Protein AF-A0A957FDU0-F1 (afdb_monomer)

Foldseek 3Di:
DADWFPAKAAAQVGKIWTWDQDVNWTFIAIPVGTADTFLDDDQPDPPQKTKQHWARWYAARQNKIKTKTFIDNNSDNDGFKIFIWIARNRHNVRIDTPDMAQDAFPRWGFHPHQFFDNAKDAANVRPKIWGWGFTPPVDQQWRTFIDIPRHTLFTHPDCLPPVQWHQHHWFAKEAYPVGWIKTWDFTPHDQQWGTAIDIPSHGQDTHQAAAQNDGQGPPKYWLHWYAYLLQKIWTWMQHPVFIFIWIFSHVNNRRHRIHTQDTQQDFDDQPPPPDGQWGWHFFPRHRVRHRQWYQDPQQWIWGWTWTGRPHDTDTDIGTGHHDQPQQKEWDDWDQDDPDDPQWTKTKIFHPAFAQCAQKWKWKWAADPVGTQAIADIGGRHPAGQHPVRMAMEGADPPPDPPDHRHHQYDDPRHDNNDDPTDMKIWIFGNADDDHGDRQCVVNPPDGPDDRGSDTSYMD

Solvent-accessible surface area (backbone atoms only — not comparable to full-atom values): 23839 Å² total; per-residue (Å²): 120,48,76,59,57,78,28,58,15,54,14,75,89,73,38,41,33,30,28,29,25,55,97,81,32,43,12,35,37,37,80,81,37,83,48,49,45,28,84,33,77,32,70,85,52,64,93,58,19,13,16,40,37,43,43,66,25,35,30,28,50,80,31,32,30,33,32,35,31,24,30,10,79,86,54,49,76,61,57,56,21,19,28,36,38,38,12,61,75,51,36,64,90,48,37,39,71,75,47,40,35,64,46,69,47,87,86,34,32,27,19,71,44,61,9,48,44,83,38,53,29,61,7,60,81,64,81,32,43,41,33,38,29,31,32,55,70,88,56,91,69,54,14,39,29,37,35,44,79,77,37,72,75,47,38,18,67,34,80,46,78,78,84,81,45,22,30,38,50,74,40,36,38,23,34,15,67,87,65,55,36,39,36,29,34,36,32,68,49,56,90,60,50,20,30,35,39,25,41,77,75,34,74,56,44,41,31,55,41,64,41,49,89,43,65,32,36,59,68,36,44,75,25,24,46,25,40,25,78,74,41,28,28,35,38,31,38,39,26,70,88,46,37,36,36,32,39,16,65,37,47,90,43,40,50,78,49,20,37,68,74,49,42,54,70,38,69,41,53,86,84,73,81,86,50,70,60,30,29,31,70,42,70,63,28,26,82,88,59,34,44,39,58,44,43,44,85,88,39,41,32,38,36,29,26,26,35,28,70,87,68,71,72,41,84,43,76,48,77,44,74,55,76,81,72,47,72,43,36,79,68,47,76,41,57,76,56,92,81,76,75,61,72,35,34,43,28,34,33,34,58,55,67,38,70,33,58,54,32,25,43,36,32,33,24,66,52,99,90,39,54,40,13,26,64,39,73,44,75,33,63,91,39,52,24,35,90,86,21,54,33,35,36,32,27,44,74,92,81,52,83,75,82,65,77,38,75,27,66,51,99,93,54,44,77,66,71,60,82,88,74,77,60,40,42,35,34,28,28,61,62,70,70,56,69,67,43,67,25,19,84,81,63,77,88,56,71,76,54,71,56,42,76,47,73,44,32,76,90

Mean predicted aligned error: 8.08 Å

Sequence (459 aa):
LTGGEGTMGVGNNGEFIYSPAVNGDDSVWTQNGLLLADNTQAPGFPTGTINTFNSRPTMIPSGTAHWVSGFNETGGTTTEGRMLYSSPGALTSTTSIVLRSDDVIDGLAIDRPSGVGFDYNISDDGSQHIHDLLMDTGGTIDDDAVYLNGSLIARESFPNGSGIDNWDNFDSMSINNAGMYAFSGDTDGATTSDEFIAVNGVIAIREGDTIGGVTLASTASVGAVSINNLGHVAHIWSFSGGEALFFACDATDIALGSTLMLAVGDEVDVDGNGSADATVTDFNATNTAGPGLLLAEDGQIFVEVDLNYGASDLEAVIAVAAPTCAVAAINEIRTDQPSADNDEYFELTGMAGVSLDGLSYIVIGDGTGGSGVIEAVIPLTGTTIPGDGYFLALEDTSIYTPSADLILSGAGNGINFENSDNVTHMLVRDFTGANGDDLDTDDDGILNVTPWSAIDDCV

Radius of gyration: 26.11 Å; Cα contacts (8 Å, |Δi|>4): 1275; chains: 1; bounding box: 56×49×82 Å

Nearest PDB structures (foldseek):
  8d7r-assembly1_B  TM=1.813E-01  e=3.046E-02  Homo sapiens
  3e0g-assembly1_A  TM=1.926E-01  e=1.143E-01  Homo sapiens
  8d6a-assembly1_B  TM=1.928E-01  e=3.004E-01  Homo sapiens
  2q7n-assembly2_C  TM=1.623E-01  e=1.551E-01  Mus musculus
  8v29-assembly1_C  TM=1.088E-01  e=4.682E+00  Homo sapiens

Secondary structure (DSSP, 8-state):
-B---S-EEE-TTS-EEE--EETTEEEEEETTEEEEETTSBPTTSPTT-EEEEEEEEEE-TTS-EEEEEEEETTS-SS-SEEEEEEETTS-TTT-EEEEETT-EETTEEBPTTT-EEEEEEE-TTS--EEEEEEB-SSSSSS-EEEEETTEEEEETTSB-SSSS-BB---EEEEE-TT--EEEEEEBSS-TTS-EEEEETTEEEEETT-EETTEE-PSS-EEEEEEE-TTS-EEEEEEETTEEEEEEES-GGGHHHH-EEEEETT-EE-SSSSSS--EEEEEE--BTTTB--EEE-TTSEEEEEEEEESSSSEEEEEEEEEPPP--SEEEEEEE---SSS----EEEEEE-TT-B-TTEEEEEEEE-SSSEEEEEEEEE-TT-B--TTSEEEEES-TTS-SS--SEE--STTSS----SSS--EEEEEES----TT-BS-TT-SSS-S---SSEEEEE-

pLDDT: mean 92.63, std 8.1, range [48.16, 98.81]

Structure (mmCIF, N/CA/C/O backbone):
data_AF-A0A957FDU0-F1
#
_entry.id   AF-A0A957FDU0-F1
#
loop_
_atom_site.group_PDB
_atom_site.id
_atom_site.type_symbol
_atom_site.label_atom_id
_atom_site.label_alt_id
_atom_site.label_comp_id
_atom_site.label_asym_id
_atom_site.label_entity_id
_atom_site.label_seq_id
_atom_site.pdbx_PDB_ins_code
_atom_site.Cartn_x
_atom_site.Cartn_y
_atom_site.Cartn_z
_atom_site.occupancy
_atom_site.B_iso_or_equiv
_atom_site.auth_seq_id
_atom_site.auth_comp_id
_atom_site.auth_asym_id
_atom_site.auth_atom_id
_atom_site.pdbx_PDB_model_num
ATOM 1 N N . LEU A 1 1 ? -13.786 22.120 16.777 1.00 79.44 1 LEU A N 1
ATOM 2 C CA . LEU A 1 1 ? -12.964 20.922 16.538 1.00 79.44 1 LEU A CA 1
ATOM 3 C C . LEU A 1 1 ? -11.598 21.240 17.098 1.00 79.44 1 LEU A C 1
ATOM 5 O O . LEU A 1 1 ? -11.096 22.329 16.828 1.00 79.44 1 LEU A O 1
ATOM 9 N N . THR A 1 2 ? -11.092 20.394 17.978 1.00 85.75 2 THR A N 1
ATOM 10 C CA . THR A 1 2 ? -9.783 20.559 18.619 1.00 85.75 2 THR A CA 1
ATOM 11 C C . THR A 1 2 ? -9.121 19.204 18.705 1.00 85.75 2 THR A C 1
ATOM 13 O O . THR A 1 2 ? -9.821 18.222 18.934 1.00 85.75 2 THR A O 1
ATOM 16 N N . GLY A 1 3 ? -7.796 19.170 18.586 1.00 77.50 3 GLY A N 1
ATOM 17 C CA . GLY A 1 3 ? -7.086 17.902 18.488 1.00 77.50 3 GLY A CA 1
ATOM 18 C C . GLY A 1 3 ? -7.447 17.145 17.210 1.00 77.50 3 GLY A C 1
ATOM 19 O O . GLY A 1 3 ? -8.318 17.556 16.437 1.00 77.50 3 GLY A O 1
ATOM 20 N N . GLY A 1 4 ? -6.734 16.057 17.002 1.00 69.19 4 GLY A N 1
ATOM 21 C CA . GLY A 1 4 ? -6.879 15.164 15.872 1.00 69.19 4 GLY A CA 1
ATOM 22 C C . GLY A 1 4 ? -5.880 14.035 16.046 1.00 69.19 4 GLY A C 1
ATOM 23 O O . GLY A 1 4 ? -4.779 14.282 16.541 1.00 69.19 4 GLY A O 1
ATOM 24 N N . GLU A 1 5 ? -6.265 12.818 15.695 1.00 81.88 5 GLU A N 1
ATOM 25 C CA . GLU A 1 5 ? -5.273 11.772 15.454 1.00 81.88 5 GLU A CA 1
ATOM 26 C C . GLU A 1 5 ? -4.423 12.110 14.222 1.00 81.88 5 GLU A C 1
ATOM 28 O O . GLU A 1 5 ? -4.846 12.902 13.379 1.00 81.88 5 GLU A O 1
ATOM 33 N N . GLY A 1 6 ? -3.245 11.488 14.106 1.00 77.94 6 GLY A N 1
ATOM 34 C CA . GLY A 1 6 ? -2.366 11.640 12.939 1.00 77.94 6 GLY A CA 1
ATOM 35 C C . GLY A 1 6 ? -2.927 11.026 11.652 1.00 77.94 6 GLY A C 1
ATOM 36 O O . GLY A 1 6 ? -2.348 11.192 10.592 1.00 77.94 6 GLY A O 1
ATOM 37 N N . THR A 1 7 ? -4.071 10.338 11.714 1.00 86.62 7 THR A N 1
ATOM 38 C CA . THR A 1 7 ? -4.662 9.648 10.562 1.00 86.62 7 THR A CA 1
ATOM 39 C C . THR A 1 7 ? -5.862 10.388 9.982 1.00 86.62 7 THR A C 1
ATOM 41 O O . THR A 1 7 ? -6.707 10.953 10.689 1.00 86.62 7 THR A O 1
ATOM 44 N N . MET A 1 8 ? -5.946 10.348 8.655 1.00 90.19 8 MET A N 1
ATOM 45 C CA . MET A 1 8 ? -7.062 10.853 7.871 1.00 90.19 8 MET A CA 1
ATOM 46 C C . MET A 1 8 ? -7.239 10.021 6.600 1.00 90.19 8 MET A C 1
ATOM 48 O O . MET A 1 8 ? -6.303 9.388 6.121 1.00 90.19 8 MET A O 1
ATOM 52 N N . GLY A 1 9 ? -8.437 10.062 6.028 1.00 91.69 9 GLY A N 1
ATOM 53 C CA . GLY A 1 9 ? -8.743 9.475 4.728 1.00 91.69 9 GLY A CA 1
ATOM 54 C C . GLY A 1 9 ? -9.286 10.516 3.761 1.00 91.69 9 GLY A C 1
ATOM 55 O O . GLY A 1 9 ? -9.985 11.440 4.189 1.00 91.69 9 GLY A O 1
ATOM 56 N N . VAL A 1 10 ? -9.005 10.344 2.468 1.00 92.81 10 VAL A N 1
ATOM 57 C CA . VAL A 1 10 ? -9.500 11.201 1.382 1.00 92.81 10 VAL A CA 1
ATOM 58 C C . VAL A 1 10 ? -10.030 10.329 0.242 1.00 92.81 10 VAL A C 1
ATOM 60 O O . VAL A 1 10 ? -9.374 9.378 -0.162 1.00 92.81 10 VAL A O 1
ATOM 63 N N . GLY A 1 11 ? -11.221 10.649 -0.264 1.00 94.06 11 GLY A N 1
ATOM 64 C CA . GLY A 1 11 ? -11.822 10.003 -1.435 1.00 94.06 11 GLY A CA 1
ATOM 65 C C . GLY A 1 11 ? -11.541 10.771 -2.730 1.00 94.06 11 GLY A C 1
ATOM 66 O O . GLY A 1 11 ? -11.196 11.957 -2.707 1.00 94.06 11 GLY A O 1
ATOM 67 N N . ASN A 1 12 ? -11.746 10.127 -3.883 1.00 92.75 12 ASN A N 1
ATOM 68 C CA . ASN A 1 12 ? -11.396 10.705 -5.188 1.00 92.75 12 ASN A CA 1
ATOM 69 C C . ASN A 1 12 ? -12.210 11.954 -5.566 1.00 92.75 12 ASN A C 1
ATOM 71 O O . ASN A 1 12 ? -11.761 12.734 -6.407 1.00 92.75 12 ASN A O 1
ATOM 75 N N . ASN A 1 13 ? -13.381 12.193 -4.960 1.00 93.94 13 ASN A N 1
ATOM 76 C CA . ASN A 1 13 ? -14.171 13.405 -5.210 1.00 93.94 13 ASN A CA 1
ATOM 77 C C . ASN A 1 13 ? -13.922 14.498 -4.155 1.00 93.94 13 ASN A C 1
ATOM 79 O O . ASN A 1 13 ? -14.695 15.457 -4.062 1.00 93.94 13 ASN A O 1
ATOM 83 N N . GLY A 1 14 ? -12.855 14.372 -3.359 1.00 93.31 14 GLY A N 1
ATOM 84 C CA . GLY A 1 14 ? -12.525 15.296 -2.275 1.00 93.31 14 GLY A CA 1
ATOM 85 C C . GLY A 1 14 ? -13.346 15.068 -1.004 1.00 93.31 14 GLY A C 1
ATOM 86 O O . GLY A 1 14 ? -13.432 15.962 -0.157 1.00 93.31 14 GLY A O 1
ATOM 87 N N . GLU A 1 15 ? -13.980 13.901 -0.866 1.00 97.50 15 GLU A N 1
ATOM 88 C CA . GLU A 1 15 ? -14.494 13.432 0.418 1.00 97.50 15 GLU A CA 1
ATOM 89 C C . GLU A 1 15 ? -13.349 13.257 1.416 1.00 97.50 15 GLU A C 1
ATOM 91 O O . GLU A 1 15 ? -12.204 13.049 1.024 1.00 97.50 15 GLU A O 1
ATOM 96 N N . PHE A 1 16 ? -13.647 13.332 2.711 1.00 96.44 16 PHE A N 1
ATOM 97 C CA . PHE A 1 16 ? -12.623 13.115 3.724 1.00 96.44 16 PHE A CA 1
ATOM 98 C C . PHE A 1 16 ? -13.205 12.585 5.029 1.00 96.44 16 PHE A C 1
ATOM 100 O O . PHE A 1 16 ? -14.381 12.792 5.343 1.00 96.44 16 PHE A O 1
ATOM 107 N N . ILE A 1 17 ? -12.350 11.969 5.834 1.00 96.81 17 ILE A N 1
ATOM 108 C CA . ILE A 1 17 ? -12.627 11.610 7.223 1.00 96.81 17 ILE A CA 1
ATOM 109 C C . ILE A 1 17 ? -11.379 11.832 8.074 1.00 96.81 17 ILE A C 1
ATOM 111 O O . ILE A 1 17 ? -10.263 11.584 7.632 1.00 96.81 17 ILE A O 1
ATOM 115 N N . TYR A 1 18 ? -11.567 12.309 9.297 1.00 95.25 18 TYR A N 1
ATOM 116 C CA . TYR A 1 18 ? -10.522 12.392 10.318 1.00 95.25 18 TYR A CA 1
ATOM 117 C C . TYR A 1 18 ? -11.157 12.315 11.711 1.00 95.25 18 TYR A C 1
ATOM 119 O O . TYR A 1 18 ? -12.385 12.432 11.831 1.00 95.25 18 TYR A O 1
ATOM 127 N N . SER A 1 19 ? -10.344 12.123 12.756 1.00 94.75 19 SER A N 1
ATOM 128 C CA . SER A 1 19 ? -10.836 11.924 14.128 1.00 94.75 19 SER A CA 1
ATOM 129 C C . SER A 1 19 ? -10.490 13.092 15.066 1.00 94.75 19 SER A C 1
ATOM 131 O O . SER A 1 19 ? -9.422 13.083 15.678 1.00 94.75 19 SER A O 1
ATOM 133 N N . PRO A 1 20 ? -11.313 14.162 15.141 1.00 95.56 20 PRO A N 1
ATOM 134 C CA . PRO A 1 20 ? -11.125 15.255 16.096 1.00 95.56 20 PRO A CA 1
ATOM 135 C C . PRO A 1 20 ? -11.924 15.078 17.394 1.00 95.56 20 PRO A C 1
ATOM 137 O O . PRO A 1 20 ? -12.933 14.380 17.438 1.00 95.56 20 PRO A O 1
ATOM 140 N N . ALA A 1 21 ? -11.623 15.901 18.405 1.00 95.31 21 ALA A N 1
ATOM 141 C CA . ALA A 1 21 ? -12.561 16.115 19.505 1.00 95.31 21 ALA A CA 1
ATOM 142 C C . ALA A 1 21 ? -13.659 17.130 19.122 1.00 95.31 21 ALA A C 1
ATOM 144 O O . ALA A 1 21 ? -13.390 18.274 18.703 1.00 95.31 21 ALA A O 1
ATOM 145 N N . VAL A 1 22 ? -14.922 16.751 19.329 1.00 95.19 22 VAL A N 1
ATOM 146 C CA . VAL A 1 22 ? -16.115 17.578 19.089 1.00 95.19 22 VAL A CA 1
ATOM 147 C C . VAL A 1 22 ? -16.791 17.847 20.427 1.00 95.19 22 VAL A C 1
ATOM 149 O O . VAL A 1 22 ? -17.382 16.970 21.029 1.00 95.19 22 VAL A O 1
ATOM 152 N N . ASN A 1 23 ? -16.711 19.088 20.917 1.00 93.31 23 ASN A N 1
ATOM 153 C CA . ASN A 1 23 ? -17.199 19.469 22.255 1.00 93.31 23 ASN A CA 1
ATOM 154 C C . ASN A 1 23 ? -16.561 18.692 23.427 1.00 93.31 23 ASN A C 1
ATOM 156 O O . ASN A 1 23 ? -17.110 18.701 24.525 1.00 93.31 23 ASN A O 1
ATOM 160 N N . GLY A 1 24 ? -15.375 18.115 23.214 1.00 92.06 24 GLY A N 1
ATOM 161 C CA . GLY A 1 24 ? -14.653 17.316 24.209 1.00 92.06 24 GLY A CA 1
ATOM 162 C C . GLY A 1 24 ? -14.812 15.807 24.030 1.00 92.06 24 GLY A C 1
ATOM 163 O O . GLY A 1 24 ? -14.059 15.078 24.662 1.00 92.06 24 GLY A O 1
ATOM 164 N N . ASP A 1 25 ? -15.721 15.383 23.152 1.00 94.06 25 ASP A N 1
ATOM 165 C CA . ASP A 1 25 ? -16.011 13.983 22.843 1.00 94.06 25 ASP A CA 1
ATOM 166 C C . ASP A 1 25 ? -15.144 13.510 21.671 1.00 94.06 25 ASP A C 1
ATOM 168 O O . ASP A 1 25 ? -15.032 14.211 20.654 1.00 94.06 25 ASP A O 1
ATOM 172 N N . ASP A 1 26 ? -14.543 12.329 21.792 1.00 95.38 26 ASP A N 1
ATOM 173 C CA . ASP A 1 26 ? -13.754 11.718 20.722 1.00 95.38 26 ASP A CA 1
ATOM 174 C C . ASP A 1 26 ? -14.656 11.306 19.551 1.00 95.38 26 ASP A C 1
ATOM 176 O O . ASP A 1 26 ? -15.703 10.689 19.746 1.00 95.38 26 ASP A O 1
ATOM 180 N N . SER A 1 27 ? -14.334 11.707 18.324 1.00 96.94 27 SER A N 1
ATOM 181 C CA . SER A 1 27 ? -15.311 11.710 17.230 1.00 96.94 27 SER A CA 1
ATOM 182 C C . SER A 1 27 ? -14.680 11.493 15.871 1.00 96.94 27 SER A C 1
ATOM 184 O O . SER A 1 27 ? -13.586 11.960 15.628 1.00 96.94 27 SER A O 1
ATOM 186 N N . VAL A 1 28 ? -15.443 10.948 14.925 1.00 97.25 28 VAL A N 1
ATOM 187 C CA . VAL A 1 28 ? -15.117 11.014 13.493 1.00 97.25 28 VAL A CA 1
ATOM 188 C C . VAL A 1 28 ? -15.921 12.111 12.801 1.00 97.25 28 VAL A C 1
ATOM 190 O O . VAL A 1 28 ? -17.145 12.224 12.952 1.00 97.25 28 VAL A O 1
ATOM 193 N N . TRP A 1 29 ? -15.224 12.935 12.022 1.00 97.06 29 TRP A N 1
ATOM 194 C CA . TRP A 1 29 ? -15.777 14.055 11.267 1.00 97.06 29 TRP A CA 1
ATOM 195 C C . TRP A 1 29 ? -15.487 13.893 9.779 1.00 97.06 29 TRP A C 1
ATOM 197 O O . TRP A 1 29 ? -14.404 13.470 9.388 1.00 97.06 29 TRP A O 1
ATOM 207 N N . THR A 1 30 ? -16.455 14.269 8.948 1.00 97.31 30 THR A N 1
ATOM 208 C CA . THR A 1 30 ? -16.424 14.053 7.498 1.00 97.31 30 THR A CA 1
ATOM 209 C C . THR A 1 30 ? -16.802 15.323 6.738 1.00 97.31 30 THR A C 1
ATOM 211 O O . THR A 1 30 ? -17.185 16.340 7.333 1.00 97.31 30 THR A O 1
ATOM 214 N N . GLN A 1 31 ? -16.798 15.253 5.410 1.00 96.00 31 GLN A N 1
ATOM 215 C CA . GLN A 1 31 ? -17.377 16.274 4.536 1.00 96.00 31 GLN A CA 1
ATOM 216 C C . GLN A 1 31 ? -18.858 16.572 4.842 1.00 96.00 31 GLN A C 1
ATOM 218 O O . GLN A 1 31 ? -19.330 17.680 4.588 1.00 96.00 31 GLN A O 1
ATOM 223 N N . ASN A 1 32 ? -19.583 15.619 5.439 1.00 96.75 32 ASN A N 1
ATOM 224 C CA . ASN A 1 32 ? -20.988 15.768 5.831 1.00 96.75 32 ASN A CA 1
ATOM 225 C C . ASN A 1 32 ? -21.169 16.326 7.256 1.00 96.75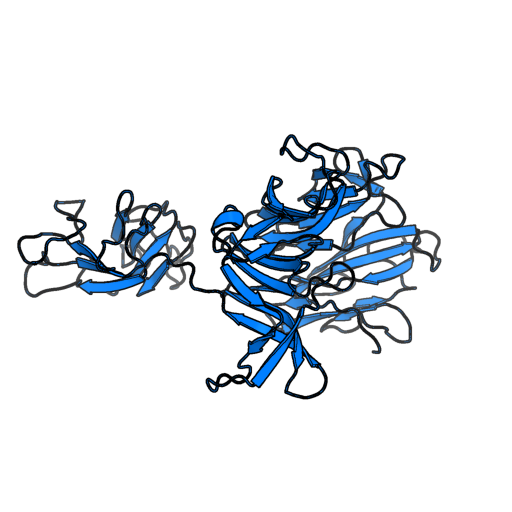 32 ASN A C 1
ATOM 227 O O . ASN A 1 32 ? -22.301 16.546 7.695 1.00 96.75 32 ASN A O 1
ATOM 231 N N . GLY A 1 33 ? -20.076 16.576 7.982 1.00 96.62 33 GLY A N 1
ATOM 232 C CA . GLY A 1 33 ? -20.080 16.994 9.382 1.00 96.62 33 GLY A CA 1
ATOM 233 C C . GLY A 1 33 ? -19.750 15.853 10.347 1.00 96.62 33 GLY A C 1
ATOM 234 O O . GLY A 1 33 ? -19.071 14.893 9.985 1.00 96.62 33 GLY A O 1
ATOM 235 N N . LEU A 1 34 ? -20.219 15.974 11.594 1.00 97.31 34 LEU A N 1
ATOM 236 C CA . LEU A 1 34 ? -20.052 14.944 12.624 1.00 97.31 34 LEU A CA 1
ATOM 237 C C . LEU A 1 34 ? -20.723 13.636 12.186 1.00 97.31 34 LEU A C 1
ATOM 239 O O . LEU A 1 34 ? -21.939 13.613 11.995 1.00 97.31 34 LEU A O 1
ATOM 243 N N . LEU A 1 35 ? -19.943 12.559 12.080 1.00 97.75 35 LEU A N 1
ATOM 244 C CA . LEU A 1 35 ? -20.437 11.236 11.699 1.00 97.75 35 LEU A CA 1
ATOM 245 C C . LEU A 1 35 ? -20.800 10.390 12.927 1.00 97.75 35 LEU A C 1
ATOM 247 O O . LEU A 1 35 ? -21.886 9.804 12.978 1.00 97.75 35 LEU A O 1
ATOM 251 N N . LEU A 1 36 ? -19.901 10.342 13.912 1.00 97.81 36 LEU A N 1
ATOM 252 C CA . LEU A 1 36 ? -20.065 9.606 15.164 1.00 97.81 36 LEU A CA 1
ATOM 253 C C . LEU A 1 36 ? -19.190 10.245 16.250 1.00 97.81 36 LEU A C 1
ATOM 255 O O . LEU A 1 36 ? -18.101 10.724 15.955 1.00 97.81 36 LEU A O 1
ATOM 259 N N . ALA A 1 37 ? -19.673 10.247 17.491 1.00 96.94 37 ALA A N 1
ATOM 260 C CA . ALA A 1 37 ? -18.944 10.704 18.675 1.00 96.94 37 ALA A CA 1
ATOM 261 C C . ALA A 1 37 ? -19.003 9.625 19.758 1.00 96.94 37 ALA A C 1
ATOM 263 O O . ALA A 1 37 ? -19.933 8.806 19.769 1.00 96.94 37 ALA A O 1
ATOM 264 N N . ASP A 1 38 ? -18.031 9.585 20.660 1.00 96.19 38 ASP A N 1
ATOM 265 C CA . ASP A 1 38 ? -18.127 8.806 21.891 1.00 96.19 38 ASP A CA 1
ATOM 266 C C . ASP A 1 38 ? -19.377 9.216 22.698 1.00 96.19 38 ASP A C 1
ATOM 268 O O . ASP A 1 38 ? -20.059 10.201 22.404 1.00 96.19 38 ASP A O 1
ATOM 272 N N . ASN A 1 39 ? -19.772 8.392 23.666 1.00 96.19 39 ASN A N 1
ATOM 273 C CA . ASN A 1 39 ? -20.962 8.605 24.495 1.00 96.19 39 ASN A CA 1
ATOM 274 C C . ASN A 1 39 ? -22.302 8.652 23.724 1.00 96.19 39 ASN A C 1
ATOM 276 O O . ASN A 1 39 ? -23.345 8.976 24.301 1.00 96.19 39 ASN A O 1
ATOM 280 N N . THR A 1 40 ? -22.311 8.287 22.439 1.00 96.56 40 THR A N 1
ATOM 281 C CA . THR A 1 40 ? -23.523 8.160 21.614 1.00 96.56 40 THR A CA 1
ATOM 282 C C . THR A 1 40 ? -23.847 6.698 21.306 1.00 96.56 40 THR A C 1
ATOM 284 O O . THR A 1 40 ? -23.056 5.803 21.583 1.00 96.56 40 THR A O 1
ATOM 287 N N . GLN A 1 41 ? -25.040 6.425 20.769 1.00 97.31 41 GLN A N 1
ATOM 288 C CA . GLN A 1 41 ? -25.436 5.069 20.373 1.00 97.31 41 GLN A CA 1
ATOM 289 C C . GLN A 1 41 ? -24.454 4.506 19.339 1.00 97.31 41 GLN A C 1
ATOM 291 O O . GLN A 1 41 ? -24.311 5.092 18.269 1.00 97.31 41 GLN A O 1
ATOM 296 N N . ALA A 1 42 ? -23.870 3.338 19.611 1.00 97.38 42 ALA A N 1
ATOM 297 C CA . ALA A 1 42 ? -23.039 2.623 18.647 1.00 97.38 42 ALA A CA 1
ATOM 298 C C . ALA A 1 42 ? -23.900 2.112 17.466 1.00 97.38 42 ALA A C 1
ATOM 300 O O . ALA A 1 42 ? -24.855 1.353 17.703 1.00 97.38 42 ALA A O 1
ATOM 301 N N . PRO A 1 43 ? -23.627 2.525 16.210 1.00 97.44 43 PRO A N 1
ATOM 302 C CA . PRO A 1 43 ? -24.316 1.996 15.031 1.00 97.44 43 PRO A CA 1
ATOM 303 C C . PRO A 1 43 ? -24.228 0.467 14.913 1.00 97.44 43 PRO A C 1
ATOM 305 O O . PRO A 1 43 ? -23.224 -0.146 15.243 1.00 97.44 43 PRO A O 1
ATOM 308 N N . GLY A 1 44 ? -25.300 -0.182 14.454 1.00 95.81 44 GLY A N 1
ATOM 309 C CA . GLY A 1 44 ? -25.337 -1.645 14.301 1.00 95.81 44 GLY A CA 1
ATOM 310 C C . GLY A 1 44 ? -25.523 -2.448 15.599 1.00 95.81 44 GLY A C 1
ATOM 311 O O . GLY A 1 44 ? -25.790 -3.647 15.528 1.00 95.81 44 GLY A O 1
ATOM 312 N N . PHE A 1 45 ? -25.476 -1.811 16.773 1.00 96.69 45 PHE A N 1
ATOM 313 C CA . PHE A 1 45 ? -25.729 -2.462 18.061 1.00 96.69 45 PHE A CA 1
ATOM 314 C C . PHE A 1 45 ? -27.164 -2.242 18.580 1.00 96.69 45 PHE A C 1
ATOM 316 O O . PHE A 1 45 ? -27.856 -1.309 18.153 1.00 96.69 45 PHE A O 1
ATOM 323 N N . PRO A 1 46 ? -27.643 -3.080 19.525 1.00 96.50 46 PRO A N 1
ATOM 324 C CA . PRO A 1 46 ? -28.894 -2.835 20.234 1.00 96.50 46 PRO A CA 1
ATOM 325 C C . PRO A 1 46 ? -28.938 -1.457 20.909 1.00 96.50 46 PRO A C 1
ATOM 327 O O . PRO A 1 46 ? -27.916 -0.883 21.293 1.00 96.50 46 PRO A O 1
ATOM 330 N N . THR A 1 47 ? -30.151 -0.930 21.097 1.00 96.62 47 THR A N 1
ATOM 331 C CA . THR A 1 47 ? -30.344 0.337 21.811 1.00 96.62 47 THR A CA 1
ATOM 332 C C . THR A 1 47 ? -29.769 0.258 23.224 1.00 96.62 47 THR A C 1
ATOM 334 O O . THR A 1 47 ? -30.167 -0.611 23.999 1.00 96.62 47 THR A O 1
ATOM 337 N N . GLY A 1 48 ? -28.898 1.207 23.567 1.00 95.94 48 GLY A N 1
ATOM 338 C CA . GLY A 1 48 ? -28.229 1.283 24.868 1.00 95.94 48 GLY A CA 1
ATOM 339 C C . GLY A 1 48 ? -26.742 0.935 24.824 1.00 95.94 48 GLY A C 1
ATOM 340 O O . GLY A 1 48 ? -26.036 1.305 25.756 1.00 95.94 48 GLY A O 1
ATOM 341 N N . THR A 1 49 ? -26.259 0.314 23.743 1.00 98.00 49 THR A N 1
ATOM 342 C CA . THR A 1 49 ? -24.819 0.173 23.504 1.00 98.00 49 THR A CA 1
ATOM 343 C C . THR A 1 49 ? -24.224 1.522 23.114 1.00 98.00 49 THR A C 1
ATOM 345 O O . THR A 1 49 ? -24.712 2.188 22.197 1.00 98.00 49 THR A O 1
ATOM 348 N N . ILE A 1 50 ? -23.166 1.921 23.807 1.00 98.19 50 ILE A N 1
ATOM 349 C CA . ILE A 1 50 ? -22.524 3.224 23.655 1.00 98.19 50 ILE A CA 1
ATOM 350 C C . ILE A 1 50 ? -21.201 3.075 22.911 1.00 98.19 50 ILE A C 1
ATOM 352 O O . ILE A 1 50 ? -20.425 2.174 23.208 1.00 98.19 50 ILE A O 1
ATOM 356 N N . ASN A 1 51 ? -20.965 3.963 21.948 1.00 98.00 51 ASN A N 1
ATOM 357 C CA . ASN A 1 51 ? -19.669 4.173 21.321 1.00 98.00 51 ASN A CA 1
ATOM 358 C C . ASN A 1 51 ? -18.703 4.808 22.333 1.00 98.00 51 ASN A C 1
ATOM 360 O O . ASN A 1 51 ? -19.070 5.796 22.969 1.00 98.00 51 ASN A O 1
ATOM 364 N N . THR A 1 52 ? -17.490 4.286 22.483 1.00 98.06 52 THR A N 1
ATOM 365 C CA . THR A 1 52 ? -16.538 4.752 23.508 1.00 98.06 52 THR A CA 1
ATOM 366 C C . THR A 1 52 ? -15.334 5.503 22.956 1.00 98.06 52 THR A C 1
ATOM 368 O O . THR A 1 52 ? -14.729 6.249 23.718 1.00 98.06 52 THR A O 1
ATOM 371 N N . PHE A 1 53 ? -14.993 5.330 21.676 1.00 97.06 53 PHE A N 1
ATOM 372 C CA . PHE A 1 53 ? -13.954 6.093 20.970 1.00 97.06 53 PHE A CA 1
ATOM 373 C C . PHE A 1 53 ? -14.073 5.886 19.448 1.00 97.06 53 PHE A C 1
ATOM 375 O O . PHE A 1 53 ? -14.789 4.986 18.991 1.00 97.06 53 PHE A O 1
ATOM 382 N N . ASN A 1 54 ? -13.357 6.692 18.667 1.00 96.88 54 ASN A N 1
ATOM 383 C CA . ASN A 1 54 ? -13.194 6.597 17.222 1.00 96.88 54 ASN A CA 1
ATOM 384 C C . ASN A 1 54 ? -11.730 6.884 16.844 1.00 96.88 54 ASN A C 1
ATOM 386 O O . ASN A 1 54 ? -11.210 7.955 17.129 1.00 96.88 54 ASN A O 1
ATOM 390 N N . SER A 1 55 ? -11.072 5.949 16.167 1.00 94.88 55 SER A N 1
ATOM 391 C CA . SER A 1 55 ? -9.637 6.012 15.893 1.00 94.88 55 SER A CA 1
ATOM 392 C C . 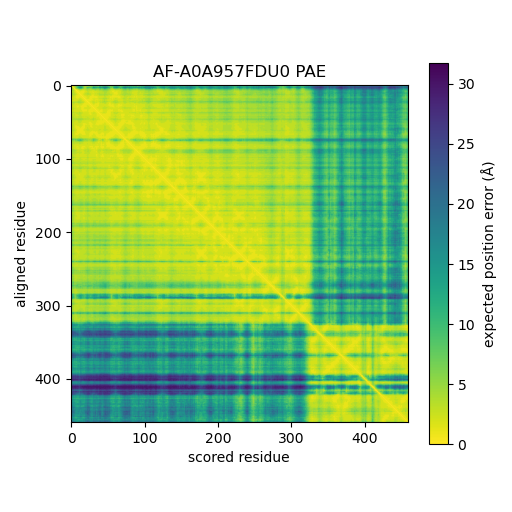SER A 1 55 ? -9.298 5.427 14.526 1.00 94.88 55 SER A C 1
ATOM 394 O O . SER A 1 55 ? -10.068 4.643 13.964 1.00 94.88 55 SER A O 1
ATOM 396 N N . ARG A 1 56 ? -8.142 5.811 13.988 1.00 93.44 56 ARG A N 1
ATOM 397 C CA . ARG A 1 56 ? -7.605 5.358 12.700 1.00 93.44 56 ARG A CA 1
ATOM 398 C C . ARG A 1 56 ? -8.588 5.487 11.541 1.00 93.44 56 ARG A C 1
ATOM 400 O O . ARG A 1 56 ? -8.829 4.501 10.843 1.00 93.44 56 ARG A O 1
ATOM 407 N N . PRO A 1 57 ? -9.219 6.653 11.329 1.00 95.44 57 PRO A N 1
ATOM 408 C CA . PRO A 1 57 ? -10.072 6.828 10.171 1.00 95.44 57 PRO A CA 1
ATOM 409 C C . PRO A 1 57 ? -9.273 6.781 8.866 1.00 95.44 57 PRO A C 1
ATOM 411 O O . PRO A 1 57 ? -8.284 7.489 8.698 1.00 95.44 57 PRO A O 1
ATOM 414 N N . THR A 1 58 ? -9.773 6.000 7.918 1.00 95.00 58 THR A N 1
ATOM 415 C CA . THR A 1 58 ? -9.299 5.915 6.536 1.00 95.00 58 THR A CA 1
ATOM 416 C C . THR A 1 58 ? -10.486 6.055 5.582 1.00 95.00 58 THR A C 1
ATOM 418 O O . THR A 1 58 ? -11.654 5.955 5.972 1.00 95.00 58 THR A O 1
ATOM 421 N N . MET A 1 59 ? -10.214 6.326 4.310 1.00 96.38 59 MET A N 1
ATOM 422 C CA . MET A 1 59 ? -11.239 6.407 3.275 1.00 96.38 59 MET A CA 1
ATOM 423 C C . MET A 1 59 ? -10.660 5.868 1.983 1.00 96.38 59 MET A C 1
ATOM 425 O O . MET A 1 59 ? -9.599 6.313 1.563 1.00 96.38 59 MET A O 1
ATOM 429 N N . ILE A 1 60 ? -11.370 4.920 1.382 1.00 96.06 60 ILE A N 1
ATOM 430 C CA . ILE A 1 60 ? -11.001 4.374 0.075 1.00 96.06 60 ILE A CA 1
ATOM 431 C C . ILE A 1 60 ? -11.489 5.313 -1.044 1.00 96.06 60 ILE A C 1
ATOM 433 O O . ILE A 1 60 ? -12.430 6.088 -0.813 1.00 96.06 60 ILE A O 1
ATOM 437 N N . PRO A 1 61 ? -10.939 5.217 -2.269 1.00 95.00 61 PRO A N 1
ATOM 438 C CA . PRO A 1 61 ? -11.269 6.077 -3.410 1.00 95.00 61 PRO A CA 1
ATOM 439 C C . PRO A 1 61 ? -12.762 6.311 -3.672 1.00 95.00 61 PRO A C 1
ATOM 441 O O . PRO A 1 61 ? -13.154 7.405 -4.081 1.00 95.00 61 PRO A O 1
ATOM 444 N N . SER A 1 62 ? -13.615 5.321 -3.383 1.00 95.94 62 SER A N 1
ATOM 445 C CA . SER A 1 62 ? -15.078 5.423 -3.523 1.00 95.94 62 SER A CA 1
ATOM 446 C C . SER A 1 62 ? -15.763 6.402 -2.552 1.00 95.94 62 SER A C 1
ATOM 448 O O . SER A 1 62 ? -16.979 6.590 -2.634 1.00 95.94 62 SER A O 1
ATOM 450 N N . GLY A 1 63 ? -15.029 6.996 -1.605 1.00 97.00 63 GLY A N 1
ATOM 451 C CA . GLY A 1 63 ? -15.577 7.840 -0.538 1.00 97.00 63 GLY A CA 1
ATOM 452 C C . GLY A 1 63 ? -16.180 7.041 0.625 1.00 97.00 63 GLY A C 1
ATOM 453 O O . GLY A 1 63 ? -16.883 7.597 1.476 1.00 97.00 63 GLY A O 1
ATOM 454 N N . THR A 1 64 ? -15.942 5.728 0.668 1.00 98.31 64 THR A N 1
ATOM 455 C CA . THR A 1 64 ? -16.352 4.870 1.786 1.00 98.31 64 THR A CA 1
ATOM 456 C C . THR A 1 64 ? -15.359 5.018 2.931 1.00 98.31 64 THR A C 1
ATOM 458 O O . THR A 1 64 ? -14.175 4.723 2.780 1.00 98.31 64 THR A O 1
ATOM 461 N N . ALA A 1 65 ? -15.850 5.483 4.078 1.00 98.31 65 ALA A N 1
ATOM 462 C CA . ALA A 1 65 ? -15.040 5.669 5.274 1.00 98.31 65 ALA A CA 1
ATOM 463 C C . ALA A 1 65 ? -14.919 4.374 6.086 1.00 98.31 65 ALA A C 1
ATOM 465 O O . ALA A 1 65 ? -15.921 3.677 6.260 1.00 98.31 65 ALA A O 1
ATOM 466 N N . HIS A 1 66 ? -13.742 4.124 6.654 1.00 98.19 66 HIS A N 1
ATOM 467 C CA . HIS A 1 66 ? -13.473 3.052 7.612 1.00 98.19 66 HIS A CA 1
ATOM 468 C C . HIS A 1 66 ? -12.788 3.620 8.853 1.00 98.19 66 HIS A C 1
ATOM 470 O O . HIS A 1 66 ? -12.076 4.614 8.755 1.00 98.19 66 HIS A O 1
ATOM 476 N N . TRP A 1 67 ? -13.059 3.063 10.032 1.00 97.88 67 TRP A N 1
ATOM 477 C CA . TRP A 1 67 ? -12.380 3.455 11.273 1.00 97.88 67 TRP A CA 1
ATOM 478 C C . TRP A 1 67 ? -12.604 2.418 12.368 1.00 97.88 67 TRP A C 1
ATOM 480 O O . TRP A 1 67 ? -13.631 1.730 12.391 1.00 97.88 67 TRP A O 1
ATOM 490 N N . VAL A 1 68 ? -11.665 2.343 13.306 1.00 97.88 68 VAL A N 1
ATOM 491 C CA . VAL A 1 68 ? -11.779 1.504 14.497 1.00 97.88 68 VAL A CA 1
ATOM 492 C C . VAL A 1 68 ? -12.498 2.283 15.587 1.00 97.88 68 VAL A C 1
ATOM 494 O O . VAL A 1 68 ? -12.296 3.479 15.789 1.00 97.88 68 VAL A O 1
ATOM 497 N N . SER A 1 69 ? -13.378 1.609 16.304 1.00 98.06 69 SER A N 1
ATOM 498 C CA . SER A 1 69 ? -14.236 2.214 17.305 1.00 98.06 69 SER A CA 1
ATOM 499 C C . SER A 1 69 ? -14.422 1.265 18.481 1.00 98.06 69 SER A C 1
ATOM 501 O O . SER A 1 69 ? -14.318 0.048 18.339 1.00 98.06 69 SER A O 1
ATOM 503 N N . GLY A 1 70 ? -14.652 1.819 19.667 1.00 98.38 70 GLY A N 1
ATOM 504 C CA . GLY A 1 70 ? -14.938 1.042 20.869 1.00 98.38 70 GLY A CA 1
ATOM 505 C C . GLY A 1 70 ? -16.425 1.011 21.186 1.00 98.38 70 GLY A C 1
ATOM 506 O O . GLY A 1 70 ? -17.150 1.961 20.897 1.00 98.38 70 GLY A O 1
ATOM 507 N N . PHE A 1 71 ? -16.888 -0.051 21.839 1.00 98.44 71 PHE A N 1
ATOM 508 C CA . PHE A 1 71 ? -18.258 -0.134 22.334 1.00 98.44 71 PHE A CA 1
ATOM 509 C C . PHE A 1 71 ? -18.340 -0.554 23.800 1.00 98.44 71 PHE A C 1
ATOM 511 O O . PHE A 1 71 ? -17.461 -1.224 24.343 1.00 98.44 71 PHE A O 1
ATOM 518 N N . ASN A 1 72 ? -19.445 -0.173 24.435 1.00 98.44 72 ASN A N 1
ATOM 519 C CA . ASN A 1 72 ? -19.859 -0.616 25.758 1.00 98.44 72 ASN A CA 1
ATOM 520 C C . ASN A 1 72 ? -21.341 -1.016 25.717 1.00 98.44 72 ASN A C 1
ATOM 522 O O . ASN A 1 72 ? -22.214 -0.177 25.486 1.00 98.44 72 ASN A O 1
ATOM 526 N N . GLU A 1 73 ? -21.649 -2.290 25.943 1.00 97.06 73 GLU A N 1
ATOM 527 C CA . GLU A 1 73 ? -23.008 -2.844 25.844 1.00 97.06 73 GLU A CA 1
ATOM 528 C C . GLU A 1 73 ? -23.890 -2.467 27.039 1.00 97.06 73 GLU A C 1
ATOM 530 O O . GLU A 1 73 ? -25.117 -2.573 26.972 1.00 97.06 73 GLU A O 1
ATOM 535 N N . THR A 1 74 ? -23.279 -2.009 28.133 1.00 94.81 74 THR A N 1
ATOM 536 C CA . THR A 1 74 ? -23.963 -1.635 29.376 1.00 94.81 74 THR A CA 1
ATOM 537 C C . THR A 1 74 ? -24.230 -0.132 29.520 1.00 94.81 74 THR A C 1
ATOM 539 O O . THR A 1 74 ? -24.855 0.288 30.498 1.00 94.81 74 THR A O 1
ATOM 542 N N . GLY A 1 75 ? -23.839 0.678 28.532 1.00 88.12 75 GLY A N 1
ATOM 543 C CA . GLY A 1 75 ? -24.091 2.118 28.485 1.00 88.12 75 GLY A CA 1
ATOM 544 C C . GLY A 1 75 ? -23.069 2.992 29.225 1.00 88.12 75 GLY A C 1
ATOM 545 O O . GLY A 1 75 ? -23.408 4.100 29.644 1.00 88.12 75 GLY A O 1
ATOM 546 N N . GLY A 1 76 ? -21.848 2.492 29.436 1.00 92.12 76 GLY A N 1
ATOM 547 C CA . GLY A 1 76 ? -20.733 3.193 30.083 1.00 92.12 76 GLY A CA 1
ATOM 548 C C . GLY A 1 76 ? -19.690 3.773 29.118 1.00 92.12 76 GLY A C 1
ATOM 549 O O . GLY A 1 76 ? -19.798 3.646 27.904 1.00 92.12 76 GLY A O 1
ATOM 550 N N . THR A 1 77 ? -18.649 4.394 29.683 1.00 92.94 77 THR A N 1
ATOM 551 C CA . THR A 1 77 ? -17.536 5.019 28.935 1.00 92.94 77 THR A CA 1
ATOM 552 C C . THR A 1 77 ? -16.290 4.133 28.841 1.00 92.94 77 THR A C 1
ATOM 554 O O . THR A 1 77 ? -15.276 4.538 28.287 1.00 92.94 77 THR A O 1
ATOM 557 N N . THR A 1 78 ? -16.314 2.948 29.456 1.00 96.12 78 THR A N 1
ATOM 558 C CA . THR A 1 78 ? -15.203 1.988 29.401 1.00 96.12 78 THR A CA 1
ATOM 559 C C . THR A 1 78 ? -15.413 1.064 28.214 1.00 96.12 78 THR A C 1
ATOM 561 O O . THR A 1 78 ? -16.456 0.425 28.137 1.00 96.12 78 THR A O 1
ATOM 564 N N . THR A 1 79 ? -14.443 0.974 27.311 1.00 98.12 79 THR A N 1
ATOM 565 C CA . THR A 1 79 ? -14.488 0.034 26.184 1.00 98.12 79 THR A CA 1
ATOM 566 C C . THR A 1 79 ? -14.580 -1.409 26.693 1.00 98.12 79 THR A C 1
ATOM 568 O O . THR A 1 79 ? -13.718 -1.856 27.448 1.00 98.12 79 THR A O 1
ATOM 571 N N . GLU A 1 80 ? -15.633 -2.122 26.296 1.00 98.19 80 GLU A N 1
ATOM 572 C CA . GLU A 1 80 ? -15.845 -3.554 26.566 1.00 98.19 80 GLU A CA 1
ATOM 573 C C . GLU A 1 80 ? -15.427 -4.427 25.373 1.00 98.19 80 GLU A C 1
ATOM 575 O O . GLU A 1 80 ? -15.153 -5.608 25.558 1.00 98.19 80 GLU A O 1
ATOM 580 N N . GLY A 1 81 ? -15.360 -3.845 24.175 1.00 98.44 81 GLY A N 1
ATOM 581 C CA . GLY A 1 81 ? -14.867 -4.456 22.944 1.00 98.44 81 GLY A CA 1
ATOM 582 C C . GLY A 1 81 ? -14.662 -3.398 21.861 1.00 98.44 81 GLY A C 1
ATOM 583 O O . GLY A 1 81 ? -15.020 -2.229 22.053 1.00 98.44 81 GLY A O 1
ATOM 584 N N . ARG A 1 82 ? -14.103 -3.798 20.719 1.00 98.69 82 ARG A N 1
ATOM 585 C CA . ARG A 1 82 ? -13.874 -2.915 19.565 1.00 98.69 82 ARG A CA 1
ATOM 586 C C . ARG A 1 82 ? -14.573 -3.422 18.309 1.00 98.69 82 ARG A C 1
ATOM 588 O O . ARG A 1 82 ? -14.941 -4.591 18.224 1.00 98.69 82 ARG A O 1
ATOM 595 N N . MET A 1 83 ? -14.750 -2.534 17.339 1.00 98.62 83 MET A N 1
ATOM 596 C CA . MET A 1 83 ? -15.246 -2.832 16.001 1.00 98.62 83 MET A CA 1
ATOM 597 C C . MET A 1 83 ? -14.529 -2.000 14.945 1.00 98.62 83 MET A C 1
ATOM 599 O O . MET A 1 83 ? -14.172 -0.850 15.194 1.00 98.62 83 MET A O 1
ATOM 603 N N . LEU A 1 84 ? -14.395 -2.565 13.750 1.00 98.75 84 LEU A N 1
ATOM 604 C CA . LEU A 1 84 ? -14.128 -1.816 12.531 1.00 98.75 84 LEU A CA 1
ATOM 605 C C . LEU A 1 84 ? -15.470 -1.436 11.898 1.00 98.75 84 LEU A C 1
ATOM 607 O O . LEU A 1 84 ? -16.314 -2.300 11.634 1.00 98.75 84 LEU A O 1
ATOM 611 N N . TYR A 1 85 ? -15.679 -0.148 11.649 1.00 98.75 85 TYR A N 1
ATOM 612 C CA . TYR A 1 85 ? -16.824 0.341 10.890 1.00 98.75 85 TYR A CA 1
ATOM 613 C C . TYR A 1 85 ? -16.486 0.547 9.418 1.00 98.75 85 TYR A C 1
ATOM 615 O O . TYR A 1 85 ? -15.360 0.877 9.066 1.00 98.75 85 TYR A O 1
ATOM 623 N N . SER A 1 86 ? -17.515 0.432 8.579 1.00 98.44 86 SER A N 1
ATOM 624 C CA . SER A 1 86 ? -17.555 0.961 7.217 1.00 98.44 86 SER A CA 1
ATOM 625 C C . SER A 1 86 ? -18.775 1.867 7.074 1.00 98.44 86 SER A C 1
ATOM 627 O O . SER A 1 86 ? -19.843 1.562 7.611 1.00 98.44 86 SER A O 1
ATOM 629 N N . SER A 1 87 ? -18.641 2.994 6.378 1.00 98.44 87 SER A N 1
ATOM 630 C CA . SER A 1 87 ? -19.732 3.939 6.123 1.00 98.44 87 SER A CA 1
ATOM 631 C C . SER A 1 87 ? -19.665 4.468 4.686 1.00 98.44 87 SER A C 1
ATOM 633 O O . SER A 1 87 ? -19.019 5.489 4.422 1.00 98.44 87 SER A O 1
ATOM 635 N N . PRO A 1 88 ? -20.342 3.799 3.732 1.00 97.19 88 PRO A N 1
ATOM 636 C CA . PRO A 1 88 ? -20.462 4.281 2.360 1.00 97.19 88 PRO A CA 1
ATOM 637 C C . PRO A 1 88 ? -21.119 5.662 2.311 1.00 97.19 88 PRO A C 1
ATOM 639 O O . PRO A 1 88 ? -22.200 5.870 2.872 1.00 97.19 88 PRO A O 1
ATOM 642 N N . GLY A 1 89 ? -20.456 6.621 1.661 1.00 93.19 89 GLY A N 1
ATOM 643 C CA . GLY A 1 89 ? -20.892 8.020 1.619 1.00 93.19 89 GLY A CA 1
ATOM 644 C C . GLY A 1 89 ? -20.765 8.769 2.951 1.00 93.19 89 GLY A C 1
ATOM 645 O O . GLY A 1 89 ? -21.242 9.900 3.043 1.00 93.19 89 GLY A O 1
ATOM 646 N N . ALA A 1 90 ? -20.140 8.158 3.964 1.00 94.56 90 ALA A N 1
ATOM 647 C CA . ALA A 1 90 ? -19.838 8.748 5.263 1.00 94.56 90 ALA A CA 1
ATOM 648 C C . ALA A 1 90 ? -21.082 9.335 5.970 1.00 94.56 90 ALA A C 1
ATOM 650 O O . ALA A 1 90 ? -21.143 10.524 6.303 1.00 94.56 90 ALA A O 1
ATOM 651 N N . LEU A 1 91 ? -22.108 8.496 6.169 1.00 93.75 91 LEU A N 1
ATOM 652 C CA . LEU A 1 91 ? -23.367 8.835 6.842 1.00 93.75 91 LEU A CA 1
ATOM 653 C C . LEU A 1 91 ? -23.679 7.828 7.953 1.00 93.75 91 LEU A C 1
ATOM 655 O O . LEU A 1 91 ? -23.581 6.620 7.763 1.00 93.75 91 LEU A O 1
ATOM 659 N N . THR A 1 92 ? -24.193 8.294 9.094 1.00 92.31 92 THR A N 1
ATOM 660 C CA . THR A 1 92 ? -24.531 7.400 10.221 1.00 92.31 92 THR A CA 1
ATOM 661 C C . THR A 1 92 ? -25.564 6.330 9.836 1.00 92.31 92 THR A C 1
ATOM 663 O O . THR A 1 92 ? -25.570 5.239 10.394 1.00 92.31 92 THR A O 1
ATOM 666 N N . SER A 1 93 ? -26.448 6.618 8.871 1.00 94.06 93 SER A N 1
ATOM 667 C CA . SER A 1 93 ? -27.457 5.669 8.376 1.00 94.06 93 SER A CA 1
ATOM 668 C C . SER A 1 93 ? -26.898 4.567 7.476 1.00 94.06 93 SER A C 1
ATOM 670 O O . SER A 1 93 ? -27.599 3.588 7.234 1.00 94.06 93 SER A O 1
ATOM 672 N N . THR A 1 94 ? -25.695 4.753 6.934 1.00 96.69 94 THR A N 1
ATOM 673 C CA . THR A 1 94 ? -24.992 3.768 6.102 1.00 96.69 94 THR A CA 1
ATOM 674 C C . THR A 1 94 ? -23.857 3.086 6.860 1.00 96.69 94 THR A C 1
ATOM 676 O O . THR A 1 94 ? -23.270 2.150 6.333 1.00 96.69 94 THR A O 1
ATOM 679 N N . THR A 1 95 ? -23.576 3.504 8.098 1.00 98.31 95 THR A N 1
ATOM 680 C CA . THR A 1 95 ? -22.565 2.878 8.949 1.00 98.31 95 THR A CA 1
ATOM 681 C C . THR A 1 95 ? -22.958 1.452 9.338 1.00 98.31 95 THR A C 1
ATOM 683 O O . THR A 1 95 ? -24.007 1.224 9.949 1.00 98.31 95 THR A O 1
ATOM 686 N N . SER A 1 96 ? -22.077 0.502 9.041 1.00 97.88 96 SER A N 1
ATOM 687 C CA . SER A 1 96 ? -22.199 -0.918 9.375 1.00 97.88 96 SER A CA 1
ATOM 688 C C . SER A 1 96 ? -20.903 -1.466 9.962 1.00 97.88 96 SER A C 1
ATOM 690 O O . SER A 1 96 ? -19.817 -1.002 9.625 1.00 97.88 96 SER A O 1
ATOM 692 N N . ILE A 1 97 ? -21.026 -2.469 10.829 1.00 98.56 97 ILE A N 1
ATOM 693 C CA . ILE A 1 97 ? -19.890 -3.189 11.415 1.00 98.56 97 ILE A CA 1
ATOM 694 C C . ILE A 1 97 ? -19.298 -4.113 10.346 1.00 98.56 97 ILE A C 1
ATOM 696 O O . ILE A 1 97 ? -20.039 -4.902 9.759 1.00 98.56 97 ILE A O 1
ATOM 700 N N . VAL A 1 98 ? -17.991 -4.003 10.105 1.00 98.12 98 VAL A N 1
ATOM 701 C CA . VAL A 1 98 ? -17.218 -4.912 9.241 1.00 98.12 98 VAL A CA 1
ATOM 702 C C . VAL A 1 98 ? -16.772 -6.127 10.043 1.00 98.12 98 VAL A C 1
ATOM 704 O O . VAL A 1 98 ? -16.987 -7.260 9.625 1.00 98.12 98 VAL A O 1
ATOM 707 N N . LEU A 1 99 ? -16.182 -5.866 11.208 1.00 97.81 99 LEU A N 1
ATOM 708 C CA . LEU A 1 99 ? -15.655 -6.863 12.131 1.00 97.81 99 LEU A CA 1
ATOM 709 C C . LEU A 1 99 ? -15.765 -6.314 13.558 1.00 97.81 99 LEU A C 1
ATOM 711 O O . LEU A 1 99 ? -15.730 -5.092 13.750 1.00 97.81 99 LEU A O 1
ATOM 715 N N . ARG A 1 100 ? -15.884 -7.177 14.564 1.00 98.38 100 ARG A N 1
ATOM 716 C CA . ARG A 1 100 ? -15.846 -6.766 15.975 1.00 98.38 100 ARG A CA 1
ATOM 717 C C . ARG A 1 100 ? -15.351 -7.862 16.912 1.00 98.38 100 ARG A C 1
ATOM 719 O O . ARG A 1 100 ? -15.376 -9.039 16.566 1.00 98.38 100 ARG A O 1
ATOM 726 N N . SER A 1 101 ? -15.005 -7.469 18.138 1.00 98.62 101 SER A N 1
ATOM 727 C CA . SER A 1 101 ? -14.831 -8.401 19.256 1.00 98.62 101 SER A CA 1
ATOM 728 C C . SER A 1 101 ? -15.999 -9.398 19.341 1.00 98.62 101 SER A C 1
ATOM 730 O O . SER A 1 101 ? -17.156 -9.036 19.108 1.00 98.62 101 SER A O 1
ATOM 732 N N . ASP A 1 102 ? -15.677 -10.638 19.707 1.00 98.38 102 ASP A N 1
ATOM 733 C CA . ASP A 1 102 ? -16.517 -11.847 19.722 1.00 98.38 102 ASP A CA 1
ATOM 734 C C . ASP A 1 102 ? -16.924 -12.440 18.364 1.00 98.38 102 ASP A C 1
ATOM 736 O O . ASP A 1 102 ? -17.507 -13.532 18.345 1.00 98.38 102 ASP A O 1
ATOM 740 N N . ASP A 1 103 ? -16.650 -11.782 17.233 1.00 98.62 103 ASP A N 1
ATOM 741 C CA . ASP A 1 103 ? -16.801 -12.455 15.942 1.00 98.62 103 ASP A CA 1
ATOM 742 C C . ASP A 1 103 ? -15.814 -13.634 15.876 1.00 98.62 103 ASP A C 1
ATOM 744 O O . ASP A 1 103 ? -14.707 -13.564 16.407 1.00 98.62 103 ASP A O 1
ATOM 748 N N . VAL A 1 104 ? -16.233 -14.753 15.276 1.00 98.56 104 VAL A N 1
ATOM 749 C CA . VAL A 1 104 ? -15.442 -15.993 15.254 1.00 98.56 104 VAL A CA 1
ATOM 750 C C . VAL A 1 104 ? -14.805 -16.187 13.884 1.00 98.56 104 VAL A C 1
ATOM 752 O O . VAL A 1 104 ? -15.523 -16.413 12.908 1.00 98.56 104 VAL A O 1
ATOM 755 N N . ILE A 1 105 ? -13.473 -16.180 13.838 1.00 98.44 105 ILE A N 1
ATOM 756 C CA . ILE A 1 105 ? -12.649 -16.405 12.645 1.00 98.44 105 ILE A CA 1
ATOM 757 C C . ILE A 1 105 ? -11.839 -17.684 12.853 1.00 98.44 105 ILE A C 1
ATOM 759 O O . ILE A 1 105 ? -11.189 -17.859 13.881 1.00 98.44 105 ILE A O 1
ATOM 763 N N . ASP A 1 106 ? -11.950 -18.633 11.922 1.00 97.81 106 ASP A N 1
ATOM 764 C CA . ASP A 1 106 ? -11.282 -19.944 11.989 1.00 97.81 106 ASP A CA 1
ATOM 765 C C . ASP A 1 106 ? -11.417 -20.681 13.340 1.00 97.81 106 ASP A C 1
ATOM 767 O O . ASP A 1 106 ? -10.571 -21.472 13.755 1.00 97.81 106 ASP A O 1
ATOM 771 N N . GLY A 1 107 ? -12.551 -20.470 14.016 1.00 97.69 107 GLY A N 1
ATOM 772 C CA . GLY A 1 107 ? -12.890 -21.119 15.283 1.00 97.69 107 GLY A CA 1
ATOM 773 C C . GLY A 1 107 ? -12.393 -20.402 16.541 1.00 97.69 107 GLY A C 1
ATOM 774 O O . GLY A 1 107 ? -12.665 -20.900 17.633 1.00 97.69 107 GLY A O 1
ATOM 775 N N . LEU A 1 108 ? -11.733 -19.253 16.407 1.00 98.31 108 LEU A N 1
ATOM 776 C CA . LEU A 1 108 ? -11.320 -18.383 17.508 1.00 98.31 108 LEU A CA 1
ATOM 777 C C . LEU A 1 108 ? -12.169 -17.113 17.519 1.00 98.31 108 LEU A C 1
ATOM 779 O O . LEU A 1 108 ? -12.452 -16.552 16.465 1.00 98.31 108 LEU A O 1
ATOM 783 N N . ALA A 1 109 ? -12.599 -16.678 18.701 1.00 98.69 109 ALA A N 1
ATOM 784 C CA . ALA A 1 109 ? -13.274 -15.394 18.848 1.00 98.69 109 ALA A CA 1
ATOM 785 C C . ALA A 1 109 ? -12.239 -14.264 18.860 1.00 98.69 109 ALA A C 1
ATOM 787 O O . ALA A 1 109 ? -11.150 -14.446 19.392 1.00 98.69 109 ALA A O 1
ATOM 788 N N . ILE A 1 110 ? -12.582 -13.104 18.315 1.00 98.81 110 ILE A N 1
ATOM 789 C CA . ILE A 1 110 ? -11.774 -11.889 18.457 1.00 98.81 110 ILE A CA 1
ATOM 790 C C . ILE A 1 110 ? -11.883 -11.394 19.901 1.00 98.81 110 ILE A C 1
ATOM 792 O O . ILE A 1 110 ? -12.994 -11.257 20.423 1.00 98.81 110 ILE A O 1
ATOM 796 N N . ASP A 1 111 ? -10.750 -11.124 20.544 1.00 98.56 111 ASP A N 1
ATOM 797 C CA . ASP A 1 111 ? -10.675 -10.879 21.983 1.00 98.56 111 ASP A CA 1
ATOM 798 C C . ASP A 1 111 ? -11.335 -9.554 22.424 1.00 98.56 111 ASP A C 1
ATOM 800 O O . ASP A 1 111 ? -11.605 -8.622 21.645 1.00 98.56 111 ASP A O 1
ATOM 804 N N . ARG A 1 112 ? -11.601 -9.451 23.728 1.00 97.31 112 ARG A N 1
ATOM 805 C CA . ARG A 1 112 ? -12.074 -8.248 24.417 1.00 97.31 112 ARG A CA 1
ATOM 806 C C . ARG A 1 112 ? -11.063 -7.797 25.485 1.00 97.31 112 ARG A C 1
ATOM 808 O O . ARG A 1 112 ? -10.575 -8.611 26.256 1.00 97.31 112 ARG A O 1
ATOM 815 N N . PRO A 1 113 ? -10.865 -6.478 25.680 1.00 96.88 113 PRO A N 1
ATOM 816 C CA . PRO A 1 113 ? -11.577 -5.378 25.032 1.00 96.88 113 PRO A CA 1
ATOM 817 C C . PRO A 1 113 ? -10.881 -4.864 23.764 1.00 96.88 113 PRO A C 1
ATOM 819 O O . PRO A 1 113 ? -11.373 -3.907 23.174 1.00 96.88 113 PRO A O 1
ATOM 822 N N . SER A 1 114 ? -9.739 -5.439 23.379 1.00 95.56 114 SER A N 1
ATOM 823 C CA . SER A 1 114 ? -8.818 -4.841 22.404 1.00 95.56 114 SER A CA 1
ATOM 824 C C . SER A 1 114 ? -8.611 -5.662 21.131 1.00 95.56 114 SER A C 1
AT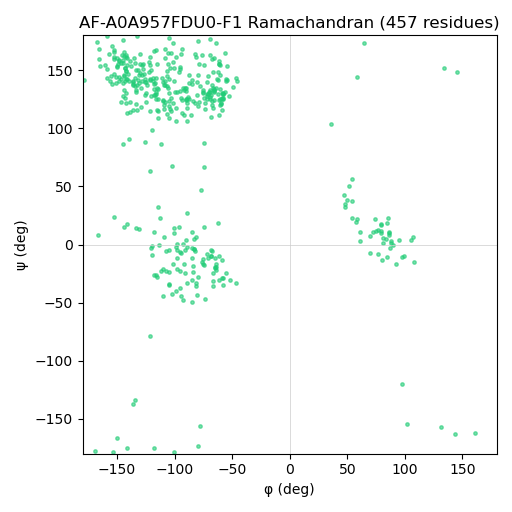OM 826 O O . SER A 1 114 ? -7.735 -5.301 20.360 1.00 95.56 114 SER A O 1
ATOM 828 N N . GLY A 1 115 ? -9.410 -6.707 20.888 1.00 97.38 115 GLY A N 1
ATOM 829 C CA . GLY A 1 115 ? -9.142 -7.669 19.814 1.00 97.38 115 GLY A CA 1
ATOM 830 C C . GLY A 1 115 ? -9.185 -7.127 18.390 1.00 97.38 115 GLY A C 1
ATOM 831 O O . GLY A 1 115 ? -8.561 -7.706 17.518 1.00 97.38 115 GLY A O 1
ATOM 832 N N . VAL A 1 116 ? -9.867 -6.007 18.138 1.00 98.44 116 VAL A N 1
ATOM 833 C CA . VAL A 1 116 ? -9.723 -5.299 16.856 1.00 98.44 116 VAL A CA 1
ATOM 834 C C . VAL A 1 116 ? -8.527 -4.351 16.961 1.00 98.44 116 VAL A C 1
ATOM 836 O O . VAL A 1 116 ? -8.589 -3.373 17.727 1.00 98.44 116 VAL A O 1
ATOM 839 N N . GLY A 1 117 ? -7.459 -4.661 16.223 1.00 96.00 117 GLY A N 1
ATOM 840 C CA . GLY A 1 117 ? -6.229 -3.877 16.155 1.00 96.00 117 GLY A CA 1
ATOM 841 C C . GLY A 1 117 ? -6.421 -2.538 15.450 1.00 96.00 117 GLY A C 1
ATOM 842 O O . GLY A 1 117 ? -7.514 -2.204 14.979 1.00 96.00 117 GLY A O 1
ATOM 843 N N . PHE A 1 118 ? -5.363 -1.739 15.409 1.00 94.81 118 PHE A N 1
ATOM 844 C CA . PHE A 1 118 ? -5.367 -0.428 14.752 1.00 94.81 118 PHE A CA 1
ATOM 845 C C . PHE A 1 118 ? -4.698 -0.444 13.381 1.00 94.81 118 PHE A C 1
ATOM 847 O O . PHE A 1 118 ? -4.958 0.459 12.584 1.00 94.81 118 PHE A O 1
ATOM 854 N N . ASP A 1 119 ? -3.921 -1.484 13.102 1.00 94.19 119 ASP A N 1
ATOM 855 C CA . ASP A 1 119 ? -3.263 -1.720 11.829 1.00 94.19 119 ASP A CA 1
ATOM 856 C C . ASP A 1 119 ? -4.191 -2.531 10.928 1.00 94.19 119 ASP A C 1
ATOM 858 O O . ASP A 1 119 ? -4.463 -3.710 11.148 1.00 94.19 119 ASP A O 1
ATOM 862 N N . TYR A 1 120 ? -4.757 -1.851 9.935 1.00 96.12 120 TYR A N 1
ATOM 863 C CA . TYR A 1 120 ? -5.647 -2.452 8.954 1.00 96.12 120 TYR A CA 1
ATOM 864 C C . TYR A 1 120 ? -5.532 -1.727 7.624 1.00 96.12 120 TYR A C 1
ATOM 866 O O . TYR A 1 120 ? -5.222 -0.533 7.564 1.00 96.12 120 TYR A O 1
ATOM 874 N N . ASN A 1 121 ? -5.857 -2.434 6.549 1.00 97.25 121 ASN A N 1
ATOM 875 C CA . ASN A 1 121 ? -5.994 -1.828 5.240 1.00 97.25 121 ASN A CA 1
ATOM 876 C C . ASN A 1 121 ? -7.148 -2.459 4.457 1.00 97.25 121 ASN A C 1
ATOM 878 O O . ASN A 1 121 ? -7.421 -3.658 4.546 1.00 97.25 121 ASN A O 1
ATOM 882 N N . ILE A 1 122 ? -7.846 -1.605 3.711 1.00 97.88 122 ILE A N 1
ATOM 883 C CA . ILE A 1 122 ? -8.926 -1.964 2.797 1.00 97.88 122 ILE A CA 1
ATOM 884 C C . ILE A 1 122 ? -8.438 -1.589 1.403 1.00 97.88 122 ILE A C 1
ATOM 886 O O . ILE A 1 122 ? -7.984 -0.458 1.223 1.00 97.88 122 ILE A O 1
ATOM 890 N N . SER A 1 123 ? -8.532 -2.510 0.442 1.00 97.75 123 SER A N 1
ATOM 891 C CA . SER A 1 123 ? -8.129 -2.226 -0.938 1.00 97.75 123 SER A CA 1
ATOM 892 C C . SER A 1 123 ? -8.965 -1.093 -1.535 1.00 97.75 123 SER A C 1
ATOM 894 O O . SER A 1 123 ? -10.088 -0.824 -1.100 1.00 97.75 123 SER A O 1
ATOM 896 N N . ASP A 1 124 ? -8.437 -0.433 -2.559 1.00 95.50 124 ASP A N 1
ATOM 897 C CA . ASP A 1 124 ? -9.055 0.750 -3.161 1.00 95.50 124 ASP A CA 1
ATOM 898 C C . ASP A 1 124 ? -10.480 0.519 -3.684 1.00 95.50 124 ASP A C 1
ATOM 900 O O . ASP A 1 124 ? -11.349 1.396 -3.599 1.00 95.50 124 ASP A O 1
ATOM 904 N N . ASP A 1 125 ? -10.741 -0.677 -4.208 1.00 95.88 125 ASP A N 1
ATOM 905 C CA . ASP A 1 125 ? -12.066 -1.096 -4.666 1.00 95.88 125 ASP A CA 1
ATOM 906 C C . ASP A 1 125 ? -12.975 -1.624 -3.539 1.00 95.88 125 ASP A C 1
ATOM 908 O O . ASP A 1 125 ? -14.151 -1.920 -3.768 1.00 95.88 125 ASP A O 1
ATOM 912 N N . GLY A 1 126 ? -12.454 -1.719 -2.314 1.00 96.94 126 GLY A N 1
ATOM 913 C CA . GLY A 1 126 ? -13.140 -2.246 -1.139 1.00 96.94 126 GLY A CA 1
ATOM 914 C C . GLY A 1 126 ? -13.343 -3.761 -1.148 1.00 96.94 126 GLY A C 1
ATOM 915 O O . GLY A 1 126 ? -14.121 -4.261 -0.333 1.00 96.94 126 GLY A O 1
ATOM 916 N N . SER A 1 127 ? -12.716 -4.492 -2.074 1.00 96.81 127 SER A N 1
ATOM 917 C CA . SER A 1 127 ? -12.900 -5.938 -2.225 1.00 96.81 127 SER A CA 1
ATOM 918 C C . SER A 1 127 ? -12.031 -6.772 -1.285 1.00 96.81 127 SER A C 1
ATOM 920 O O . SER A 1 127 ? -12.412 -7.903 -0.979 1.00 96.81 127 SER A O 1
ATOM 922 N N . GLN A 1 128 ? -10.916 -6.218 -0.802 1.00 98.50 128 GLN A N 1
ATOM 923 C CA . GLN A 1 128 ? -9.970 -6.893 0.080 1.00 98.50 128 GLN A CA 1
ATOM 924 C C . GLN A 1 128 ? -9.806 -6.161 1.414 1.00 98.50 128 GLN A C 1
ATOM 926 O O . GLN A 1 128 ? -9.913 -4.936 1.495 1.00 98.50 128 GLN A O 1
ATOM 931 N N . HIS A 1 129 ? -9.514 -6.927 2.461 1.00 98.38 129 HIS A N 1
ATOM 932 C CA . HIS A 1 129 ? -9.326 -6.440 3.821 1.00 98.38 129 HIS A CA 1
ATOM 933 C C . HIS A 1 129 ? -8.277 -7.284 4.555 1.00 98.38 129 HIS A C 1
ATOM 935 O O . HIS A 1 129 ? -8.457 -8.498 4.709 1.00 98.38 129 HIS A O 1
ATOM 941 N N . ILE A 1 130 ? -7.228 -6.616 5.038 1.00 98.75 130 ILE A N 1
ATOM 942 C CA . ILE A 1 130 ? -6.202 -7.154 5.940 1.00 98.75 130 ILE A CA 1
ATOM 943 C C . ILE A 1 130 ? -6.239 -6.397 7.278 1.00 98.75 130 ILE A C 1
ATOM 945 O O . ILE A 1 130 ? -6.447 -5.181 7.278 1.00 98.75 130 ILE A O 1
ATOM 949 N N . HIS A 1 131 ? -6.090 -7.096 8.406 1.00 98.44 131 HIS A N 1
ATOM 950 C CA . HIS A 1 131 ? -6.182 -6.492 9.746 1.00 98.44 131 HIS A CA 1
ATOM 951 C C . HIS A 1 131 ? -5.392 -7.289 10.780 1.00 98.44 131 HIS A C 1
ATOM 953 O O . HIS A 1 131 ? -5.482 -8.514 10.816 1.00 98.44 131 HIS A O 1
ATOM 959 N N . ASP A 1 132 ? -4.697 -6.578 11.652 1.00 97.62 132 ASP A N 1
ATOM 960 C CA . ASP A 1 132 ? -4.190 -7.072 12.922 1.00 97.62 132 ASP A CA 1
ATOM 961 C C . ASP A 1 132 ? -5.313 -7.354 13.937 1.00 97.62 132 ASP A C 1
ATOM 963 O O . ASP A 1 132 ? -6.131 -6.475 14.241 1.00 97.62 132 ASP A O 1
ATOM 967 N N . LEU A 1 133 ? -5.369 -8.568 14.479 1.00 98.50 133 LEU A N 1
ATOM 968 C CA . LEU A 1 133 ? -6.375 -8.979 15.451 1.00 98.50 133 LEU A CA 1
ATOM 969 C C . LEU A 1 133 ? -5.751 -9.730 16.627 1.00 98.50 133 LEU A C 1
ATOM 971 O O . LEU A 1 133 ? -5.045 -10.712 16.432 1.00 98.50 133 LEU A O 1
ATOM 975 N N . LEU A 1 134 ? -6.196 -9.397 17.844 1.00 98.50 134 LEU A N 1
ATOM 976 C CA . LEU A 1 134 ? -5.989 -10.265 19.006 1.00 98.50 134 LEU A CA 1
ATOM 977 C C . LEU A 1 134 ? -7.161 -11.242 19.146 1.00 98.50 134 LEU A C 1
ATOM 979 O O . LEU A 1 134 ? -8.336 -10.853 19.128 1.00 98.50 134 LEU A O 1
ATOM 983 N N . MET A 1 135 ? -6.841 -12.516 19.330 1.00 98.56 135 MET A N 1
ATOM 984 C CA . MET A 1 135 ? -7.759 -13.647 19.368 1.00 98.56 135 MET A CA 1
ATOM 985 C C . MET A 1 135 ? -7.861 -14.224 20.785 1.00 98.56 135 MET A C 1
ATOM 987 O O . MET A 1 135 ? -6.867 -14.406 21.476 1.00 98.56 135 MET A O 1
ATOM 991 N N . ASP A 1 136 ? -9.058 -14.610 21.221 1.00 98.19 136 ASP A N 1
ATOM 992 C CA . ASP A 1 136 ? -9.254 -15.293 22.506 1.00 98.19 136 ASP A CA 1
ATOM 993 C C . ASP A 1 136 ? -8.782 -16.756 22.413 1.00 98.19 136 ASP A C 1
ATOM 995 O O . ASP A 1 136 ? -9.549 -17.678 22.104 1.00 98.19 136 ASP A O 1
ATOM 999 N N . THR A 1 137 ? -7.491 -16.975 22.664 1.00 97.31 137 THR A N 1
ATOM 1000 C CA . THR A 1 137 ? -6.878 -18.310 22.790 1.00 97.31 137 THR A CA 1
ATOM 1001 C C . THR A 1 137 ? -6.791 -18.790 24.242 1.00 97.31 137 THR A C 1
ATOM 1003 O O . THR A 1 137 ? -6.472 -19.955 24.509 1.00 97.31 137 THR A O 1
ATOM 1006 N N . GLY A 1 138 ? -7.119 -17.917 25.200 1.00 96.00 138 GLY A N 1
ATOM 1007 C CA . GLY A 1 138 ? -6.973 -18.142 26.638 1.00 96.00 138 GLY A CA 1
ATOM 1008 C C . GLY A 1 138 ? -5.593 -17.790 27.215 1.00 96.00 138 GLY A C 1
ATOM 1009 O O . GLY A 1 138 ? -5.343 -18.100 28.387 1.00 96.00 138 GLY A O 1
ATOM 1010 N N . GLY A 1 139 ? -4.707 -17.161 26.437 1.00 94.81 139 GLY A N 1
ATOM 1011 C CA . GLY A 1 139 ? -3.388 -16.672 26.851 1.00 94.81 139 GLY A CA 1
ATOM 1012 C C . GLY A 1 139 ? -2.864 -15.583 25.909 1.00 94.81 139 GLY A C 1
ATOM 1013 O O . GLY A 1 139 ? -3.550 -15.241 24.965 1.00 94.81 139 GLY A O 1
ATOM 1014 N N . THR A 1 140 ? -1.670 -15.054 26.194 1.00 95.19 140 THR A N 1
ATOM 1015 C CA . THR A 1 140 ? -1.036 -13.952 25.435 1.00 95.19 140 THR A CA 1
ATOM 1016 C C . THR A 1 140 ? 0.250 -14.394 24.718 1.00 95.19 140 THR A C 1
ATOM 1018 O O . THR A 1 140 ? 1.278 -13.738 24.842 1.00 95.19 140 THR A O 1
ATOM 1021 N N . ILE A 1 141 ? 0.295 -15.653 24.283 1.00 95.50 141 ILE A N 1
ATOM 1022 C CA . ILE A 1 141 ? 1.492 -16.261 23.661 1.00 95.50 141 ILE A CA 1
ATOM 1023 C C . ILE A 1 141 ? 1.156 -16.705 22.232 1.00 95.50 141 ILE A C 1
ATOM 1025 O O . ILE A 1 141 ? 2.008 -17.199 21.506 1.00 95.50 141 ILE A O 1
ATOM 1029 N N . ASP A 1 142 ? -0.118 -16.666 21.863 1.00 96.81 142 ASP A N 1
ATOM 1030 C CA . ASP A 1 142 ? -0.595 -17.086 20.553 1.00 96.81 142 ASP A CA 1
ATOM 1031 C C . ASP A 1 142 ? -1.885 -16.351 20.168 1.00 96.81 142 ASP A C 1
ATOM 1033 O O . ASP A 1 142 ? -2.688 -16.901 19.402 1.00 96.81 142 ASP A O 1
ATOM 1037 N N . ASP A 1 143 ? -2.113 -15.171 20.756 1.00 97.44 143 ASP A N 1
ATOM 1038 C CA . ASP A 1 143 ? -3.321 -14.372 20.563 1.00 97.44 143 ASP A CA 1
ATOM 1039 C C . ASP A 1 143 ? -3.186 -13.381 19.416 1.00 97.44 143 ASP A C 1
ATOM 1041 O O . ASP A 1 143 ? -4.212 -13.072 18.817 1.00 97.44 143 ASP A O 1
ATOM 1045 N N . ASP A 1 144 ? -1.982 -12.953 19.045 1.00 98.31 144 ASP A N 1
ATOM 1046 C CA . ASP A 1 144 ? -1.814 -12.024 17.927 1.00 98.31 144 ASP A CA 1
ATOM 1047 C C . ASP A 1 144 ? -1.937 -12.716 16.555 1.00 98.31 144 ASP A C 1
ATOM 1049 O O . ASP A 1 144 ? -1.434 -13.831 16.357 1.00 98.31 144 ASP A O 1
ATOM 1053 N N . ALA A 1 145 ? -2.648 -12.113 15.597 1.00 98.56 145 ALA A N 1
ATOM 1054 C CA . ALA A 1 145 ? -2.982 -12.743 14.320 1.00 98.56 145 ALA A CA 1
ATOM 1055 C C . ALA A 1 145 ? -3.264 -11.760 13.176 1.00 98.56 145 ALA A C 1
ATOM 1057 O O . ALA A 1 145 ? -4.035 -10.814 13.302 1.00 98.56 145 ALA A O 1
ATOM 1058 N N . VAL A 1 146 ? -2.792 -12.110 11.976 1.00 98.75 146 VAL A N 1
ATOM 1059 C CA . VAL A 1 146 ? -3.151 -11.395 10.744 1.00 98.75 146 VAL A CA 1
ATOM 1060 C C . VAL A 1 146 ? -4.404 -12.012 10.126 1.00 98.75 146 VAL A C 1
ATOM 1062 O O . VAL A 1 146 ? -4.404 -13.169 9.685 1.00 98.75 146 VAL A O 1
ATOM 1065 N N . TYR A 1 147 ? -5.469 -11.221 10.047 1.00 98.75 147 TYR A N 1
ATOM 1066 C CA . TYR A 1 147 ? -6.695 -11.514 9.314 1.00 98.75 147 TYR A CA 1
ATOM 1067 C C . TYR A 1 147 ? -6.571 -11.114 7.845 1.00 98.75 147 TYR A C 1
ATOM 1069 O O . TYR A 1 147 ? -6.110 -10.023 7.527 1.00 98.75 147 TYR A O 1
ATOM 1077 N N . LEU A 1 148 ? -7.079 -11.963 6.951 1.00 98.69 148 LEU A N 1
ATOM 1078 C CA . LEU A 1 148 ? -7.262 -11.673 5.534 1.00 98.69 148 LEU A CA 1
ATOM 1079 C C . LEU A 1 148 ? -8.610 -12.229 5.062 1.00 98.69 148 LEU A C 1
ATOM 1081 O O . LEU A 1 148 ? -8.812 -13.444 5.024 1.00 98.69 148 LEU A O 1
ATOM 1085 N N . ASN A 1 149 ? -9.534 -11.347 4.674 1.00 97.81 149 ASN A N 1
ATOM 1086 C CA . ASN A 1 149 ? -10.797 -11.699 4.001 1.00 97.81 149 ASN A CA 1
ATOM 1087 C C . ASN A 1 149 ? -11.615 -12.849 4.631 1.00 97.81 149 ASN A C 1
ATOM 1089 O O . ASN A 1 149 ? -12.272 -13.617 3.924 1.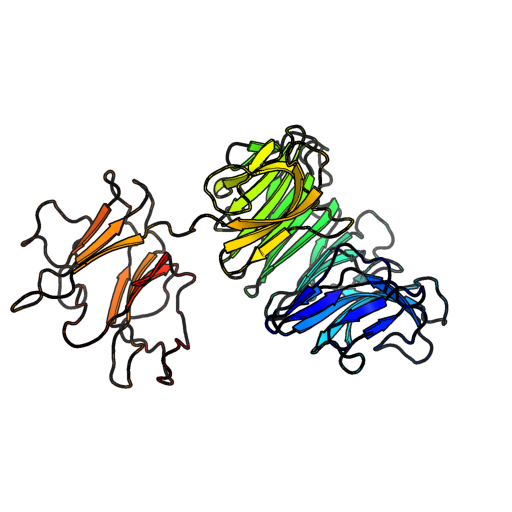00 97.81 149 ASN A O 1
ATOM 1093 N N . GLY A 1 150 ? -11.611 -12.968 5.957 1.00 97.25 150 GLY A N 1
ATOM 1094 C CA . GLY A 1 150 ? -12.414 -13.952 6.689 1.00 97.25 150 GLY A CA 1
ATOM 1095 C C . GLY A 1 150 ? -11.626 -15.139 7.236 1.00 97.25 150 GLY A C 1
ATOM 1096 O O . GLY A 1 150 ? -12.242 -16.036 7.811 1.00 97.25 150 GLY A O 1
ATOM 1097 N N . SER A 1 151 ? -10.302 -15.152 7.078 1.00 98.25 151 SER A N 1
ATOM 1098 C CA . SER A 1 151 ? -9.414 -16.205 7.580 1.00 98.25 151 SER A CA 1
ATOM 1099 C C . SER A 1 151 ? -8.178 -15.623 8.261 1.00 98.25 151 SER A C 1
ATOM 1101 O O . SER A 1 151 ? -7.776 -14.502 7.963 1.00 98.25 151 SER A O 1
ATOM 1103 N N . LEU A 1 152 ? -7.565 -16.391 9.161 1.00 98.50 152 LEU A N 1
ATOM 1104 C CA . LEU A 1 152 ? -6.277 -16.054 9.769 1.00 98.50 152 LEU A CA 1
ATOM 1105 C C . LEU A 1 152 ? -5.144 -16.625 8.909 1.00 98.50 152 LEU A C 1
ATOM 1107 O O . LEU A 1 152 ? -5.119 -17.826 8.626 1.00 98.50 152 LEU A O 1
ATOM 1111 N N . ILE A 1 153 ? -4.206 -15.774 8.493 1.00 98.25 153 ILE A N 1
ATOM 1112 C CA . ILE A 1 153 ? -3.095 -16.150 7.599 1.00 98.25 153 ILE A CA 1
ATOM 1113 C C . ILE A 1 153 ? -1.734 -16.222 8.300 1.00 98.25 153 ILE A C 1
ATOM 1115 O O . ILE A 1 153 ? -0.848 -16.935 7.830 1.00 98.25 153 ILE A O 1
ATOM 1119 N N . ALA A 1 154 ? -1.581 -15.539 9.431 1.00 98.44 154 ALA A N 1
ATOM 1120 C CA . ALA A 1 154 ? -0.427 -15.615 10.317 1.00 98.44 154 ALA A CA 1
ATOM 1121 C C . ALA A 1 154 ? -0.912 -15.522 11.768 1.00 98.44 154 ALA A C 1
ATOM 1123 O O . ALA A 1 154 ? -1.978 -14.960 12.028 1.00 98.44 154 ALA A O 1
ATOM 1124 N N . ARG A 1 155 ? -0.169 -16.129 12.695 1.00 98.25 155 ARG A N 1
ATOM 1125 C CA . ARG A 1 155 ? -0.484 -16.102 14.125 1.00 98.25 155 ARG A CA 1
ATOM 1126 C C . ARG A 1 155 ? 0.782 -16.219 14.954 1.00 98.25 155 ARG A C 1
ATOM 1128 O O . ARG A 1 155 ? 1.638 -17.037 14.613 1.00 98.25 155 ARG A O 1
ATOM 1135 N N . GLU A 1 156 ? 0.861 -15.457 16.030 1.00 98.31 156 GLU A N 1
ATOM 1136 C CA . GLU A 1 156 ? 1.904 -15.526 17.050 1.00 98.31 156 GLU A CA 1
ATOM 1137 C C . GLU A 1 156 ? 2.185 -16.978 17.467 1.00 98.31 156 GLU A C 1
ATOM 1139 O O . GLU A 1 156 ? 1.283 -17.822 17.562 1.00 98.31 156 GLU A O 1
ATOM 1144 N N . SER A 1 157 ? 3.462 -17.289 17.687 1.00 97.69 157 SER A N 1
ATOM 1145 C CA . SER A 1 157 ? 4.011 -18.612 17.995 1.00 97.69 157 SER A CA 1
ATOM 1146 C C . SER A 1 157 ? 3.803 -19.691 16.922 1.00 97.69 157 SER A C 1
ATOM 1148 O O . SER A 1 157 ? 4.190 -20.848 17.134 1.00 97.69 157 SER A O 1
ATOM 1150 N N . PHE A 1 158 ? 3.211 -19.377 15.761 1.00 97.75 158 PHE A N 1
ATOM 1151 C CA . PHE A 1 158 ? 3.050 -20.337 14.665 1.00 97.75 158 PHE A CA 1
ATOM 1152 C C . PHE A 1 158 ? 4.189 -20.222 13.644 1.00 97.75 158 PHE A C 1
ATOM 1154 O O . PHE A 1 158 ? 4.735 -19.139 13.432 1.00 97.75 158 PHE A O 1
ATOM 1161 N N . PRO A 1 159 ? 4.544 -21.329 12.960 1.00 98.00 159 PRO A N 1
ATOM 1162 C CA . PRO A 1 159 ? 5.627 -21.314 11.986 1.00 98.00 159 PRO A CA 1
ATOM 1163 C C . PRO A 1 159 ? 5.404 -20.292 10.867 1.00 98.00 159 PRO A C 1
ATOM 1165 O O . PRO A 1 159 ? 4.380 -20.330 10.187 1.00 98.00 159 PRO A O 1
ATOM 1168 N N . ASN A 1 160 ? 6.422 -19.473 10.605 1.00 96.69 160 ASN A N 1
ATOM 1169 C CA . ASN A 1 160 ? 6.439 -18.488 9.514 1.00 96.69 160 ASN A CA 1
ATOM 1170 C C . ASN A 1 160 ? 6.996 -19.040 8.185 1.00 96.69 160 ASN A C 1
ATOM 1172 O O . ASN A 1 160 ? 7.161 -18.321 7.203 1.00 96.69 160 ASN A O 1
ATOM 1176 N N . GLY A 1 161 ? 7.319 -20.337 8.147 1.00 95.12 161 GLY A N 1
ATOM 1177 C CA . GLY A 1 161 ? 7.859 -21.016 6.968 1.00 95.12 161 GLY A CA 1
ATOM 1178 C C . GLY A 1 161 ? 9.378 -20.900 6.781 1.00 95.12 161 GLY A C 1
ATOM 1179 O O . GLY A 1 161 ? 9.925 -21.668 5.988 1.00 95.12 161 GLY A O 1
ATOM 1180 N N . SER A 1 162 ? 10.079 -20.045 7.539 1.00 94.00 162 SER A N 1
ATOM 1181 C CA . SER A 1 162 ? 11.547 -19.904 7.482 1.00 94.00 162 SER A CA 1
ATOM 1182 C C . SER A 1 162 ? 12.276 -21.161 7.979 1.00 94.00 162 SER A C 1
ATOM 1184 O O . SER A 1 162 ? 13.364 -21.500 7.510 1.00 94.00 162 SER A O 1
ATOM 1186 N N . GLY A 1 163 ? 11.666 -21.872 8.935 1.00 94.56 163 GLY A N 1
ATOM 1187 C CA . GLY A 1 163 ? 12.274 -23.000 9.642 1.00 94.56 163 GLY A CA 1
ATOM 1188 C C . GLY A 1 163 ? 13.326 -22.595 10.683 1.00 94.56 163 GLY A C 1
ATOM 1189 O O . GLY A 1 163 ? 14.055 -23.470 11.158 1.00 94.56 163 GLY A O 1
ATOM 1190 N N . ILE A 1 164 ? 13.419 -21.305 11.013 1.00 94.62 164 ILE A N 1
ATOM 1191 C CA . ILE A 1 164 ? 14.387 -20.728 11.959 1.00 94.62 164 ILE A CA 1
ATOM 1192 C C . ILE A 1 164 ? 13.681 -20.253 13.238 1.00 94.62 164 ILE A C 1
ATOM 1194 O O . ILE A 1 164 ? 14.153 -20.552 14.333 1.00 94.62 164 ILE A O 1
ATOM 1198 N N . ASP A 1 165 ? 12.551 -19.577 13.068 1.00 97.75 165 ASP A N 1
ATOM 1199 C CA . ASP A 1 165 ? 11.761 -18.842 14.059 1.00 97.75 165 ASP A CA 1
ATOM 1200 C C . ASP A 1 165 ? 10.254 -18.972 13.723 1.00 97.75 165 ASP A C 1
ATOM 1202 O O . ASP A 1 165 ? 9.870 -19.604 12.727 1.00 97.75 165 ASP A O 1
ATOM 1206 N N . ASN A 1 166 ? 9.397 -18.431 14.582 1.00 98.38 166 ASN A N 1
ATOM 1207 C CA . ASN A 1 166 ? 7.945 -18.329 14.425 1.00 98.38 166 ASN A CA 1
ATOM 1208 C C . ASN A 1 166 ? 7.523 -16.858 14.390 1.00 98.38 166 ASN A C 1
ATOM 1210 O O . ASN A 1 166 ? 8.306 -15.980 14.731 1.00 98.38 166 ASN A O 1
ATOM 1214 N N . TRP A 1 167 ? 6.288 -16.583 13.982 1.00 98.50 167 TRP A N 1
ATOM 1215 C CA . TRP A 1 167 ? 5.714 -15.245 14.156 1.00 98.50 167 TRP A CA 1
ATOM 1216 C C . TRP A 1 167 ? 5.620 -14.871 15.643 1.00 98.50 167 TRP A C 1
ATOM 1218 O O . TRP A 1 167 ? 5.394 -15.767 16.458 1.00 98.50 167 TRP A O 1
ATOM 1228 N N . ASP A 1 168 ? 5.756 -13.590 15.982 1.00 97.56 168 ASP A N 1
ATOM 1229 C CA . ASP A 1 168 ? 5.535 -13.063 17.335 1.00 97.56 168 ASP A CA 1
ATOM 1230 C C . ASP A 1 168 ? 4.438 -11.993 17.309 1.00 97.56 168 ASP A C 1
ATOM 1232 O O . ASP A 1 168 ? 3.285 -12.310 17.568 1.00 97.56 168 ASP A O 1
ATOM 1236 N N . ASN A 1 169 ? 4.747 -10.771 16.882 1.00 95.31 169 ASN A N 1
ATOM 1237 C CA . ASN A 1 169 ? 3.755 -9.704 16.740 1.00 95.31 169 ASN A CA 1
ATOM 1238 C C . ASN A 1 169 ? 3.609 -9.262 15.280 1.00 95.31 169 ASN A C 1
ATOM 1240 O O . ASN A 1 169 ? 4.418 -9.633 14.421 1.00 95.31 169 ASN A O 1
ATOM 1244 N N . PHE A 1 170 ? 2.559 -8.492 15.002 1.00 97.12 170 PHE A N 1
ATOM 1245 C CA . PHE A 1 170 ? 2.304 -7.940 13.677 1.00 97.12 170 PHE A CA 1
ATOM 1246 C C . PHE A 1 170 ? 2.013 -6.449 13.738 1.00 97.12 170 PHE A C 1
ATOM 1248 O O . PHE A 1 170 ? 1.370 -5.947 14.656 1.00 97.12 170 PHE A O 1
ATOM 1255 N N . ASP A 1 171 ? 2.444 -5.740 12.710 1.00 93.38 171 ASP A N 1
ATOM 1256 C CA . ASP A 1 171 ? 2.109 -4.344 12.496 1.00 93.38 171 ASP A CA 1
ATOM 1257 C C . ASP A 1 171 ? 2.169 -3.996 11.002 1.00 93.38 171 ASP A C 1
ATOM 1259 O O . ASP A 1 171 ? 2.337 -4.875 10.156 1.00 93.38 171 ASP A O 1
ATOM 1263 N N . SER A 1 172 ? 1.912 -2.720 10.690 1.00 93.06 172 SER A N 1
ATOM 1264 C CA . SER A 1 172 ? 1.907 -2.102 9.358 1.00 93.06 172 SER A CA 1
ATOM 1265 C C . SER A 1 172 ? 1.394 -2.977 8.216 1.00 93.06 172 SER A C 1
ATOM 1267 O O . SER A 1 172 ? 2.105 -3.816 7.680 1.00 93.06 172 SER A O 1
ATOM 1269 N N . MET A 1 173 ? 0.166 -2.747 7.758 1.00 95.12 173 MET A N 1
ATOM 1270 C CA . MET A 1 173 ? -0.470 -3.630 6.777 1.00 95.12 173 MET A CA 1
ATOM 1271 C C . MET A 1 173 ? -0.863 -2.895 5.505 1.00 95.12 173 MET A C 1
ATOM 1273 O O . MET A 1 173 ? -1.372 -1.775 5.550 1.00 95.12 173 MET A O 1
ATOM 1277 N N . SER A 1 174 ? -0.706 -3.558 4.361 1.00 97.50 174 SER A N 1
ATOM 1278 C CA . SER A 1 174 ? -1.165 -3.041 3.074 1.00 97.50 174 SER A CA 1
ATOM 1279 C C . SER A 1 174 ? -1.635 -4.156 2.145 1.00 97.50 174 SER A C 1
ATOM 1281 O O . SER A 1 174 ? -1.066 -5.248 2.135 1.00 97.50 174 SER A O 1
ATOM 1283 N N . ILE A 1 175 ? -2.690 -3.892 1.375 1.00 98.38 175 ILE A N 1
ATOM 1284 C CA . ILE A 1 175 ? -3.297 -4.826 0.429 1.00 98.38 175 ILE A CA 1
ATOM 1285 C C . ILE A 1 175 ? -3.818 -4.095 -0.810 1.00 98.38 175 ILE A C 1
ATOM 1287 O O . ILE A 1 175 ? -4.441 -3.041 -0.707 1.00 98.38 175 ILE A O 1
ATOM 1291 N N . ASN A 1 176 ? -3.618 -4.683 -1.988 1.00 97.44 176 ASN A N 1
ATOM 1292 C CA . ASN A 1 176 ? -4.161 -4.158 -3.241 1.00 97.44 176 ASN A CA 1
ATOM 1293 C C . ASN A 1 176 ? -5.410 -4.922 -3.713 1.00 97.44 176 ASN A C 1
ATOM 1295 O O . ASN A 1 176 ? -5.773 -5.957 -3.155 1.00 97.44 176 ASN A O 1
ATOM 1299 N N . ASN A 1 177 ? -6.067 -4.444 -4.773 1.00 96.75 177 ASN A N 1
ATOM 1300 C CA . ASN A 1 177 ? -7.303 -5.032 -5.312 1.00 96.75 177 ASN A CA 1
ATOM 1301 C C . ASN A 1 177 ? -7.107 -6.484 -5.792 1.00 96.75 177 ASN A C 1
ATOM 1303 O O . ASN A 1 177 ? -8.015 -7.313 -5.693 1.00 96.75 177 ASN A O 1
ATOM 1307 N N . ALA A 1 178 ? -5.904 -6.824 -6.269 1.00 95.69 178 ALA A N 1
ATOM 1308 C CA . ALA A 1 178 ? -5.557 -8.182 -6.688 1.00 95.69 178 ALA A CA 1
ATOM 1309 C C . ALA A 1 178 ? -5.395 -9.160 -5.506 1.00 95.69 178 ALA A C 1
ATOM 1311 O O . ALA A 1 178 ? -5.266 -10.367 -5.722 1.00 95.69 178 ALA A O 1
ATOM 1312 N N . GLY A 1 179 ? -5.421 -8.662 -4.265 1.00 96.50 179 GLY A N 1
ATOM 1313 C CA . GLY A 1 179 ? -5.230 -9.455 -3.054 1.00 96.50 179 GLY A CA 1
ATOM 1314 C C . GLY A 1 179 ? -3.765 -9.765 -2.756 1.00 96.50 179 GLY A C 1
ATOM 1315 O O . GLY A 1 179 ? -3.499 -10.666 -1.966 1.00 96.50 179 GLY A O 1
ATOM 1316 N N . MET A 1 180 ? -2.821 -9.048 -3.375 1.00 97.69 180 MET A N 1
ATOM 1317 C CA . MET A 1 180 ? -1.429 -9.040 -2.932 1.00 97.69 180 MET A CA 1
ATOM 1318 C C . MET A 1 180 ? -1.330 -8.183 -1.676 1.00 97.69 180 MET A C 1
ATOM 1320 O O . MET A 1 180 ? -1.868 -7.076 -1.644 1.00 97.69 180 MET A O 1
ATOM 1324 N N . TYR A 1 181 ? -0.649 -8.692 -0.654 1.00 98.44 181 TYR A N 1
ATOM 1325 C CA . TYR A 1 181 ? -0.561 -8.026 0.639 1.00 98.44 181 TYR A CA 1
ATOM 1326 C C . TYR A 1 181 ? 0.841 -8.083 1.234 1.00 98.44 181 TYR A C 1
ATOM 1328 O O . TYR A 1 181 ? 1.606 -9.019 0.979 1.00 98.44 181 TYR A O 1
ATOM 1336 N N . ALA A 1 182 ? 1.135 -7.095 2.073 1.00 98.31 182 ALA A N 1
ATOM 1337 C CA . ALA A 1 182 ? 2.305 -7.058 2.928 1.00 98.31 182 ALA A CA 1
ATOM 1338 C C . ALA A 1 182 ? 1.931 -6.690 4.361 1.00 98.31 182 ALA A C 1
ATOM 1340 O O . ALA A 1 182 ? 0.958 -5.968 4.594 1.00 98.31 182 ALA A O 1
ATOM 1341 N N . PHE A 1 183 ? 2.720 -7.203 5.298 1.00 98.00 183 PHE A N 1
ATOM 1342 C CA . PHE A 1 183 ? 2.681 -6.817 6.702 1.00 98.00 183 PHE A CA 1
ATOM 1343 C C . PHE A 1 183 ? 4.075 -6.921 7.332 1.00 98.00 183 PHE A C 1
ATOM 1345 O O . PHE A 1 183 ? 4.932 -7.635 6.797 1.00 98.00 183 PHE A O 1
ATOM 1352 N N . SER A 1 184 ? 4.302 -6.226 8.441 1.00 97.62 184 SER A N 1
ATOM 1353 C CA . SER A 1 184 ? 5.537 -6.289 9.232 1.00 97.62 184 SER A CA 1
ATOM 1354 C C . SER A 1 184 ? 5.288 -6.803 10.651 1.00 97.62 184 SER A C 1
ATOM 1356 O O . SER A 1 184 ? 4.191 -7.284 10.955 1.00 97.62 184 SER A O 1
ATOM 1358 N N . GLY A 1 185 ? 6.338 -6.799 11.469 1.00 96.69 185 GLY A N 1
ATOM 1359 C CA . GLY A 1 185 ? 6.320 -7.176 12.877 1.00 96.69 185 GLY A CA 1
ATOM 1360 C C . GLY A 1 185 ? 7.602 -7.898 13.289 1.00 96.69 185 GLY A C 1
ATOM 1361 O O . GLY A 1 185 ? 8.600 -7.905 12.560 1.00 96.69 185 GLY A O 1
ATOM 1362 N N . ASP A 1 186 ? 7.535 -8.575 14.432 1.00 97.19 186 ASP A N 1
ATOM 1363 C CA . ASP A 1 186 ? 8.615 -9.375 15.006 1.00 97.19 186 ASP A CA 1
ATOM 1364 C C . ASP A 1 186 ? 8.378 -10.888 14.873 1.00 97.19 186 ASP A C 1
ATOM 1366 O O . ASP A 1 186 ? 7.258 -11.408 14.821 1.00 97.19 186 ASP A O 1
ATOM 1370 N N . THR A 1 187 ? 9.476 -11.635 14.889 1.00 97.94 187 THR A N 1
ATOM 1371 C CA . THR A 1 187 ? 9.485 -13.090 15.089 1.00 97.94 187 THR A CA 1
ATOM 1372 C C . THR A 1 187 ? 9.973 -13.450 16.492 1.00 97.94 187 THR A C 1
ATOM 1374 O O . THR A 1 187 ? 10.641 -12.663 17.152 1.00 97.94 187 THR A O 1
ATOM 1377 N N . ASP A 1 188 ? 9.758 -14.692 16.937 1.00 96.44 188 ASP A N 1
ATOM 1378 C CA . ASP A 1 188 ? 10.269 -15.191 18.232 1.00 96.44 188 ASP A CA 1
ATOM 1379 C C . ASP A 1 188 ? 11.792 -15.485 18.236 1.00 96.44 188 ASP A C 1
ATOM 1381 O O . ASP A 1 188 ? 12.322 -16.191 19.107 1.00 96.44 188 ASP A O 1
ATOM 1385 N N . GLY A 1 189 ? 12.491 -14.979 17.217 1.00 95.69 189 GLY A N 1
ATOM 1386 C CA . GLY A 1 189 ? 13.895 -15.206 16.930 1.00 95.69 189 GLY A CA 1
ATOM 1387 C C . GLY A 1 189 ? 14.853 -14.395 17.806 1.00 95.69 189 GLY A C 1
ATOM 1388 O O . GLY A 1 189 ? 14.589 -14.027 18.949 1.00 95.69 189 GLY A O 1
ATOM 1389 N N . ALA A 1 190 ? 16.064 -14.179 17.293 1.00 95.69 190 ALA A N 1
ATOM 1390 C CA . ALA A 1 190 ? 17.023 -13.302 17.956 1.00 95.69 190 ALA A CA 1
ATOM 1391 C C . ALA A 1 190 ? 16.709 -11.839 17.625 1.00 95.69 190 ALA A C 1
ATOM 1393 O O . ALA A 1 190 ? 16.525 -11.548 16.448 1.00 95.69 190 ALA A O 1
ATOM 1394 N N . THR A 1 191 ? 16.831 -10.953 18.626 1.00 93.56 191 THR A N 1
ATOM 1395 C CA . THR A 1 191 ? 16.604 -9.484 18.571 1.00 93.56 191 THR A CA 1
ATOM 1396 C C . THR A 1 191 ? 17.528 -8.686 17.638 1.00 93.56 191 THR A C 1
ATOM 1398 O O . THR A 1 191 ? 17.855 -7.531 17.902 1.00 93.56 191 THR A O 1
ATOM 1401 N N . THR A 1 192 ? 18.168 -9.365 16.699 1.00 93.69 192 THR A N 1
ATOM 1402 C CA . THR A 1 192 ? 19.085 -8.799 15.706 1.00 93.69 192 THR A CA 1
ATOM 1403 C C . THR A 1 192 ? 18.729 -9.291 14.302 1.00 93.69 192 THR A C 1
ATOM 1405 O O . THR A 1 192 ? 19.585 -9.277 13.416 1.00 93.69 192 THR A O 1
ATOM 1408 N N . SER A 1 193 ? 17.549 -9.889 14.159 1.00 94.19 193 SER A N 1
ATOM 1409 C CA . SER A 1 193 ? 17.057 -10.573 12.964 1.00 94.19 193 SER A CA 1
ATOM 1410 C C . SER A 1 193 ? 15.553 -10.869 13.029 1.00 94.19 193 SER A C 1
ATOM 1412 O O . SER A 1 193 ? 15.081 -11.671 12.218 1.00 94.19 193 SER A O 1
ATOM 1414 N N . ASP A 1 194 ? 14.851 -10.351 14.039 1.00 95.69 194 ASP A N 1
ATOM 1415 C CA . ASP A 1 194 ? 13.464 -10.688 14.348 1.00 95.69 194 ASP A CA 1
ATOM 1416 C C . ASP A 1 194 ? 12.459 -9.801 13.624 1.00 95.69 194 ASP A C 1
ATOM 1418 O O . ASP A 1 194 ? 11.436 -10.334 13.203 1.00 95.69 194 ASP A O 1
ATOM 1422 N N . GLU A 1 195 ? 12.792 -8.534 13.389 1.00 97.69 195 GLU A N 1
ATOM 1423 C CA . GLU A 1 195 ? 11.979 -7.607 12.599 1.00 97.69 195 GLU A CA 1
ATOM 1424 C C . GLU A 1 195 ? 11.923 -8.012 11.111 1.00 97.69 195 GLU A C 1
ATOM 1426 O O . GLU A 1 195 ? 12.954 -8.341 10.500 1.00 97.69 195 GLU A O 1
ATOM 1431 N N . PHE A 1 196 ? 10.740 -7.942 10.488 1.00 98.00 196 PHE A N 1
ATOM 1432 C CA . PHE A 1 196 ? 10.531 -8.371 9.102 1.00 98.00 196 PHE A CA 1
ATOM 1433 C C . PHE A 1 196 ? 9.528 -7.524 8.299 1.00 98.00 196 PHE A C 1
ATOM 1435 O O . PHE A 1 196 ? 8.653 -6.865 8.840 1.00 98.00 196 PHE A O 1
ATOM 1442 N N . ILE A 1 197 ? 9.587 -7.655 6.966 1.00 98.38 197 ILE A N 1
ATOM 1443 C CA . ILE A 1 197 ? 8.431 -7.445 6.075 1.00 98.38 197 ILE A CA 1
ATOM 1444 C C . ILE A 1 197 ? 8.115 -8.769 5.379 1.00 98.38 197 ILE A C 1
ATOM 1446 O O . ILE A 1 197 ? 8.992 -9.410 4.785 1.00 98.38 197 ILE A O 1
ATOM 1450 N N . ALA A 1 198 ? 6.853 -9.182 5.443 1.00 98.56 198 ALA A N 1
ATOM 1451 C CA . ALA A 1 198 ? 6.325 -10.363 4.785 1.00 98.56 198 ALA A CA 1
ATOM 1452 C C . ALA A 1 198 ? 5.416 -9.955 3.629 1.00 98.56 198 ALA A C 1
ATOM 1454 O O . ALA A 1 198 ? 4.583 -9.067 3.771 1.00 98.56 198 ALA A O 1
ATOM 1455 N N . VAL A 1 199 ? 5.545 -10.642 2.496 1.00 98.38 199 VAL A N 1
ATOM 1456 C CA . VAL A 1 199 ? 4.706 -10.447 1.308 1.00 98.38 199 VAL A CA 1
ATOM 1457 C C . VAL A 1 199 ? 4.007 -11.760 1.001 1.00 98.38 199 VAL A C 1
ATOM 1459 O O . VAL A 1 199 ? 4.642 -12.815 0.939 1.00 98.38 199 VAL A O 1
ATOM 1462 N N . ASN A 1 200 ? 2.683 -11.721 0.857 1.00 97.31 200 ASN A N 1
ATOM 1463 C CA . ASN A 1 200 ? 1.842 -12.903 0.652 1.00 97.31 200 ASN A CA 1
ATOM 1464 C C . ASN A 1 200 ? 2.110 -14.036 1.671 1.00 97.31 200 ASN A C 1
ATOM 1466 O O . ASN A 1 200 ? 2.112 -15.221 1.331 1.00 97.31 200 ASN A O 1
ATOM 1470 N N . GLY A 1 201 ? 2.359 -13.665 2.934 1.00 96.44 201 GLY A N 1
ATOM 1471 C CA . GLY A 1 201 ? 2.583 -14.596 4.047 1.00 96.44 201 GLY A CA 1
ATOM 1472 C C . GLY A 1 201 ? 3.986 -15.207 4.117 1.00 96.44 201 GLY A C 1
ATOM 1473 O O . GLY A 1 201 ? 4.200 -16.130 4.901 1.00 96.44 201 GLY A O 1
ATOM 1474 N N . VAL A 1 202 ? 4.937 -14.721 3.317 1.00 96.69 202 VAL A N 1
ATOM 1475 C CA . VAL A 1 202 ? 6.335 -15.169 3.327 1.00 96.69 202 VAL A CA 1
ATOM 1476 C C . VAL A 1 202 ? 7.234 -14.001 3.716 1.00 96.69 202 VAL A C 1
ATOM 1478 O O . VAL A 1 202 ? 7.150 -12.946 3.096 1.00 96.69 202 VAL A O 1
ATOM 1481 N N . ILE A 1 203 ? 8.112 -14.192 4.709 1.00 97.62 203 ILE A N 1
ATOM 1482 C CA . ILE A 1 203 ? 9.132 -13.192 5.068 1.00 97.62 203 ILE A CA 1
ATOM 1483 C C . ILE A 1 203 ? 10.008 -12.920 3.844 1.00 97.62 203 ILE A C 1
ATOM 1485 O O . ILE A 1 203 ? 10.706 -13.819 3.367 1.00 97.62 203 ILE A O 1
ATOM 1489 N N . ALA A 1 204 ? 9.958 -11.685 3.355 1.00 97.00 204 ALA A N 1
ATOM 1490 C CA . ALA A 1 204 ? 10.635 -11.262 2.142 1.00 97.00 204 ALA A CA 1
ATOM 1491 C C . ALA A 1 204 ? 11.956 -10.546 2.453 1.00 97.00 204 ALA A C 1
ATOM 1493 O O . ALA A 1 204 ? 12.956 -10.808 1.790 1.00 97.00 204 ALA A O 1
ATOM 1494 N N . ILE A 1 205 ? 11.976 -9.707 3.492 1.00 97.31 205 ILE A N 1
ATOM 1495 C CA . ILE A 1 205 ? 13.173 -9.042 4.030 1.00 97.31 205 ILE A CA 1
ATOM 1496 C C . ILE A 1 205 ? 13.111 -9.000 5.555 1.00 97.31 205 ILE A C 1
ATOM 1498 O O . ILE A 1 205 ? 12.023 -9.048 6.133 1.00 97.31 205 ILE A O 1
ATOM 1502 N N . ARG A 1 206 ? 14.273 -8.923 6.204 1.00 96.50 206 ARG A N 1
ATOM 1503 C CA . ARG A 1 206 ? 14.395 -8.839 7.663 1.00 96.50 206 ARG A CA 1
ATOM 1504 C C . ARG A 1 206 ? 15.549 -7.955 8.117 1.00 96.50 206 ARG A C 1
ATOM 1506 O O . ARG A 1 206 ? 16.463 -7.643 7.348 1.00 96.50 206 ARG A O 1
ATOM 1513 N N . GLU A 1 207 ? 15.538 -7.604 9.396 1.00 97.00 207 GLU A N 1
ATOM 1514 C CA . GLU A 1 207 ? 16.673 -6.973 10.061 1.00 97.00 207 GLU A CA 1
ATOM 1515 C C . GLU A 1 207 ? 17.981 -7.736 9.781 1.00 97.00 207 GLU A C 1
ATOM 1517 O O . GLU A 1 207 ? 18.062 -8.967 9.826 1.00 97.00 207 GLU A O 1
ATOM 1522 N N . GLY A 1 208 ? 19.032 -6.977 9.473 1.00 95.88 208 GLY A N 1
ATOM 1523 C CA . GLY A 1 208 ? 20.344 -7.481 9.081 1.00 95.88 208 GLY A CA 1
ATOM 1524 C C . GLY A 1 208 ? 20.540 -7.647 7.572 1.00 95.88 208 GLY A C 1
ATOM 1525 O O . GLY A 1 208 ? 21.695 -7.714 7.132 1.00 95.88 208 GLY A O 1
ATOM 1526 N N . ASP A 1 209 ? 19.470 -7.657 6.772 1.00 96.94 209 ASP A N 1
ATOM 1527 C CA . ASP A 1 209 ? 19.581 -7.722 5.315 1.00 96.94 209 ASP A CA 1
ATOM 1528 C C . ASP A 1 209 ? 20.197 -6.444 4.731 1.00 96.94 209 ASP A C 1
ATOM 1530 O O . ASP A 1 209 ? 20.252 -5.382 5.356 1.00 96.94 209 ASP A O 1
ATOM 1534 N N . THR A 1 210 ? 20.720 -6.553 3.508 1.00 97.00 210 THR A N 1
ATOM 1535 C CA . THR A 1 210 ? 21.184 -5.396 2.734 1.00 97.00 210 THR A CA 1
ATOM 1536 C C . THR A 1 210 ? 20.312 -5.234 1.501 1.00 97.00 210 THR A C 1
ATOM 1538 O O . THR A 1 210 ? 20.358 -6.076 0.608 1.00 97.00 210 THR A O 1
ATOM 1541 N N . ILE A 1 211 ? 19.576 -4.128 1.444 1.00 96.31 211 ILE A N 1
ATOM 1542 C CA . ILE A 1 211 ? 18.616 -3.777 0.393 1.00 96.31 211 ILE A CA 1
ATOM 1543 C C . ILE A 1 211 ? 18.967 -2.403 -0.176 1.00 96.31 211 ILE A C 1
ATOM 1545 O O . ILE A 1 211 ? 19.410 -1.525 0.560 1.00 96.31 211 ILE A O 1
ATOM 1549 N N . GLY A 1 212 ? 18.871 -2.204 -1.492 1.00 93.06 212 GLY A N 1
ATOM 1550 C CA . GLY A 1 212 ? 19.216 -0.912 -2.107 1.00 93.06 212 GLY A CA 1
ATOM 1551 C C . GLY A 1 212 ? 20.625 -0.385 -1.775 1.00 93.06 212 GLY A C 1
ATOM 1552 O O . GLY A 1 212 ? 20.860 0.818 -1.828 1.00 93.06 212 GLY A O 1
ATOM 1553 N N . GLY A 1 213 ? 21.563 -1.262 -1.389 1.00 94.94 213 GLY A N 1
ATOM 1554 C CA . GLY A 1 213 ? 22.906 -0.889 -0.921 1.00 94.94 213 GLY A CA 1
ATOM 1555 C C . GLY A 1 213 ? 23.006 -0.450 0.549 1.00 94.94 213 GLY A C 1
ATOM 1556 O O . GLY A 1 213 ? 24.106 -0.131 1.001 1.00 94.94 213 GLY A O 1
ATOM 1557 N N . VAL A 1 214 ? 21.904 -0.467 1.299 1.00 97.19 214 VAL A N 1
ATOM 1558 C CA . VAL A 1 214 ? 21.817 -0.120 2.724 1.00 97.19 214 VAL A CA 1
ATOM 1559 C C . VAL A 1 214 ? 21.664 -1.388 3.553 1.00 97.19 214 VAL A C 1
ATOM 1561 O O . VAL A 1 214 ? 20.815 -2.224 3.264 1.00 97.19 214 VAL A O 1
ATOM 1564 N N . THR A 1 215 ? 22.482 -1.543 4.592 1.00 97.38 215 THR A N 1
ATOM 1565 C CA . THR A 1 215 ? 22.332 -2.638 5.560 1.00 97.38 215 THR A CA 1
ATOM 1566 C C . THR A 1 215 ? 21.378 -2.210 6.671 1.00 97.38 215 THR A C 1
ATOM 1568 O O . THR A 1 215 ? 21.649 -1.218 7.351 1.00 97.38 215 THR A O 1
ATOM 1571 N N . LEU A 1 216 ? 20.324 -2.992 6.902 1.00 97.62 216 LEU A N 1
ATOM 1572 C CA . LEU A 1 216 ? 19.340 -2.819 7.975 1.00 97.62 216 LEU A CA 1
ATOM 1573 C C . LEU A 1 216 ? 19.951 -3.232 9.320 1.00 97.62 216 LEU A C 1
ATOM 1575 O O . LEU A 1 216 ? 19.645 -4.273 9.892 1.00 97.62 216 LEU A O 1
ATOM 1579 N N . ALA A 1 217 ? 20.942 -2.469 9.775 1.00 96.69 217 ALA A N 1
ATOM 1580 C CA . ALA A 1 217 ? 21.776 -2.839 10.907 1.00 96.69 217 ALA A CA 1
ATOM 1581 C C . ALA A 1 217 ? 21.056 -2.656 12.249 1.00 96.69 217 ALA A C 1
ATOM 1583 O O . ALA A 1 217 ? 20.593 -1.559 12.565 1.00 96.69 217 ALA A O 1
ATOM 1584 N N . SER A 1 218 ? 21.102 -3.702 13.073 1.00 94.38 218 SER A N 1
ATOM 1585 C CA . SER A 1 218 ? 20.412 -3.758 14.360 1.00 94.38 218 SER A CA 1
ATOM 1586 C C . SER A 1 218 ? 20.720 -2.600 15.321 1.00 94.38 218 SER A C 1
ATOM 1588 O O . SER A 1 218 ? 21.874 -2.171 15.433 1.00 94.38 218 SER A O 1
ATOM 1590 N N . THR A 1 219 ? 19.741 -2.085 16.069 1.00 93.06 219 THR A N 1
ATOM 1591 C CA . THR A 1 219 ? 18.309 -2.463 16.063 1.00 93.06 219 THR A CA 1
ATOM 1592 C C . THR A 1 219 ? 17.588 -1.824 14.879 1.00 93.06 219 THR A C 1
ATOM 1594 O O . THR A 1 219 ? 17.645 -0.597 14.759 1.00 93.06 219 THR A O 1
ATOM 1597 N N . ALA A 1 220 ? 16.966 -2.627 14.016 1.00 95.81 220 ALA A N 1
ATOM 1598 C CA . ALA A 1 220 ? 16.138 -2.150 12.910 1.00 95.81 220 ALA A CA 1
ATOM 1599 C C . ALA A 1 220 ? 14.649 -2.378 13.199 1.00 95.81 220 ALA A C 1
ATOM 1601 O O . ALA A 1 220 ? 14.321 -3.326 13.898 1.00 95.81 220 ALA A O 1
ATOM 1602 N N . SER A 1 221 ? 13.789 -1.512 12.668 1.00 95.12 221 SER A N 1
ATOM 1603 C CA . SER A 1 221 ? 12.330 -1.591 12.789 1.00 95.12 221 SER A CA 1
ATOM 1604 C C . SER A 1 221 ? 11.654 -1.117 11.504 1.00 95.12 221 SER A C 1
ATOM 1606 O O . SER A 1 221 ? 12.149 -0.175 10.867 1.00 95.12 221 SER A O 1
ATOM 1608 N N . VAL A 1 222 ? 10.518 -1.707 11.136 1.00 95.94 222 VAL A N 1
ATOM 1609 C CA . VAL A 1 222 ? 9.699 -1.227 10.018 1.00 95.94 222 VAL A CA 1
ATOM 1610 C C . VAL A 1 222 ? 8.816 -0.074 10.489 1.00 95.94 222 VAL A C 1
ATOM 1612 O O . VAL A 1 222 ? 8.013 -0.205 11.406 1.00 95.94 222 VAL A O 1
ATOM 1615 N N . GLY A 1 223 ? 8.960 1.084 9.845 1.00 94.50 223 GLY A N 1
ATOM 1616 C CA . GLY A 1 223 ? 8.112 2.248 10.109 1.00 94.50 223 GLY A CA 1
ATOM 1617 C C . GLY A 1 223 ? 6.762 2.146 9.403 1.00 94.50 223 GLY A C 1
ATOM 1618 O O . GLY A 1 223 ? 5.733 2.458 9.999 1.00 94.50 223 GLY A O 1
ATOM 1619 N N . ALA A 1 224 ? 6.771 1.714 8.135 1.00 95.50 224 ALA A N 1
ATOM 1620 C CA . ALA A 1 224 ? 5.561 1.430 7.369 1.00 95.50 224 ALA A CA 1
ATOM 1621 C C . ALA A 1 224 ? 5.810 0.631 6.081 1.00 95.50 224 ALA A C 1
ATOM 1623 O O . ALA A 1 224 ? 6.905 0.684 5.515 1.00 95.50 224 ALA A O 1
ATOM 1624 N N . VAL A 1 225 ? 4.761 -0.013 5.556 1.00 97.00 225 VAL A N 1
ATOM 1625 C CA . VAL A 1 225 ? 4.717 -0.630 4.218 1.00 97.00 225 VAL A CA 1
ATOM 1626 C C . VAL A 1 225 ? 3.445 -0.234 3.455 1.00 97.00 225 VAL A C 1
ATOM 1628 O O . VAL A 1 225 ? 2.366 -0.128 4.031 1.00 97.00 225 VAL A O 1
ATOM 1631 N N . SER A 1 226 ? 3.557 -0.007 2.144 1.00 97.06 226 SER A N 1
ATOM 1632 C CA . SER A 1 226 ? 2.431 0.335 1.264 1.00 97.06 226 SER A CA 1
ATOM 1633 C C . SER A 1 226 ? 2.576 -0.336 -0.106 1.00 97.06 226 SER A C 1
ATOM 1635 O O . SER A 1 226 ? 3.639 -0.253 -0.721 1.00 97.06 226 SER A O 1
ATOM 1637 N N . ILE A 1 227 ? 1.516 -0.997 -0.578 1.00 97.25 227 ILE A N 1
ATOM 1638 C CA . ILE A 1 227 ? 1.407 -1.656 -1.887 1.00 97.25 227 ILE A CA 1
ATOM 1639 C C . ILE A 1 227 ? 0.285 -0.997 -2.693 1.00 97.25 227 ILE A C 1
ATOM 1641 O O . ILE A 1 227 ? -0.793 -0.748 -2.157 1.00 97.25 227 ILE A O 1
ATOM 1645 N N . ASN A 1 228 ? 0.518 -0.778 -3.988 1.00 95.81 228 ASN A N 1
ATOM 1646 C CA . ASN A 1 228 ? -0.497 -0.281 -4.922 1.00 95.81 228 ASN A CA 1
ATOM 1647 C C . ASN A 1 228 ? -1.037 -1.391 -5.855 1.00 95.81 228 ASN A C 1
ATOM 1649 O O . ASN A 1 228 ? -0.598 -2.548 -5.830 1.00 95.81 228 ASN A O 1
ATOM 1653 N N . ASN A 1 229 ? -2.005 -1.060 -6.707 1.00 93.75 229 ASN A N 1
ATOM 1654 C CA . ASN A 1 229 ? -2.643 -1.997 -7.635 1.00 93.75 229 ASN A CA 1
ATOM 1655 C C . ASN A 1 229 ? -1.742 -2.447 -8.790 1.00 93.75 229 ASN A C 1
ATOM 1657 O O . ASN A 1 229 ? -2.066 -3.434 -9.448 1.00 93.75 229 ASN A O 1
ATOM 1661 N N . LEU A 1 230 ? -0.592 -1.799 -8.987 1.00 89.25 230 LEU A N 1
ATOM 1662 C CA . LEU A 1 230 ? 0.455 -2.245 -9.910 1.00 89.25 230 LEU A CA 1
ATOM 1663 C C . LEU A 1 230 ? 1.373 -3.321 -9.300 1.00 89.25 230 LEU A C 1
ATOM 1665 O O . LEU A 1 230 ? 2.233 -3.854 -9.994 1.00 89.25 230 LEU A O 1
ATOM 1669 N N . GLY A 1 231 ? 1.209 -3.654 -8.014 1.00 92.69 231 GLY A N 1
ATOM 1670 C CA . GLY A 1 231 ? 2.089 -4.592 -7.308 1.00 92.69 231 GLY A CA 1
ATOM 1671 C C . GLY A 1 231 ? 3.442 -3.987 -6.921 1.00 92.69 231 GLY A C 1
ATOM 1672 O O . GLY A 1 231 ? 4.347 -4.715 -6.510 1.00 92.69 231 GLY A O 1
ATOM 1673 N N . HIS A 1 232 ? 3.579 -2.663 -7.025 1.00 95.56 232 HIS A N 1
ATOM 1674 C CA . HIS A 1 232 ? 4.729 -1.940 -6.499 1.00 95.56 232 HIS A CA 1
ATOM 1675 C C . HIS A 1 232 ? 4.635 -1.858 -4.972 1.00 95.56 232 HIS A C 1
ATOM 1677 O O . HIS A 1 232 ? 3.538 -1.867 -4.411 1.00 95.56 232 HIS A O 1
ATOM 1683 N N . VAL A 1 233 ? 5.778 -1.726 -4.300 1.00 97.62 233 VAL A N 1
ATOM 1684 C CA . VAL A 1 233 ? 5.849 -1.580 -2.841 1.00 97.62 233 VAL A CA 1
ATOM 1685 C C . VAL A 1 233 ? 6.771 -0.434 -2.448 1.00 97.62 233 VAL A C 1
ATOM 1687 O O . VAL A 1 233 ? 7.867 -0.288 -2.988 1.00 97.62 233 VAL A O 1
ATOM 1690 N N . ALA A 1 234 ? 6.339 0.362 -1.476 1.00 98.19 234 ALA A N 1
ATOM 1691 C CA . ALA A 1 234 ? 7.165 1.319 -0.757 1.00 98.19 234 ALA A CA 1
ATOM 1692 C C . ALA A 1 234 ? 7.231 0.912 0.715 1.00 98.19 234 ALA A C 1
ATOM 1694 O O . ALA A 1 234 ? 6.250 0.412 1.269 1.00 98.19 234 ALA A O 1
ATOM 1695 N N . HIS A 1 235 ? 8.380 1.109 1.353 1.00 97.94 235 HIS A N 1
ATOM 1696 C CA . HIS A 1 235 ? 8.562 0.752 2.759 1.00 97.94 235 HIS A CA 1
ATOM 1697 C C . HIS A 1 235 ? 9.613 1.621 3.440 1.00 97.94 235 HIS A C 1
ATOM 1699 O O . HIS A 1 235 ? 10.572 2.061 2.804 1.00 97.94 235 HIS A O 1
ATOM 1705 N N . ILE A 1 236 ? 9.408 1.883 4.728 1.00 97.56 236 ILE A N 1
ATOM 1706 C CA . ILE A 1 236 ? 10.285 2.705 5.563 1.00 97.56 236 ILE A CA 1
ATOM 1707 C C . ILE A 1 236 ? 10.913 1.823 6.631 1.00 97.56 236 ILE A C 1
ATOM 1709 O O . ILE A 1 236 ? 10.214 1.072 7.307 1.00 97.56 236 ILE A O 1
ATOM 1713 N N . TRP A 1 237 ? 12.222 1.966 6.808 1.00 97.25 237 TRP A N 1
ATOM 1714 C CA . TRP A 1 237 ? 12.973 1.314 7.874 1.00 97.25 237 TRP A CA 1
ATOM 1715 C C . TRP A 1 237 ? 13.720 2.337 8.712 1.00 97.25 237 TRP A C 1
ATOM 1717 O O . TRP A 1 237 ? 14.408 3.197 8.158 1.00 97.25 237 TRP A O 1
ATOM 1727 N N . SER A 1 238 ? 13.683 2.156 10.027 1.00 95.75 238 SER A N 1
ATOM 1728 C CA . SER A 1 238 ? 14.626 2.764 10.966 1.00 95.75 238 SER A CA 1
ATOM 1729 C C . SER A 1 238 ? 15.674 1.719 11.343 1.00 95.75 238 SER A C 1
ATOM 1731 O O . SER A 1 238 ? 15.370 0.538 11.480 1.00 95.75 238 SER A O 1
ATOM 1733 N N . PHE A 1 239 ? 16.939 2.110 11.462 1.00 96.12 239 PHE A N 1
ATOM 1734 C CA . PHE A 1 239 ? 18.056 1.223 11.802 1.00 96.12 239 PHE A CA 1
ATOM 1735 C C . PHE A 1 239 ? 19.183 2.019 12.470 1.00 96.12 239 PHE A C 1
ATOM 1737 O O . PHE A 1 239 ? 19.197 3.249 12.478 1.00 96.12 239 PHE A O 1
ATOM 1744 N N . SER A 1 240 ? 20.199 1.343 13.015 1.00 93.25 240 SER A N 1
ATOM 1745 C CA . SER A 1 240 ? 21.319 2.019 13.708 1.00 93.25 240 SER A CA 1
ATOM 1746 C C . SER A 1 240 ? 22.107 3.029 12.850 1.00 93.25 240 SER A C 1
ATOM 1748 O O . SER A 1 240 ? 22.898 3.810 13.385 1.00 93.25 240 SER A O 1
ATOM 1750 N N . GLY A 1 241 ? 21.907 3.013 11.530 1.00 88.06 241 GLY A N 1
ATOM 1751 C CA . GLY A 1 241 ? 22.501 3.934 10.562 1.00 88.06 241 GLY A CA 1
ATOM 1752 C C . GLY A 1 241 ? 21.635 5.139 10.181 1.00 88.06 241 GLY A C 1
ATOM 1753 O O . GLY A 1 241 ? 22.148 6.004 9.474 1.00 88.06 241 GLY A O 1
ATOM 1754 N N . GLY A 1 242 ? 20.383 5.217 10.635 1.00 95.00 242 GLY A N 1
ATOM 1755 C CA . GLY A 1 242 ? 19.419 6.252 10.261 1.00 95.00 242 GLY A CA 1
ATOM 1756 C C . GLY A 1 242 ? 18.081 5.645 9.855 1.00 95.00 242 GLY A C 1
ATOM 1757 O O . GLY A 1 242 ? 17.765 4.521 10.234 1.00 95.00 242 GLY A O 1
ATOM 1758 N N . GLU A 1 243 ? 17.319 6.387 9.066 1.00 97.44 243 GLU A N 1
ATOM 1759 C CA . GLU A 1 243 ? 16.026 5.947 8.551 1.00 97.44 243 GLU A CA 1
ATOM 1760 C C . GLU A 1 243 ? 15.977 6.170 7.047 1.00 97.44 243 GLU A C 1
ATOM 1762 O O . GLU A 1 243 ? 16.620 7.096 6.533 1.00 97.44 243 GLU A O 1
ATOM 1767 N N . ALA A 1 244 ? 15.258 5.307 6.339 1.00 97.88 244 ALA A N 1
ATOM 1768 C CA . ALA A 1 244 ? 15.206 5.345 4.890 1.00 97.88 244 ALA A CA 1
ATOM 1769 C C . ALA A 1 244 ? 13.890 4.820 4.319 1.00 97.88 244 ALA A C 1
ATOM 1771 O O . ALA A 1 244 ? 13.338 3.828 4.794 1.00 97.88 244 ALA A O 1
ATOM 1772 N N . LEU A 1 245 ? 13.464 5.463 3.235 1.00 98.44 245 LEU A N 1
ATOM 1773 C CA . LEU A 1 245 ? 12.411 5.033 2.330 1.00 98.44 245 LEU A CA 1
ATOM 1774 C C . LEU A 1 245 ? 13.013 4.218 1.183 1.00 98.44 245 LEU A C 1
ATOM 1776 O O . LEU A 1 245 ? 13.958 4.650 0.512 1.00 98.44 245 LEU A O 1
ATOM 1780 N N . PHE A 1 246 ? 12.395 3.082 0.901 1.00 98.44 246 PHE A N 1
ATOM 1781 C CA . PHE A 1 246 ? 12.719 2.204 -0.211 1.00 98.44 246 PHE A CA 1
ATOM 1782 C C . PHE A 1 246 ? 11.503 1.992 -1.109 1.00 98.44 246 PHE A C 1
ATOM 1784 O O . PHE A 1 246 ? 10.358 2.125 -0.676 1.00 98.44 246 PHE A O 1
ATOM 1791 N N . PHE A 1 247 ? 11.765 1.630 -2.361 1.00 98.31 247 PHE A N 1
ATOM 1792 C CA . PHE A 1 247 ? 10.744 1.303 -3.351 1.00 98.31 247 PHE A CA 1
ATOM 1793 C C . PHE A 1 247 ? 11.172 0.101 -4.194 1.00 98.31 247 PHE A C 1
ATOM 1795 O O . PHE A 1 247 ? 12.342 0.015 -4.566 1.00 98.31 247 PHE A O 1
ATOM 1802 N N . ALA A 1 248 ? 10.240 -0.791 -4.527 1.00 96.19 248 ALA A N 1
ATOM 1803 C CA . ALA A 1 248 ? 10.440 -1.866 -5.494 1.00 96.19 248 ALA A CA 1
ATOM 1804 C C . ALA A 1 248 ? 9.250 -1.971 -6.459 1.00 96.19 248 ALA A C 1
ATOM 1806 O O . ALA A 1 248 ? 8.093 -1.822 -6.068 1.00 96.19 248 ALA A O 1
ATOM 1807 N N . CYS A 1 249 ? 9.550 -2.292 -7.718 1.00 92.00 249 CYS A N 1
ATOM 1808 C CA . CYS A 1 249 ? 8.560 -2.480 -8.784 1.00 92.00 249 CYS A CA 1
ATOM 1809 C C . CYS A 1 249 ? 7.788 -3.800 -8.705 1.00 92.00 249 CYS A C 1
ATOM 1811 O O . CYS A 1 249 ? 6.819 -3.989 -9.426 1.00 92.00 249 CYS A O 1
ATOM 1813 N N . ASP A 1 250 ? 8.235 -4.730 -7.871 1.00 91.06 250 ASP A N 1
ATOM 1814 C CA . ASP A 1 250 ? 7.551 -5.990 -7.619 1.00 91.06 250 ASP A CA 1
ATOM 1815 C C . ASP A 1 250 ? 7.690 -6.291 -6.131 1.00 91.06 250 ASP A C 1
ATOM 1817 O O . ASP A 1 250 ? 8.797 -6.528 -5.633 1.00 91.06 250 ASP A O 1
ATOM 1821 N N . ALA A 1 251 ? 6.570 -6.264 -5.410 1.00 94.06 251 ALA A N 1
ATOM 1822 C CA . ALA A 1 251 ? 6.553 -6.553 -3.984 1.00 94.06 251 ALA A CA 1
ATOM 1823 C C . ALA A 1 251 ? 7.102 -7.951 -3.663 1.00 94.06 251 ALA A C 1
ATOM 1825 O O . ALA A 1 251 ? 7.682 -8.159 -2.599 1.00 94.06 251 ALA A O 1
ATOM 1826 N N . THR A 1 252 ? 6.977 -8.915 -4.578 1.00 91.38 252 THR A N 1
ATOM 1827 C CA . THR A 1 252 ? 7.472 -10.281 -4.368 1.00 91.38 252 THR A CA 1
ATOM 1828 C C . THR A 1 252 ? 8.990 -10.411 -4.514 1.00 91.38 252 THR A C 1
ATOM 1830 O O . THR A 1 252 ? 9.555 -11.389 -4.025 1.00 91.38 252 THR A O 1
ATOM 1833 N N . ASP A 1 253 ? 9.660 -9.411 -5.099 1.00 91.31 253 ASP A N 1
ATOM 1834 C CA . ASP A 1 253 ? 11.121 -9.337 -5.243 1.00 91.31 253 ASP A CA 1
ATOM 1835 C C . ASP A 1 253 ? 11.741 -8.201 -4.407 1.00 91.31 253 ASP A C 1
ATOM 1837 O O . ASP A 1 253 ? 12.844 -7.733 -4.677 1.00 91.31 253 ASP A O 1
ATOM 1841 N N . ILE A 1 254 ? 11.061 -7.744 -3.351 1.00 95.06 254 ILE A N 1
ATOM 1842 C CA . ILE A 1 254 ? 11.497 -6.619 -2.502 1.00 95.06 254 ILE A CA 1
ATOM 1843 C C . ILE A 1 254 ? 12.946 -6.752 -1.982 1.00 95.06 254 ILE A C 1
ATOM 1845 O O . ILE A 1 254 ? 13.631 -5.740 -1.837 1.00 95.06 254 ILE A O 1
ATOM 1849 N N . ALA A 1 255 ? 13.458 -7.967 -1.759 1.00 93.44 255 ALA A N 1
ATOM 1850 C CA . ALA A 1 255 ? 14.829 -8.195 -1.290 1.00 93.44 255 ALA A CA 1
ATOM 1851 C C . ALA A 1 255 ? 15.914 -7.792 -2.303 1.00 93.44 255 ALA A C 1
ATOM 1853 O O . ALA A 1 255 ? 16.980 -7.318 -1.908 1.00 93.44 255 ALA A O 1
ATOM 1854 N N . LEU A 1 256 ? 15.666 -7.987 -3.602 1.00 90.38 256 LEU A N 1
ATOM 1855 C CA . LEU A 1 256 ? 16.618 -7.662 -4.671 1.00 90.38 256 LEU A CA 1
ATOM 1856 C C . LEU A 1 256 ? 16.221 -6.393 -5.432 1.00 90.38 256 LEU A C 1
ATOM 1858 O O . LEU A 1 256 ? 17.097 -5.642 -5.858 1.00 90.38 256 LEU A O 1
ATOM 1862 N N . GLY A 1 257 ? 14.920 -6.158 -5.584 1.00 90.38 257 GLY A N 1
ATOM 1863 C CA . GLY A 1 257 ? 14.335 -5.063 -6.349 1.00 90.38 257 GLY A CA 1
ATOM 1864 C C . GLY A 1 257 ? 14.202 -3.742 -5.593 1.00 90.38 257 GLY A C 1
ATOM 1865 O O . GLY A 1 257 ? 13.939 -2.727 -6.232 1.00 90.38 257 GLY A O 1
ATOM 1866 N N . SER A 1 258 ? 14.392 -3.713 -4.266 1.00 96.62 258 SER A N 1
ATOM 1867 C CA . SER A 1 258 ? 14.310 -2.456 -3.508 1.00 96.62 258 SER A CA 1
ATOM 1868 C C . SER A 1 258 ? 15.464 -1.508 -3.822 1.00 96.62 258 SER A C 1
ATOM 1870 O O . SER A 1 258 ? 16.639 -1.844 -3.649 1.00 96.62 258 SER A O 1
ATOM 1872 N N . THR A 1 259 ? 15.120 -0.276 -4.181 1.00 95.31 259 THR A N 1
ATOM 1873 C CA . THR A 1 259 ? 16.034 0.857 -4.334 1.00 95.31 259 THR A CA 1
ATOM 1874 C C . THR A 1 259 ? 15.844 1.861 -3.203 1.00 95.31 259 THR A C 1
ATOM 1876 O O . THR A 1 259 ? 14.712 2.131 -2.807 1.00 95.31 259 THR A O 1
ATOM 1879 N N . LEU A 1 260 ? 16.943 2.435 -2.703 1.00 97.56 260 LEU A N 1
ATOM 1880 C CA . LEU A 1 260 ? 16.902 3.551 -1.755 1.00 97.56 260 LEU A CA 1
ATOM 1881 C C . LEU A 1 260 ? 16.356 4.802 -2.456 1.00 97.56 260 LEU A C 1
ATOM 1883 O O . LEU A 1 260 ? 16.924 5.233 -3.460 1.00 97.56 260 LEU A O 1
ATOM 1887 N N . MET A 1 261 ? 15.285 5.376 -1.914 1.00 97.50 261 MET A N 1
ATOM 1888 C CA . MET A 1 261 ? 14.604 6.547 -2.473 1.00 97.50 261 MET A CA 1
ATOM 1889 C C . MET A 1 261 ? 14.959 7.836 -1.739 1.00 97.50 261 MET A C 1
ATOM 1891 O O . MET A 1 261 ? 15.158 8.869 -2.372 1.00 97.50 261 MET A O 1
ATOM 1895 N N . LEU A 1 262 ? 15.002 7.771 -0.409 1.00 97.75 262 LEU A N 1
ATOM 1896 C CA . LEU A 1 262 ? 15.241 8.912 0.468 1.00 97.75 262 LEU A CA 1
ATOM 1897 C C . LEU A 1 262 ? 15.750 8.413 1.822 1.00 97.75 262 LEU A C 1
ATOM 1899 O O . LEU A 1 262 ? 15.271 7.389 2.304 1.00 97.75 262 LEU A O 1
ATOM 1903 N N . ALA A 1 263 ? 16.670 9.131 2.455 1.00 97.81 263 ALA A N 1
ATOM 1904 C CA . ALA A 1 263 ? 17.163 8.833 3.796 1.00 97.81 263 ALA A CA 1
ATOM 1905 C C . ALA A 1 263 ? 17.268 10.085 4.676 1.00 97.81 263 ALA A C 1
ATOM 1907 O O . ALA A 1 263 ? 17.370 11.214 4.192 1.00 97.81 263 ALA A O 1
ATOM 1908 N N . VAL A 1 264 ? 17.311 9.883 5.994 1.00 97.75 264 VAL A N 1
ATOM 1909 C CA . VAL A 1 264 ? 17.664 10.952 6.937 1.00 97.75 264 VAL A CA 1
ATOM 1910 C C . VAL A 1 264 ? 19.053 11.494 6.600 1.00 97.75 264 VAL A C 1
ATOM 1912 O O . VAL A 1 264 ? 20.029 10.751 6.479 1.00 97.75 264 VAL A O 1
ATOM 1915 N N . GLY A 1 265 ? 19.141 12.816 6.484 1.00 97.19 265 GLY A N 1
ATOM 1916 C CA . GLY A 1 265 ? 20.329 13.545 6.058 1.00 97.19 265 GLY A CA 1
ATOM 1917 C C . GLY A 1 265 ? 20.342 13.921 4.577 1.00 97.19 265 GLY A C 1
ATOM 1918 O O . GLY A 1 265 ? 21.187 14.734 4.196 1.00 97.19 265 GLY A O 1
ATOM 1919 N N . ASP A 1 266 ? 19.421 13.398 3.762 1.00 97.88 266 ASP A N 1
ATOM 1920 C CA . ASP A 1 266 ? 19.291 13.811 2.367 1.00 97.88 266 ASP A CA 1
ATOM 1921 C C . ASP A 1 266 ? 18.724 15.229 2.256 1.00 97.88 266 ASP A C 1
ATOM 1923 O O . ASP A 1 266 ? 17.891 15.676 3.048 1.00 97.88 266 ASP A O 1
ATOM 1927 N N . GLU A 1 267 ? 19.201 15.951 1.246 1.00 97.06 267 GLU A N 1
ATOM 1928 C CA . GLU A 1 267 ? 18.697 17.265 0.874 1.00 97.06 267 GLU A CA 1
ATOM 1929 C C . GLU A 1 267 ? 17.563 17.122 -0.155 1.00 97.06 267 GLU A C 1
ATOM 1931 O O . GLU A 1 267 ? 17.697 16.386 -1.133 1.00 97.06 267 GLU A O 1
ATOM 1936 N N . VAL A 1 268 ? 16.463 17.852 0.038 1.00 95.88 268 VAL A N 1
ATOM 1937 C CA . VAL A 1 268 ? 15.272 17.821 -0.825 1.00 95.88 268 VAL A CA 1
ATOM 1938 C C . VAL A 1 268 ? 14.995 19.190 -1.445 1.00 95.88 268 VAL A C 1
ATOM 1940 O O . VAL A 1 268 ? 15.151 20.224 -0.794 1.00 95.88 268 VAL A O 1
ATOM 1943 N N . ASP A 1 269 ? 14.580 19.184 -2.710 1.00 93.38 269 ASP A N 1
ATOM 1944 C CA . ASP A 1 269 ? 14.057 20.338 -3.453 1.00 93.38 269 ASP A CA 1
ATOM 1945 C C . ASP A 1 269 ? 12.526 20.259 -3.423 1.00 93.38 269 ASP A C 1
ATOM 1947 O O . ASP A 1 269 ? 11.934 19.382 -4.056 1.00 93.38 269 ASP A O 1
ATOM 1951 N N . VAL A 1 270 ? 11.889 21.118 -2.628 1.00 91.31 270 VAL A N 1
ATOM 1952 C CA . VAL A 1 270 ? 10.439 21.065 -2.384 1.00 91.31 270 VAL A CA 1
ATOM 1953 C C . VAL A 1 270 ? 9.662 22.045 -3.259 1.00 91.31 270 VAL A C 1
ATOM 1955 O O . VAL A 1 270 ? 8.433 21.966 -3.312 1.00 91.31 270 VAL A O 1
ATOM 1958 N N . ASP A 1 271 ? 10.341 22.972 -3.941 1.00 88.81 271 ASP A N 1
ATOM 1959 C CA . ASP A 1 271 ? 9.713 23.928 -4.859 1.00 88.81 271 ASP A CA 1
ATOM 1960 C C . ASP A 1 271 ? 9.987 23.642 -6.351 1.00 88.81 271 ASP A C 1
ATOM 1962 O O . ASP A 1 271 ? 9.385 24.275 -7.227 1.00 88.81 271 ASP A O 1
ATOM 1966 N N . GLY A 1 272 ? 10.834 22.651 -6.644 1.00 88.06 272 GLY A N 1
ATOM 1967 C CA . GLY A 1 272 ? 11.155 22.173 -7.985 1.00 88.06 272 GLY A CA 1
ATOM 1968 C C . GLY A 1 272 ? 12.066 23.117 -8.770 1.00 88.06 272 GLY A C 1
ATOM 1969 O O . GLY A 1 272 ? 12.048 23.102 -10.007 1.00 88.06 272 GLY A O 1
ATOM 1970 N N . ASN A 1 273 ? 12.827 23.986 -8.097 1.00 92.50 273 ASN A N 1
ATOM 1971 C CA . ASN A 1 273 ? 13.710 24.953 -8.754 1.00 92.50 273 ASN A CA 1
ATOM 1972 C C . ASN A 1 273 ? 15.087 24.381 -9.153 1.00 92.50 273 ASN A C 1
ATOM 1974 O O . ASN A 1 273 ? 15.876 25.077 -9.805 1.00 92.50 273 ASN A O 1
ATOM 1978 N N . GLY A 1 274 ? 15.373 23.127 -8.801 1.00 90.94 274 GLY A N 1
ATOM 1979 C CA . GLY A 1 274 ? 16.635 22.427 -9.032 1.00 90.94 274 GLY A CA 1
ATOM 1980 C C . GLY A 1 274 ? 17.692 22.652 -7.946 1.00 90.94 274 GLY A C 1
ATOM 1981 O O . GLY A 1 274 ? 18.856 22.308 -8.166 1.00 90.94 274 GLY A O 1
ATOM 1982 N N . SER A 1 275 ? 17.328 23.250 -6.811 1.00 94.50 275 SER A N 1
ATOM 1983 C CA . SER A 1 275 ? 18.203 23.487 -5.657 1.00 94.50 275 SER A CA 1
ATOM 1984 C C . SER A 1 275 ? 17.571 22.903 -4.403 1.00 94.50 275 SER A C 1
ATOM 1986 O O . SER A 1 275 ? 16.371 23.017 -4.209 1.00 94.50 275 SER A O 1
ATOM 1988 N N . ALA A 1 276 ? 18.390 22.330 -3.525 1.00 94.94 276 ALA A N 1
ATOM 1989 C CA . ALA A 1 276 ? 17.914 21.866 -2.232 1.00 94.94 276 ALA A CA 1
ATOM 1990 C C . ALA A 1 276 ? 17.402 23.020 -1.354 1.00 94.94 276 ALA A C 1
ATOM 1992 O O . ALA A 1 276 ? 18.083 24.039 -1.195 1.00 94.94 276 ALA A O 1
ATOM 1993 N N . ASP A 1 277 ? 16.244 22.807 -0.736 1.00 94.12 277 ASP A N 1
ATOM 1994 C CA . ASP A 1 277 ? 15.575 23.744 0.166 1.00 94.12 277 ASP A CA 1
ATOM 1995 C C . ASP A 1 277 ? 15.701 23.333 1.638 1.00 94.12 277 ASP A C 1
ATOM 1997 O O . ASP A 1 277 ? 15.798 24.193 2.521 1.00 94.12 277 ASP A O 1
ATOM 2001 N N . ALA A 1 278 ? 15.689 22.024 1.909 1.00 97.31 278 ALA A N 1
ATOM 2002 C CA . ALA A 1 278 ? 15.691 21.463 3.255 1.00 97.31 278 ALA A CA 1
ATOM 2003 C C . ALA A 1 278 ? 16.471 20.148 3.337 1.00 97.31 278 ALA A C 1
ATOM 2005 O O . ALA A 1 278 ? 16.724 19.494 2.330 1.00 97.31 278 ALA A O 1
ATOM 2006 N N . THR A 1 279 ? 16.814 19.749 4.559 1.00 97.94 279 THR A N 1
ATOM 2007 C CA . THR A 1 279 ? 17.344 18.419 4.878 1.00 97.94 279 THR A CA 1
ATOM 2008 C C . THR A 1 279 ? 16.274 17.597 5.587 1.00 97.94 279 THR A C 1
ATOM 2010 O O . THR A 1 279 ? 15.621 18.116 6.492 1.00 97.94 279 THR A O 1
ATOM 2013 N N . VAL A 1 280 ? 16.119 16.327 5.215 1.00 98.12 280 VAL A N 1
ATOM 2014 C CA . VAL A 1 280 ? 15.271 15.365 5.934 1.00 98.12 280 VAL A CA 1
ATOM 2015 C C . VAL A 1 280 ? 15.942 14.999 7.251 1.00 98.12 280 VAL A C 1
ATOM 2017 O O . VAL A 1 280 ? 17.098 14.571 7.258 1.00 98.12 280 VAL A O 1
ATOM 2020 N N . THR A 1 281 ? 15.246 15.170 8.369 1.00 97.38 281 THR A N 1
ATOM 2021 C CA . THR A 1 281 ? 15.800 14.906 9.706 1.00 97.38 281 THR A CA 1
ATOM 2022 C C . THR A 1 281 ? 15.177 13.716 10.415 1.00 97.38 281 THR A C 1
ATOM 2024 O O . THR A 1 281 ? 15.845 13.164 11.284 1.00 97.38 281 THR A O 1
ATOM 2027 N N . ASP A 1 282 ? 13.958 13.331 10.039 1.00 95.75 282 ASP A N 1
ATOM 2028 C CA . ASP A 1 282 ? 13.212 12.216 10.634 1.00 95.75 282 ASP A CA 1
ATOM 2029 C C . ASP A 1 282 ? 12.142 11.723 9.652 1.00 95.75 282 ASP A C 1
ATOM 2031 O O . ASP A 1 282 ? 11.633 12.519 8.852 1.00 95.75 282 ASP A O 1
ATOM 2035 N N . PHE A 1 283 ? 11.784 10.445 9.723 1.00 95.19 283 PHE A N 1
ATOM 2036 C CA . PHE A 1 283 ? 10.553 9.903 9.153 1.00 95.19 283 PHE A CA 1
ATOM 2037 C C . PHE A 1 283 ? 9.530 9.716 10.277 1.00 95.19 283 PHE A C 1
ATOM 2039 O O . PHE A 1 283 ? 9.734 8.945 11.205 1.00 95.19 283 PHE A O 1
ATOM 2046 N N . ASN A 1 284 ? 8.372 10.363 10.158 1.00 91.62 284 ASN A N 1
ATOM 2047 C CA . ASN A 1 284 ? 7.324 10.338 11.184 1.00 91.62 284 ASN A CA 1
ATOM 2048 C C . ASN A 1 284 ? 6.385 9.117 11.067 1.00 91.62 284 ASN A C 1
ATOM 2050 O O . ASN A 1 284 ? 5.340 9.061 11.718 1.00 91.62 284 ASN A O 1
ATOM 2054 N N . ALA A 1 285 ? 6.741 8.136 10.234 1.00 84.06 285 ALA A N 1
ATOM 2055 C CA . ALA A 1 285 ? 6.002 6.890 10.071 1.00 84.06 285 ALA A CA 1
ATOM 2056 C C . ALA A 1 285 ? 6.066 6.056 11.358 1.00 84.06 285 ALA A C 1
ATOM 2058 O O . ALA A 1 285 ? 7.144 5.642 11.783 1.00 84.06 285 ALA A O 1
ATOM 2059 N N . THR A 1 286 ? 4.916 5.805 11.997 1.00 77.94 286 THR A N 1
ATOM 2060 C CA . THR A 1 286 ? 4.865 4.961 13.199 1.00 77.94 286 THR A CA 1
ATOM 2061 C C . THR A 1 286 ? 3.606 4.100 13.243 1.00 77.94 286 THR A C 1
ATOM 2063 O O . THR A 1 286 ? 2.487 4.586 13.062 1.00 77.94 286 THR A O 1
ATOM 2066 N N . ASN A 1 287 ? 3.745 2.856 13.690 1.00 69.38 287 ASN A N 1
ATOM 2067 C CA . ASN A 1 287 ? 2.596 1.969 13.916 1.00 69.38 287 ASN A CA 1
ATOM 2068 C C . ASN A 1 287 ? 1.713 2.444 15.109 1.00 69.38 287 ASN A C 1
ATOM 2070 O O . ASN A 1 287 ? 0.579 2.016 15.303 1.00 69.38 287 ASN A O 1
ATOM 2074 N N . THR A 1 288 ? 2.171 3.434 15.898 1.00 69.44 288 THR A N 1
ATOM 2075 C CA . THR A 1 288 ? 1.438 3.983 17.063 1.00 69.44 288 THR A CA 1
ATOM 2076 C C . THR A 1 288 ? 0.610 5.242 16.772 1.00 69.44 288 THR A C 1
ATOM 2078 O O . THR A 1 288 ? -0.340 5.525 17.510 1.00 69.44 288 THR A O 1
ATOM 2081 N N . ALA A 1 289 ? 0.920 6.017 15.733 1.00 67.12 289 ALA A N 1
ATOM 2082 C CA . ALA A 1 289 ? 0.211 7.260 15.392 1.00 67.12 289 ALA A CA 1
ATOM 2083 C C . ALA A 1 289 ? -0.477 7.207 14.017 1.00 67.12 289 ALA A C 1
ATOM 2085 O O . ALA A 1 289 ? -1.501 7.872 13.837 1.00 67.12 289 ALA A O 1
ATOM 2086 N N . GLY A 1 290 ? 0.031 6.375 13.104 1.00 69.62 290 GLY A N 1
ATOM 2087 C CA . GLY A 1 290 ? -0.407 6.240 11.717 1.00 69.62 290 GLY A CA 1
ATOM 2088 C C . GLY A 1 290 ? 0.797 5.942 10.813 1.00 69.62 290 GLY A C 1
ATOM 2089 O O . GLY A 1 290 ? 1.894 6.418 11.102 1.00 69.62 290 GLY A O 1
ATOM 2090 N N . PRO A 1 291 ? 0.619 5.186 9.716 1.00 69.94 291 PRO A N 1
ATOM 2091 C CA . PRO A 1 291 ? 1.743 4.654 8.948 1.00 69.94 291 PRO A CA 1
ATOM 2092 C C . PRO A 1 291 ? 2.607 5.739 8.290 1.00 69.94 291 PRO A C 1
ATOM 2094 O O . PRO A 1 291 ? 3.736 5.464 7.921 1.00 69.94 291 PRO A O 1
ATOM 2097 N N . GLY A 1 292 ? 2.111 6.971 8.116 1.00 85.50 292 GLY A N 1
ATOM 2098 C CA . GLY A 1 292 ? 2.902 8.073 7.553 1.00 85.50 292 GLY A CA 1
ATOM 2099 C C . GLY A 1 292 ? 3.469 7.792 6.153 1.00 85.50 292 GLY A C 1
ATOM 2100 O O . GLY A 1 292 ? 4.431 8.438 5.743 1.00 85.50 292 GLY A O 1
ATOM 2101 N N . LEU A 1 293 ? 2.896 6.819 5.434 1.00 93.88 293 LEU A N 1
ATOM 2102 C CA . LEU A 1 293 ? 3.320 6.353 4.118 1.00 93.88 293 LEU A CA 1
ATOM 2103 C C . LEU A 1 293 ? 2.097 5.977 3.277 1.00 93.88 293 LEU A C 1
ATOM 2105 O O . LEU A 1 293 ? 1.225 5.234 3.729 1.00 93.88 293 LEU A O 1
ATOM 2109 N N . LEU A 1 294 ? 2.064 6.451 2.034 1.00 92.94 294 LEU A N 1
ATOM 2110 C CA . LEU A 1 294 ? 1.093 6.048 1.021 1.00 92.94 294 LEU A CA 1
ATOM 2111 C C . LEU A 1 294 ? 1.780 5.978 -0.344 1.00 92.94 294 LEU A C 1
ATOM 2113 O O . LEU A 1 294 ? 2.290 6.985 -0.833 1.00 92.94 294 LEU A O 1
ATOM 2117 N N . LEU A 1 295 ? 1.749 4.808 -0.977 1.00 95.44 295 LEU A N 1
ATOM 2118 C CA . LEU A 1 295 ? 2.136 4.633 -2.373 1.00 95.44 295 LEU A CA 1
ATOM 2119 C C . LEU A 1 295 ? 0.892 4.731 -3.262 1.00 95.44 295 LEU A C 1
ATOM 2121 O O . LEU A 1 295 ? 0.018 3.871 -3.211 1.00 95.44 295 LEU A O 1
ATOM 2125 N N . ALA A 1 296 ? 0.818 5.778 -4.078 1.00 92.56 296 ALA A N 1
ATOM 2126 C CA . ALA A 1 296 ? -0.277 5.985 -5.015 1.00 92.56 296 ALA A CA 1
ATOM 2127 C C . ALA A 1 296 ? -0.095 5.189 -6.322 1.00 92.56 296 ALA A C 1
ATOM 2129 O O . ALA A 1 296 ? 0.998 4.735 -6.677 1.00 92.56 296 ALA A O 1
ATOM 2130 N N . GLU A 1 297 ? -1.186 5.053 -7.076 1.00 89.31 297 GLU A 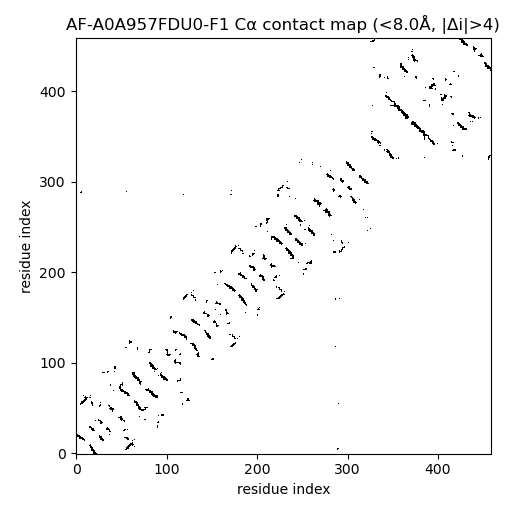N 1
ATOM 2131 C CA . GLU A 1 297 ? -1.203 4.361 -8.374 1.00 89.31 297 GLU A CA 1
ATOM 2132 C C . GLU A 1 297 ? -0.399 5.074 -9.464 1.00 89.31 297 GLU A C 1
ATOM 2134 O O . GLU A 1 297 ? 0.080 4.443 -10.401 1.00 89.31 297 GLU A O 1
ATOM 2139 N N . ASP A 1 298 ? -0.218 6.388 -9.340 1.00 86.00 298 ASP A N 1
ATOM 2140 C CA . ASP A 1 298 ? 0.577 7.192 -10.273 1.00 86.00 298 ASP A CA 1
ATOM 2141 C C . ASP A 1 298 ? 2.086 7.161 -9.966 1.00 86.00 298 ASP A C 1
ATOM 2143 O O . ASP A 1 298 ? 2.867 7.864 -10.609 1.00 86.00 298 ASP A O 1
ATOM 2147 N N . GLY A 1 299 ? 2.504 6.353 -8.985 1.00 87.88 299 GLY A N 1
ATOM 2148 C CA . GLY A 1 299 ? 3.894 6.230 -8.557 1.00 87.88 299 GLY A CA 1
ATOM 2149 C C . GLY A 1 299 ? 4.359 7.335 -7.608 1.00 87.88 299 GLY A C 1
ATOM 2150 O O . GLY A 1 299 ? 5.540 7.366 -7.264 1.00 87.88 299 GLY A O 1
ATOM 2151 N N . GLN A 1 300 ? 3.485 8.238 -7.152 1.00 94.12 300 GLN A N 1
ATOM 2152 C CA . GLN A 1 300 ? 3.842 9.152 -6.067 1.00 94.12 300 GLN A CA 1
ATOM 2153 C C . GLN A 1 300 ? 3.843 8.424 -4.721 1.00 94.12 300 GLN A C 1
ATOM 2155 O O . GLN A 1 300 ? 2.887 7.742 -4.355 1.00 94.12 300 GLN A O 1
ATOM 2160 N N . ILE A 1 301 ? 4.920 8.606 -3.964 1.00 96.94 301 ILE A N 1
ATOM 2161 C CA . ILE A 1 301 ? 5.076 8.112 -2.600 1.00 96.94 301 ILE A CA 1
ATOM 2162 C C . ILE A 1 301 ? 4.919 9.303 -1.661 1.00 96.94 301 ILE A C 1
ATOM 2164 O O . ILE A 1 301 ? 5.785 10.176 -1.608 1.00 96.94 301 ILE A O 1
ATOM 2168 N N . PHE A 1 302 ? 3.811 9.356 -0.933 1.00 94.62 302 PHE A N 1
ATOM 2169 C CA . PHE A 1 302 ? 3.587 10.365 0.094 1.00 94.62 302 PHE A CA 1
ATOM 2170 C C . PHE A 1 302 ? 4.156 9.865 1.412 1.00 94.62 302 PHE A C 1
ATOM 2172 O O . PHE A 1 302 ? 3.821 8.764 1.847 1.00 94.62 302 PHE A O 1
ATOM 2179 N N . VAL A 1 303 ? 5.012 10.670 2.034 1.00 95.19 303 VAL A N 1
ATOM 2180 C CA . VAL A 1 303 ? 5.692 10.306 3.277 1.00 95.19 303 VAL A CA 1
ATOM 2181 C C . VAL A 1 303 ? 5.692 11.461 4.271 1.00 95.19 303 VAL A C 1
ATOM 2183 O O . VAL A 1 303 ? 5.911 12.617 3.896 1.00 95.19 303 VAL A O 1
ATOM 2186 N N . GLU A 1 304 ? 5.424 11.142 5.535 1.00 94.00 304 GLU A N 1
ATOM 2187 C CA . GLU A 1 304 ? 5.517 12.070 6.660 1.00 94.00 304 GLU A CA 1
ATOM 2188 C C . GLU A 1 304 ? 6.960 12.141 7.163 1.00 94.00 304 GLU A C 1
ATOM 2190 O O . GLU A 1 304 ? 7.563 11.128 7.518 1.00 94.00 304 GLU A O 1
ATOM 2195 N N . VAL A 1 305 ? 7.522 13.346 7.193 1.00 95.62 305 VAL A N 1
ATOM 2196 C CA . VAL A 1 305 ? 8.924 13.603 7.541 1.00 95.62 305 VAL A CA 1
ATOM 2197 C C . VAL A 1 305 ? 9.066 14.886 8.345 1.00 95.62 305 VAL A C 1
ATOM 2199 O O . VAL A 1 305 ? 8.216 15.775 8.270 1.00 95.62 305 VAL A O 1
ATOM 2202 N N . ASP A 1 306 ? 10.189 15.024 9.035 1.00 96.38 306 ASP A N 1
ATOM 2203 C CA . ASP A 1 306 ? 10.666 16.309 9.532 1.00 96.38 306 ASP A CA 1
ATOM 2204 C C . ASP A 1 306 ? 11.668 16.923 8.550 1.00 96.38 306 ASP A C 1
ATOM 2206 O O . ASP A 1 306 ? 12.607 16.267 8.088 1.00 96.38 306 ASP A O 1
ATOM 2210 N N . LEU A 1 307 ? 11.474 18.206 8.233 1.00 97.56 307 LEU A N 1
ATOM 2211 C CA . LEU A 1 307 ? 12.336 18.975 7.337 1.00 97.56 307 LEU A CA 1
ATOM 2212 C C . LEU A 1 307 ? 13.030 20.128 8.061 1.00 97.56 307 LEU A C 1
ATOM 2214 O O . LEU A 1 307 ? 12.386 20.978 8.683 1.00 97.56 307 LEU A O 1
ATOM 2218 N N . ASN A 1 308 ? 14.344 20.240 7.878 1.00 97.62 308 ASN A N 1
ATOM 2219 C CA . ASN A 1 308 ? 15.144 21.347 8.385 1.00 97.62 308 ASN A CA 1
ATOM 2220 C C . ASN A 1 308 ? 15.575 22.307 7.266 1.00 97.62 308 ASN A C 1
ATOM 2222 O O . ASN A 1 308 ? 16.441 21.992 6.453 1.00 97.62 308 ASN A O 1
ATOM 2226 N N . TYR A 1 309 ? 15.041 23.531 7.287 1.00 95.88 309 TYR A N 1
ATOM 2227 C CA . TYR A 1 309 ? 15.373 24.619 6.348 1.00 95.88 309 TYR A CA 1
ATOM 2228 C C . TYR A 1 309 ? 16.560 25.495 6.825 1.00 95.88 309 TYR A C 1
ATOM 2230 O O . TYR A 1 309 ? 16.626 26.699 6.559 1.00 95.88 309 TYR A O 1
ATOM 2238 N N . GLY A 1 310 ? 17.474 24.935 7.623 1.00 93.38 310 GLY A N 1
ATOM 2239 C CA . GLY A 1 310 ? 18.555 25.655 8.314 1.00 93.38 310 GLY A CA 1
ATOM 2240 C C . GLY A 1 310 ? 18.147 26.291 9.653 1.00 93.38 310 GLY A C 1
ATOM 2241 O O . GLY A 1 310 ? 18.825 27.205 10.138 1.00 93.38 310 GLY A O 1
ATOM 2242 N N . ALA A 1 311 ? 17.035 25.844 10.242 1.00 91.38 311 ALA A N 1
ATOM 2243 C CA . ALA A 1 311 ? 16.475 26.340 11.498 1.00 91.38 311 ALA A CA 1
ATOM 2244 C C . ALA A 1 311 ? 16.015 25.171 12.396 1.00 91.38 311 ALA A C 1
ATOM 2246 O O . ALA A 1 311 ? 16.762 24.215 12.581 1.00 91.38 311 ALA A O 1
ATOM 2247 N N . SER A 1 312 ? 14.843 25.285 13.027 1.00 93.94 312 SER A N 1
ATOM 2248 C CA . SER A 1 312 ? 14.184 24.152 13.681 1.00 93.94 312 SER A CA 1
ATOM 2249 C C . SER A 1 312 ? 13.476 23.283 12.651 1.00 93.94 312 SER A C 1
ATOM 2251 O O . SER A 1 312 ? 13.061 23.797 11.610 1.00 93.94 312 SER A O 1
ATOM 2253 N N . ASP A 1 313 ? 13.288 22.020 13.002 1.00 96.50 313 ASP A N 1
ATOM 2254 C CA . ASP A 1 313 ? 12.582 21.053 12.173 1.00 96.50 313 ASP A CA 1
ATOM 2255 C C . ASP A 1 313 ? 11.092 21.414 12.055 1.00 96.50 313 ASP A C 1
ATOM 2257 O O . ASP A 1 313 ? 10.505 22.055 12.942 1.00 96.50 313 ASP A O 1
ATOM 2261 N N . LEU A 1 314 ? 10.516 21.069 10.907 1.00 95.25 314 LEU A N 1
ATOM 2262 C CA . LEU A 1 314 ? 9.114 21.255 10.561 1.00 95.25 314 LEU A CA 1
ATOM 2263 C C . LEU A 1 314 ? 8.553 19.926 10.052 1.00 95.25 314 LEU A C 1
ATOM 2265 O O . LEU A 1 314 ? 8.989 19.462 9.000 1.00 95.25 314 LEU A O 1
ATOM 2269 N N . GLU A 1 315 ? 7.551 19.393 10.750 1.00 93.06 315 GLU A N 1
ATOM 2270 C CA . GLU A 1 315 ? 6.747 18.261 10.278 1.00 93.06 315 GLU A CA 1
ATOM 2271 C C . GLU A 1 315 ? 6.081 18.611 8.937 1.00 93.06 315 GLU A C 1
ATOM 2273 O O . GLU A 1 315 ? 5.445 19.666 8.782 1.00 93.06 315 GLU A O 1
ATOM 2278 N N . ALA A 1 316 ? 6.229 17.728 7.955 1.00 92.00 316 ALA A N 1
ATOM 2279 C CA . ALA A 1 316 ? 5.721 17.894 6.606 1.00 92.00 316 ALA A CA 1
ATOM 2280 C C . ALA A 1 316 ? 5.299 16.552 5.997 1.00 92.00 316 ALA A C 1
ATOM 2282 O O . ALA A 1 316 ? 5.815 15.495 6.345 1.00 92.00 316 ALA A O 1
ATOM 2283 N N . VAL A 1 317 ? 4.398 16.626 5.018 1.00 92.38 317 VAL A N 1
ATOM 2284 C CA . VAL A 1 317 ? 4.174 15.541 4.059 1.00 92.38 317 VAL A CA 1
ATOM 2285 C C . VAL A 1 317 ? 4.842 15.949 2.757 1.00 92.38 317 VAL A C 1
ATOM 2287 O O . VAL A 1 317 ? 4.557 17.034 2.240 1.00 92.38 317 VAL A O 1
ATOM 2290 N N . ILE A 1 318 ? 5.712 15.099 2.225 1.00 94.38 318 ILE A N 1
ATOM 2291 C CA . ILE A 1 318 ? 6.334 15.295 0.912 1.00 94.38 318 ILE A CA 1
ATOM 2292 C C . ILE A 1 318 ? 5.901 14.195 -0.053 1.00 94.38 318 ILE A C 1
ATOM 2294 O O . ILE A 1 318 ? 5.534 13.100 0.368 1.00 94.38 318 ILE A O 1
ATOM 2298 N N . ALA A 1 319 ? 5.952 14.498 -1.348 1.00 94.56 319 ALA A N 1
ATOM 2299 C CA . ALA A 1 319 ? 5.763 13.522 -2.411 1.00 94.56 319 ALA A CA 1
ATOM 2300 C C . ALA A 1 319 ? 7.122 13.190 -3.035 1.00 94.56 319 ALA A C 1
ATOM 2302 O O . ALA A 1 319 ? 7.830 14.081 -3.508 1.00 94.56 319 ALA A O 1
ATOM 2303 N N . VAL A 1 320 ? 7.474 11.909 -3.045 1.00 95.25 320 VAL A N 1
ATOM 2304 C CA . VAL A 1 320 ? 8.657 11.368 -3.714 1.00 95.25 320 VAL A CA 1
ATOM 2305 C C . VAL A 1 320 ? 8.178 10.588 -4.930 1.00 95.25 320 VAL A C 1
ATOM 2307 O O . VAL A 1 320 ? 7.371 9.674 -4.803 1.00 95.25 320 VAL A O 1
ATOM 2310 N N . ALA A 1 321 ? 8.647 10.946 -6.123 1.00 93.00 321 ALA A N 1
ATOM 2311 C CA . ALA A 1 321 ? 8.308 10.191 -7.323 1.00 93.00 321 ALA A CA 1
ATOM 2312 C C . ALA A 1 321 ? 9.075 8.862 -7.332 1.00 93.00 321 ALA A C 1
ATOM 2314 O O . ALA A 1 321 ? 10.309 8.861 -7.296 1.00 93.00 321 ALA A O 1
ATOM 2315 N N . ALA A 1 322 ? 8.357 7.741 -7.396 1.00 91.56 322 ALA A N 1
ATOM 2316 C CA . ALA A 1 322 ? 8.963 6.447 -7.663 1.00 91.56 322 ALA A CA 1
ATOM 2317 C C . ALA A 1 322 ? 9.663 6.462 -9.036 1.00 91.56 322 ALA A C 1
ATOM 2319 O O . ALA A 1 322 ? 9.198 7.134 -9.966 1.00 91.56 322 ALA A O 1
ATOM 2320 N N . PRO A 1 323 ? 10.785 5.738 -9.198 1.00 86.56 323 PRO A N 1
ATOM 2321 C CA . PRO A 1 323 ? 11.372 5.543 -10.513 1.00 86.56 323 PRO A CA 1
ATOM 2322 C C . PRO A 1 323 ? 10.383 4.805 -11.420 1.00 86.56 323 PRO A C 1
ATOM 2324 O O . PRO A 1 323 ? 9.529 4.049 -10.956 1.00 86.56 323 PRO A O 1
ATOM 2327 N N . THR A 1 324 ? 10.529 4.989 -12.734 1.00 82.00 324 THR A N 1
ATOM 2328 C CA . THR A 1 324 ? 9.782 4.164 -13.684 1.00 82.00 324 THR A CA 1
ATOM 2329 C C . THR A 1 324 ? 10.144 2.695 -13.496 1.00 82.00 324 THR A C 1
ATOM 2331 O O . THR A 1 324 ? 11.319 2.338 -13.396 1.00 82.00 324 THR A O 1
ATOM 2334 N N . CYS A 1 325 ? 9.117 1.851 -13.466 1.00 81.88 325 CYS A N 1
ATOM 2335 C CA . CYS A 1 325 ? 9.272 0.405 -13.427 1.00 81.88 325 CYS A CA 1
ATOM 2336 C C . CYS A 1 325 ? 9.444 -0.216 -14.810 1.00 81.88 325 CYS A C 1
ATOM 2338 O O . CYS A 1 325 ? 9.683 -1.422 -14.907 1.00 81.88 325 CYS A O 1
ATOM 2340 N N . ALA A 1 326 ? 9.370 0.597 -15.869 1.00 80.31 326 ALA A N 1
ATOM 2341 C CA . ALA A 1 326 ? 9.620 0.163 -17.229 1.00 80.31 326 ALA A CA 1
ATOM 2342 C C . ALA A 1 326 ? 11.062 -0.344 -17.370 1.00 80.31 326 ALA A C 1
ATOM 2344 O O . ALA A 1 326 ? 12.025 0.362 -17.057 1.00 80.31 326 ALA A O 1
ATOM 2345 N N . VAL A 1 327 ? 11.220 -1.580 -17.844 1.00 82.31 327 VAL A N 1
ATOM 2346 C CA . VAL A 1 327 ? 12.548 -2.172 -18.075 1.00 82.31 327 VAL A CA 1
ATOM 2347 C C . VAL A 1 327 ? 13.115 -1.772 -19.443 1.00 82.31 327 VAL A C 1
ATOM 2349 O O . VAL A 1 327 ? 14.328 -1.846 -19.661 1.00 82.31 327 VAL A O 1
ATOM 2352 N N . ALA A 1 328 ? 12.245 -1.312 -20.344 1.00 90.50 328 ALA A N 1
ATOM 2353 C CA . ALA A 1 328 ? 12.574 -0.725 -21.633 1.00 90.50 328 ALA A CA 1
ATOM 2354 C C . ALA A 1 328 ? 11.508 0.307 -22.038 1.00 90.50 328 ALA A C 1
ATOM 2356 O O . ALA A 1 328 ? 10.392 0.284 -21.532 1.00 90.50 328 ALA A O 1
ATOM 2357 N N . ALA A 1 329 ? 11.862 1.196 -22.961 1.00 93.62 329 ALA A N 1
ATOM 2358 C CA . ALA A 1 329 ? 10.974 2.192 -23.552 1.00 93.62 329 ALA A CA 1
ATOM 2359 C C . ALA A 1 329 ? 11.038 2.110 -25.080 1.00 93.62 329 ALA A C 1
ATOM 2361 O O . ALA A 1 329 ? 12.047 1.670 -25.640 1.00 93.62 329 ALA A O 1
ATOM 2362 N N . ILE A 1 330 ? 9.988 2.545 -25.763 1.00 95.94 330 ILE A N 1
ATOM 2363 C CA . ILE A 1 330 ? 9.940 2.655 -27.217 1.00 95.94 330 ILE A CA 1
ATOM 2364 C C . ILE A 1 330 ? 10.805 3.852 -27.630 1.00 95.94 330 ILE A C 1
ATOM 2366 O O . ILE A 1 330 ? 10.531 4.997 -27.282 1.00 95.94 330 ILE A O 1
ATOM 2370 N N . ASN A 1 331 ? 11.872 3.589 -28.383 1.00 95.88 331 ASN A N 1
ATOM 2371 C CA . ASN A 1 331 ? 12.807 4.617 -28.836 1.00 95.88 331 ASN A CA 1
ATOM 2372 C C . ASN A 1 331 ? 12.469 5.146 -30.234 1.00 95.88 331 ASN A C 1
ATOM 2374 O O . ASN A 1 331 ? 12.497 6.353 -30.472 1.00 95.88 331 ASN A O 1
ATOM 2378 N N . GLU A 1 332 ? 12.151 4.251 -31.167 1.00 93.81 332 GLU A N 1
ATOM 2379 C CA . GLU A 1 332 ? 11.797 4.617 -32.536 1.00 93.81 332 GLU A CA 1
ATOM 2380 C C . GLU A 1 332 ? 10.784 3.629 -33.112 1.00 93.81 332 GLU A C 1
ATOM 2382 O O . GLU A 1 332 ? 10.840 2.430 -32.844 1.00 93.81 332 GLU A O 1
ATOM 2387 N N . ILE A 1 333 ? 9.861 4.142 -33.923 1.00 91.88 333 ILE A N 1
ATOM 2388 C CA . ILE A 1 333 ? 8.903 3.341 -34.679 1.00 91.88 333 ILE A CA 1
ATOM 2389 C C . ILE A 1 333 ? 8.963 3.799 -36.128 1.00 91.88 333 ILE A C 1
ATOM 2391 O O . ILE A 1 333 ? 8.915 4.998 -36.424 1.00 91.88 333 ILE A O 1
ATOM 2395 N N . ARG A 1 334 ? 9.010 2.833 -37.038 1.00 89.12 334 ARG A N 1
ATOM 2396 C CA . ARG A 1 334 ? 8.785 3.052 -38.457 1.00 89.12 334 ARG A CA 1
ATOM 2397 C C . ARG A 1 334 ? 7.624 2.188 -38.920 1.00 89.12 334 ARG A C 1
ATOM 2399 O O . ARG A 1 334 ? 7.735 0.967 -38.916 1.00 89.12 334 ARG A O 1
ATOM 2406 N N . THR A 1 335 ? 6.544 2.847 -39.327 1.00 86.50 335 THR A N 1
ATOM 2407 C CA . THR A 1 335 ? 5.300 2.193 -39.754 1.00 86.50 335 THR A CA 1
ATOM 2408 C C . THR A 1 335 ? 5.084 2.190 -41.265 1.00 86.50 335 THR A C 1
ATOM 2410 O O . THR A 1 335 ? 4.351 1.346 -41.746 1.00 86.50 335 THR A O 1
ATOM 2413 N N . ASP A 1 336 ? 5.696 3.113 -42.019 1.00 81.19 336 ASP A N 1
ATOM 2414 C CA . ASP A 1 33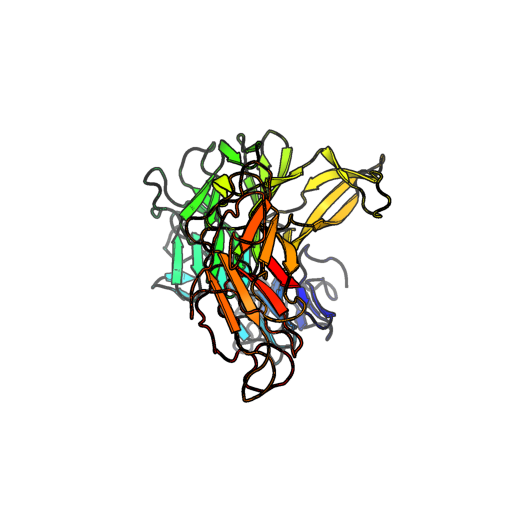6 ? 5.338 3.345 -43.429 1.00 81.19 336 ASP A CA 1
ATOM 2415 C C . ASP A 1 336 ? 6.562 3.699 -44.291 1.00 81.19 336 ASP A C 1
ATOM 2417 O O . ASP A 1 336 ? 7.480 4.433 -43.878 1.00 81.19 336 ASP A O 1
ATOM 2421 N N . GLN A 1 337 ? 6.547 3.232 -45.541 1.00 77.88 337 GLN A N 1
ATOM 2422 C CA . GLN A 1 337 ? 7.404 3.723 -46.609 1.00 77.88 337 GLN A CA 1
ATOM 2423 C C . GLN A 1 337 ? 6.711 3.788 -47.986 1.00 77.88 337 GLN A C 1
ATOM 2425 O O . GLN A 1 337 ? 5.734 3.108 -48.280 1.00 77.88 337 GLN A O 1
ATOM 2430 N N . PRO A 1 338 ? 7.273 4.537 -48.958 1.00 80.50 338 PRO A N 1
ATOM 2431 C CA . PRO A 1 338 ? 6.746 4.509 -50.315 1.00 80.50 338 PRO A CA 1
ATOM 2432 C C . PRO A 1 338 ? 6.801 3.111 -50.954 1.00 80.50 338 PRO A C 1
ATOM 2434 O O . PRO A 1 338 ? 7.881 2.592 -51.235 1.00 80.50 338 PRO A O 1
ATOM 2437 N N . SER A 1 339 ? 5.646 2.630 -51.418 1.00 79.12 339 SER A N 1
ATOM 2438 C CA . SER A 1 339 ? 5.428 1.379 -52.171 1.00 79.12 339 SER A CA 1
ATOM 2439 C C . SER A 1 339 ? 4.973 0.213 -51.296 1.00 79.12 339 SER A C 1
ATOM 2441 O O . SER A 1 339 ? 3.860 0.281 -50.808 1.00 79.12 339 SER A O 1
ATOM 2443 N N . ALA A 1 340 ? 5.720 -0.891 -51.238 1.00 76.31 340 ALA A N 1
ATOM 2444 C CA . ALA A 1 340 ? 5.363 -2.013 -50.380 1.00 76.31 340 ALA A CA 1
ATOM 2445 C C . ALA A 1 340 ? 6.095 -1.819 -49.060 1.00 76.31 340 ALA A C 1
ATOM 2447 O O . ALA A 1 340 ? 7.318 -1.694 -49.095 1.00 76.31 340 ALA A O 1
ATOM 2448 N N . ASP A 1 341 ? 5.363 -1.801 -47.960 1.00 76.12 341 ASP A N 1
ATOM 2449 C CA . ASP A 1 341 ? 5.906 -1.764 -46.607 1.00 76.12 341 ASP A CA 1
ATOM 2450 C C . ASP A 1 341 ? 6.596 -3.096 -46.347 1.00 76.12 341 ASP A C 1
ATOM 2452 O O . ASP A 1 341 ? 6.007 -4.169 -46.473 1.00 76.12 341 ASP A O 1
ATOM 2456 N N . ASN A 1 342 ? 7.919 -3.015 -46.289 1.00 76.88 342 ASN A N 1
ATOM 2457 C CA . ASN A 1 342 ? 8.786 -4.158 -46.047 1.00 76.88 342 ASN A CA 1
ATOM 2458 C C . ASN A 1 342 ? 9.992 -3.769 -45.188 1.00 76.88 342 ASN A C 1
ATOM 2460 O O . ASN A 1 342 ? 11.017 -4.458 -45.190 1.00 76.88 342 ASN A O 1
ATOM 2464 N N . ASP A 1 343 ? 9.903 -2.595 -44.561 1.00 78.75 343 ASP A N 1
ATOM 2465 C CA . ASP A 1 343 ? 10.974 -1.944 -43.817 1.00 78.75 343 ASP A CA 1
ATOM 2466 C C . ASP A 1 343 ? 10.495 -1.427 -42.454 1.00 78.75 343 ASP A C 1
ATOM 2468 O O . ASP A 1 343 ? 11.221 -0.680 -41.798 1.00 78.75 343 ASP A O 1
ATOM 2472 N N . GLU A 1 344 ? 9.316 -1.863 -41.994 1.00 86.31 344 GLU A N 1
ATOM 2473 C CA . GLU A 1 344 ? 8.832 -1.548 -40.660 1.00 86.31 344 GLU A CA 1
ATOM 2474 C C . GLU A 1 344 ? 9.744 -2.118 -39.576 1.00 86.31 344 GLU A C 1
ATOM 2476 O O . GLU A 1 344 ? 10.278 -3.237 -39.652 1.00 86.31 344 GLU A O 1
ATOM 2481 N N . TYR A 1 345 ? 9.898 -1.317 -38.529 1.00 89.69 345 TYR A N 1
ATOM 2482 C CA . TYR A 1 345 ? 10.643 -1.692 -37.346 1.00 89.69 345 TYR A CA 1
ATOM 2483 C C . TYR A 1 345 ? 10.135 -0.955 -36.119 1.00 89.69 345 TYR A C 1
ATOM 2485 O O . TYR A 1 345 ? 9.519 0.112 -36.201 1.00 89.69 345 TYR A O 1
ATOM 2493 N N . PHE A 1 346 ? 10.477 -1.514 -34.969 1.00 93.38 346 PHE A N 1
ATOM 2494 C CA . PHE A 1 346 ? 10.504 -0.783 -33.718 1.00 93.38 346 PHE A CA 1
ATOM 2495 C C . PHE A 1 346 ? 11.872 -0.956 -33.063 1.00 93.38 346 PHE A C 1
ATOM 2497 O O . PHE A 1 346 ? 12.527 -1.996 -33.186 1.00 93.38 346 PHE A O 1
ATOM 2504 N N . GLU A 1 347 ? 12.303 0.084 -32.370 1.00 94.50 347 GLU A N 1
ATOM 2505 C CA . GLU A 1 347 ? 13.493 0.079 -31.539 1.00 94.50 347 GLU A CA 1
ATOM 2506 C C . GLU A 1 347 ? 13.080 0.338 -30.096 1.00 94.50 347 GLU A C 1
ATOM 2508 O O . GLU A 1 347 ? 12.296 1.247 -29.818 1.00 94.50 347 GLU A O 1
ATOM 2513 N N . LEU A 1 348 ? 13.618 -0.457 -29.180 1.00 96.94 348 LEU A N 1
ATOM 2514 C CA . LEU A 1 348 ? 13.483 -0.241 -27.748 1.00 96.94 348 LEU A CA 1
ATOM 2515 C C . LEU A 1 348 ? 14.808 0.262 -27.183 1.00 96.94 348 LEU A C 1
ATOM 2517 O O . LEU A 1 348 ? 15.871 -0.189 -27.602 1.00 96.94 348 LEU A O 1
ATOM 2521 N N . THR A 1 349 ? 14.752 1.144 -26.193 1.00 95.38 349 THR A N 1
ATOM 2522 C CA . THR A 1 349 ? 15.909 1.550 -25.390 1.00 95.38 349 THR A CA 1
ATOM 2523 C C . THR A 1 349 ? 15.768 1.015 -23.972 1.00 95.38 349 THR A C 1
ATOM 2525 O O . THR A 1 349 ? 14.678 1.004 -23.405 1.00 95.38 349 THR A O 1
ATOM 2528 N N . GLY A 1 350 ? 16.872 0.603 -23.361 1.00 91.81 350 GLY A N 1
ATOM 2529 C CA . GLY A 1 350 ? 16.884 0.138 -21.977 1.00 91.81 350 GLY A CA 1
ATOM 2530 C C . GLY A 1 350 ? 18.296 -0.029 -21.432 1.00 91.81 350 GLY A C 1
ATOM 2531 O O . GLY A 1 350 ? 19.292 0.260 -22.100 1.00 91.81 350 GLY A O 1
ATOM 2532 N N . MET A 1 351 ? 18.408 -0.500 -20.192 1.00 86.94 351 MET A N 1
ATOM 2533 C CA . MET A 1 351 ? 19.721 -0.811 -19.633 1.00 86.94 351 MET A CA 1
ATOM 2534 C C . MET A 1 351 ? 20.305 -2.053 -20.321 1.00 86.94 351 MET A C 1
ATOM 2536 O O . MET A 1 351 ? 19.653 -3.087 -20.434 1.00 86.94 351 MET A O 1
ATOM 2540 N N . ALA A 1 352 ? 21.564 -1.962 -20.752 1.00 91.06 352 ALA A N 1
ATOM 2541 C CA . ALA A 1 352 ? 22.272 -3.067 -21.388 1.00 91.06 352 ALA A CA 1
ATOM 2542 C C . ALA A 1 352 ? 22.238 -4.354 -20.540 1.00 91.06 352 ALA A C 1
ATOM 2544 O O . ALA A 1 352 ? 22.632 -4.357 -19.373 1.00 91.06 352 ALA A O 1
ATOM 2545 N N . GLY A 1 353 ? 21.827 -5.462 -21.156 1.00 86.81 353 GLY A N 1
ATOM 2546 C CA . GLY A 1 353 ? 21.728 -6.787 -20.544 1.00 86.81 353 GLY A CA 1
ATOM 2547 C C . GLY A 1 353 ? 20.407 -7.077 -19.828 1.00 86.81 353 GLY A C 1
ATOM 2548 O O . GLY A 1 353 ? 20.238 -8.197 -19.348 1.00 86.81 353 GLY A O 1
ATOM 2549 N N . VAL A 1 354 ? 19.479 -6.119 -19.760 1.00 88.31 354 VAL A N 1
ATOM 2550 C CA . VAL A 1 354 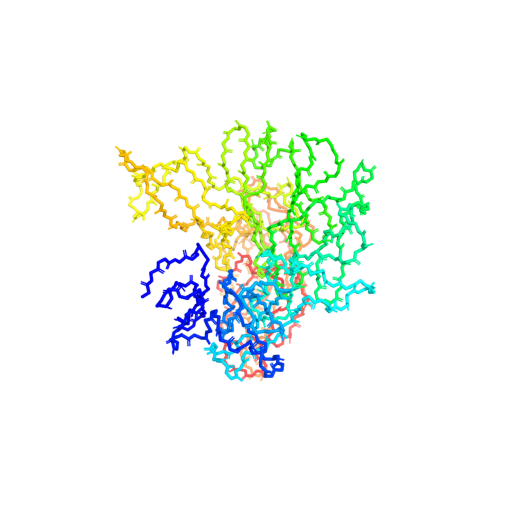? 18.141 -6.341 -19.194 1.00 88.31 354 VAL A CA 1
ATOM 2551 C C . VAL A 1 354 ? 17.359 -7.328 -20.057 1.00 88.31 354 VAL A C 1
ATOM 2553 O O . VAL A 1 354 ? 17.346 -7.209 -21.282 1.00 88.31 354 VAL A O 1
ATOM 2556 N N . SER A 1 355 ? 16.728 -8.315 -19.417 1.00 93.06 355 SER A N 1
ATOM 2557 C CA . SER A 1 355 ? 15.828 -9.251 -20.097 1.00 93.06 355 SER A CA 1
ATOM 2558 C C . SER A 1 355 ? 14.529 -8.559 -20.492 1.00 93.06 355 SER A C 1
ATOM 2560 O O . SER A 1 355 ? 13.990 -7.773 -19.719 1.00 93.06 355 SER A O 1
ATOM 2562 N N . LEU A 1 356 ? 14.030 -8.885 -21.683 1.00 95.12 356 LEU A N 1
ATOM 2563 C CA . LEU A 1 356 ? 12.704 -8.495 -22.166 1.00 95.12 356 LEU A CA 1
ATOM 2564 C C . LEU A 1 356 ? 11.693 -9.649 -22.020 1.00 95.12 356 LEU A C 1
ATOM 2566 O O . LEU A 1 356 ? 10.613 -9.623 -22.608 1.00 95.12 356 LEU A O 1
ATOM 2570 N N . ASP A 1 357 ? 12.037 -10.687 -21.251 1.00 93.12 357 ASP A N 1
ATOM 2571 C CA . ASP A 1 357 ? 11.093 -11.737 -20.867 1.00 93.12 357 ASP A CA 1
ATOM 2572 C C . ASP A 1 357 ? 9.855 -11.145 -20.182 1.00 93.12 357 ASP A C 1
ATOM 2574 O O . ASP A 1 357 ? 9.950 -10.212 -19.392 1.00 93.12 357 ASP A O 1
ATOM 2578 N N . GLY A 1 358 ? 8.682 -11.700 -20.494 1.00 90.19 358 GLY A N 1
ATOM 2579 C CA . GLY A 1 358 ? 7.399 -11.188 -20.003 1.00 90.19 358 GLY A CA 1
ATOM 2580 C C . GLY A 1 358 ? 6.867 -9.978 -20.776 1.00 90.19 358 GLY A C 1
ATOM 2581 O O . GLY A 1 358 ? 5.678 -9.691 -20.670 1.00 90.19 358 GLY A O 1
ATOM 2582 N N . LEU A 1 359 ? 7.679 -9.319 -21.612 1.00 95.56 359 LEU A N 1
ATOM 2583 C CA . LEU A 1 359 ? 7.208 -8.227 -22.459 1.00 95.56 359 LEU A CA 1
ATOM 2584 C C . LEU A 1 359 ? 6.667 -8.709 -23.806 1.00 95.56 359 LEU A C 1
ATOM 2586 O O . LEU A 1 359 ? 7.160 -9.661 -24.421 1.00 95.56 359 LEU A O 1
ATOM 2590 N N . SER A 1 360 ? 5.657 -7.994 -24.288 1.00 95.94 360 SER A N 1
ATOM 2591 C CA . SER A 1 360 ? 5.184 -8.044 -25.668 1.00 95.94 360 SER A CA 1
ATOM 2592 C C . SER A 1 360 ? 5.056 -6.631 -26.214 1.00 95.94 360 SER A C 1
ATOM 2594 O O . SER A 1 360 ? 4.579 -5.733 -25.524 1.00 95.94 360 SER A O 1
ATOM 2596 N N . TYR A 1 361 ? 5.464 -6.445 -27.463 1.00 95.81 361 TYR A N 1
ATOM 2597 C CA . TYR A 1 361 ? 5.123 -5.254 -28.225 1.00 95.81 361 TYR A CA 1
ATOM 2598 C C . TYR A 1 361 ? 3.800 -5.517 -28.943 1.00 95.81 361 TYR A C 1
ATOM 2600 O O . TYR A 1 361 ? 3.695 -6.488 -29.700 1.00 95.81 361 TYR A O 1
ATOM 2608 N N . ILE A 1 362 ? 2.791 -4.692 -28.687 1.00 95.38 362 ILE A N 1
ATOM 2609 C CA . ILE A 1 362 ? 1.476 -4.800 -29.316 1.00 95.38 362 ILE A CA 1
ATOM 2610 C C . ILE A 1 362 ? 1.129 -3.517 -30.059 1.00 95.38 362 ILE A C 1
ATOM 2612 O O . ILE A 1 362 ? 1.607 -2.434 -29.721 1.00 95.38 362 ILE A O 1
ATOM 2616 N N . VAL A 1 363 ? 0.278 -3.659 -31.069 1.00 93.75 363 VAL A N 1
ATOM 2617 C CA . VAL A 1 363 ? -0.299 -2.531 -31.800 1.00 93.75 363 VAL A CA 1
ATOM 2618 C C . VAL A 1 363 ? -1.808 -2.671 -31.785 1.00 93.75 363 VAL A C 1
ATOM 2620 O O . VAL A 1 363 ? -2.325 -3.752 -32.079 1.00 93.75 363 VAL A O 1
ATOM 2623 N N . ILE A 1 364 ? -2.483 -1.595 -31.390 1.00 93.75 364 ILE A N 1
ATOM 2624 C CA . ILE A 1 364 ? -3.940 -1.481 -31.381 1.00 93.75 364 ILE A CA 1
ATOM 2625 C C . ILE A 1 364 ? -4.338 -0.501 -32.480 1.00 93.75 364 ILE A C 1
ATOM 2627 O O . ILE A 1 364 ? -3.887 0.643 -32.456 1.00 93.75 364 ILE A O 1
ATOM 2631 N N . GLY A 1 365 ? -5.183 -0.941 -33.401 1.00 92.19 365 GLY A N 1
ATOM 2632 C CA . GLY A 1 365 ? -5.722 -0.126 -34.484 1.00 92.19 365 GLY A CA 1
ATOM 2633 C C . GLY A 1 365 ? -7.224 -0.334 -34.622 1.00 92.19 365 GLY A C 1
ATOM 2634 O O . GLY A 1 365 ? -7.958 -0.293 -33.619 1.00 92.19 365 GLY A O 1
ATOM 2635 N N . ASP A 1 366 ? -7.692 -0.518 -35.850 1.00 89.62 366 ASP A N 1
ATOM 2636 C CA . ASP A 1 366 ? -9.092 -0.713 -36.191 1.00 89.62 366 ASP A CA 1
ATOM 2637 C C . ASP A 1 366 ? -9.480 -2.169 -36.502 1.00 89.62 366 ASP A C 1
ATOM 2639 O O . ASP A 1 366 ? -8.696 -3.105 -36.648 1.00 89.62 366 ASP A O 1
ATOM 2643 N N . GLY A 1 367 ? -10.785 -2.405 -36.502 1.00 86.88 367 GLY A N 1
ATOM 2644 C CA . GLY A 1 367 ? -11.361 -3.661 -36.929 1.00 86.88 367 GLY A CA 1
ATOM 2645 C C . GLY A 1 367 ? -12.748 -3.461 -37.509 1.00 86.88 367 GLY A C 1
ATOM 2646 O O . GLY A 1 367 ? -13.207 -2.360 -37.803 1.00 86.88 367 GLY A O 1
ATOM 2647 N N . THR A 1 368 ? -13.485 -4.559 -37.685 1.00 83.94 368 THR A N 1
ATOM 2648 C CA . THR A 1 368 ? -14.808 -4.482 -38.330 1.00 83.94 368 THR A CA 1
ATOM 2649 C C . THR A 1 368 ? -15.859 -3.689 -37.537 1.00 83.94 368 THR A C 1
ATOM 2651 O O . THR A 1 368 ? -16.879 -3.325 -38.128 1.00 83.94 368 THR A O 1
ATOM 2654 N N . GLY A 1 369 ? -15.643 -3.487 -36.230 1.00 81.44 369 GLY A N 1
ATOM 2655 C CA . GLY A 1 369 ? -16.533 -2.763 -35.310 1.00 81.44 369 GLY A CA 1
ATOM 2656 C C . GLY A 1 369 ? -16.162 -1.290 -35.112 1.00 81.44 369 GLY A C 1
ATOM 2657 O O . GLY A 1 369 ? -17.054 -0.448 -35.134 1.00 81.44 369 GLY A O 1
ATOM 2658 N N . GLY A 1 370 ? -14.866 -0.985 -35.072 1.00 87.19 370 GLY A N 1
ATOM 2659 C CA . GLY A 1 370 ? -14.320 0.321 -34.716 1.00 87.19 370 GLY A CA 1
ATOM 2660 C C . GLY A 1 370 ? -12.848 0.185 -34.323 1.00 87.19 370 GLY A C 1
ATOM 2661 O O . GLY A 1 370 ? -12.215 -0.808 -34.683 1.00 87.19 370 GLY A O 1
ATOM 2662 N N . SER A 1 371 ? -12.305 1.187 -33.633 1.00 90.56 371 SER A N 1
ATOM 2663 C CA . SER A 1 371 ? -10.949 1.142 -33.062 1.00 90.56 371 SER A CA 1
ATOM 2664 C C . SER A 1 371 ? -10.911 0.289 -31.791 1.00 90.56 371 SER A C 1
ATOM 2666 O O . SER A 1 371 ? -11.947 0.044 -31.193 1.00 90.56 371 SER A O 1
ATOM 2668 N N . GLY A 1 372 ? -9.718 -0.126 -31.360 1.00 92.75 372 GLY A N 1
ATOM 2669 C CA . GLY A 1 372 ? -9.533 -0.926 -30.143 1.00 92.75 372 GLY A CA 1
ATOM 2670 C C . GLY A 1 372 ? -9.187 -2.389 -30.409 1.00 92.75 372 GLY A C 1
ATOM 2671 O O . GLY A 1 372 ? -9.095 -3.173 -29.467 1.00 92.75 372 GLY A O 1
ATOM 2672 N N . VAL A 1 373 ? -8.954 -2.770 -31.666 1.00 93.81 373 VAL A N 1
ATOM 2673 C CA . VAL A 1 373 ? -8.597 -4.143 -32.037 1.00 93.81 373 VAL A CA 1
ATOM 2674 C C . VAL A 1 373 ? -7.081 -4.305 -32.080 1.00 93.81 373 VAL A C 1
ATOM 2676 O O . VAL A 1 373 ? -6.369 -3.465 -32.622 1.00 93.81 373 VAL A O 1
ATOM 2679 N N . ILE A 1 374 ? -6.571 -5.394 -31.506 1.00 93.69 374 ILE A N 1
ATOM 2680 C CA . ILE A 1 374 ? -5.147 -5.737 -31.589 1.00 93.69 374 ILE A CA 1
ATOM 2681 C C . ILE A 1 374 ? -4.823 -6.206 -33.007 1.00 93.69 374 ILE A C 1
ATOM 2683 O O . ILE A 1 374 ? -5.458 -7.132 -33.500 1.00 93.69 374 ILE A O 1
ATOM 2687 N N . GLU A 1 375 ? -3.784 -5.650 -33.621 1.00 89.75 375 GLU A N 1
ATOM 2688 C CA . GLU A 1 375 ? -3.383 -5.958 -35.005 1.00 89.75 375 GLU A CA 1
ATOM 2689 C C . GLU A 1 375 ? -2.014 -6.634 -35.100 1.00 89.75 375 GLU A C 1
ATOM 2691 O O . GLU A 1 375 ? -1.744 -7.434 -36.007 1.00 89.75 375 GLU A O 1
ATOM 2696 N N . ALA A 1 376 ? -1.147 -6.361 -34.124 1.00 90.25 376 ALA A N 1
ATOM 2697 C CA . ALA A 1 376 ? 0.166 -6.972 -34.019 1.00 90.25 376 ALA A CA 1
ATOM 2698 C C . ALA A 1 376 ? 0.458 -7.387 -32.578 1.00 90.25 376 ALA A C 1
ATOM 2700 O O . ALA A 1 376 ? 0.154 -6.671 -31.627 1.00 90.25 376 ALA A O 1
ATOM 2701 N N . VAL A 1 377 ? 1.086 -8.554 -32.436 1.00 93.19 377 VAL A N 1
ATOM 2702 C CA . VAL A 1 377 ? 1.610 -9.062 -31.167 1.00 93.19 377 VAL A CA 1
ATOM 2703 C C . VAL A 1 377 ? 2.989 -9.642 -31.435 1.00 93.19 377 VAL A C 1
ATOM 2705 O O . VAL A 1 377 ? 3.125 -10.627 -32.163 1.00 93.19 377 VAL A O 1
ATOM 2708 N N . ILE A 1 378 ? 4.009 -9.041 -30.834 1.00 93.62 378 ILE A N 1
ATOM 2709 C CA . ILE A 1 378 ? 5.399 -9.469 -30.929 1.00 93.62 378 ILE A CA 1
ATOM 2710 C C . ILE A 1 378 ? 5.885 -9.809 -29.516 1.00 93.62 378 ILE A C 1
ATOM 2712 O O . ILE A 1 378 ? 6.262 -8.910 -28.761 1.00 93.62 378 ILE A O 1
ATOM 2716 N N . PRO A 1 379 ? 5.897 -11.098 -29.134 1.00 94.12 379 PRO A N 1
ATOM 2717 C CA . PRO A 1 379 ? 6.479 -11.527 -27.869 1.00 94.12 379 PRO A CA 1
ATOM 2718 C C . PRO A 1 379 ? 7.995 -11.307 -27.868 1.00 94.12 379 PRO A C 1
ATOM 2720 O O . PRO A 1 379 ? 8.680 -11.698 -28.816 1.00 94.12 379 PRO A O 1
ATOM 2723 N N . LEU A 1 380 ? 8.530 -10.748 -26.783 1.00 95.56 380 LEU A N 1
ATOM 2724 C CA . LEU A 1 380 ? 9.965 -10.471 -26.621 1.00 95.56 380 LEU A CA 1
ATOM 2725 C C . LEU A 1 380 ? 10.679 -11.526 -25.762 1.00 95.56 380 LEU A C 1
ATOM 2727 O O . LEU A 1 380 ? 11.852 -11.382 -25.416 1.00 95.56 380 LEU A O 1
ATOM 2731 N N . THR A 1 381 ? 9.992 -12.626 -25.448 1.00 94.19 381 THR A N 1
ATOM 2732 C CA . THR A 1 381 ? 10.541 -13.730 -24.656 1.00 94.19 381 THR A CA 1
ATOM 2733 C C . THR A 1 381 ? 11.823 -14.295 -25.274 1.00 94.19 381 THR A C 1
ATOM 2735 O O . THR A 1 381 ? 11.882 -14.634 -26.457 1.00 94.19 381 THR A O 1
ATOM 2738 N N . GLY A 1 382 ? 12.846 -14.453 -24.445 1.00 95.06 382 GLY A N 1
ATOM 2739 C CA . GLY A 1 382 ? 14.177 -14.929 -24.790 1.00 95.06 382 GLY A CA 1
ATOM 2740 C C . GLY A 1 382 ? 15.103 -13.845 -25.336 1.00 95.06 382 GLY A C 1
ATOM 2741 O O . GLY A 1 382 ? 16.213 -14.179 -25.756 1.00 95.06 382 GLY A O 1
ATOM 2742 N N . THR A 1 383 ? 14.673 -12.581 -25.354 1.00 95.75 383 THR A N 1
ATOM 2743 C CA . THR A 1 383 ? 15.477 -11.449 -25.832 1.00 95.75 383 THR A CA 1
ATOM 2744 C C . THR A 1 383 ? 15.941 -10.554 -24.682 1.00 95.75 383 THR A C 1
ATOM 2746 O O . THR A 1 383 ? 15.419 -10.607 -23.570 1.00 95.75 383 THR A O 1
ATOM 2749 N N . THR A 1 384 ? 16.977 -9.758 -24.932 1.00 96.00 384 THR A N 1
ATOM 2750 C CA . THR A 1 384 ? 17.586 -8.850 -23.951 1.00 96.00 384 THR A CA 1
ATOM 2751 C C . THR A 1 384 ? 17.987 -7.560 -24.645 1.00 96.00 384 THR A C 1
ATOM 2753 O O . THR A 1 384 ? 18.428 -7.629 -25.794 1.00 96.00 384 THR A O 1
ATOM 2756 N N . ILE A 1 385 ? 17.965 -6.428 -23.938 1.00 95.44 385 ILE A N 1
ATOM 2757 C CA . ILE A 1 385 ? 18.578 -5.188 -24.423 1.00 95.44 385 ILE A CA 1
ATOM 2758 C C . ILE A 1 385 ? 20.087 -5.429 -24.647 1.00 95.44 385 ILE A C 1
ATOM 2760 O O . ILE A 1 385 ? 20.792 -5.810 -23.706 1.00 95.44 385 ILE A O 1
ATOM 2764 N N . PRO A 1 386 ? 20.612 -5.245 -25.869 1.00 94.62 386 PRO A N 1
ATOM 2765 C CA . PRO A 1 386 ? 22.026 -5.426 -26.183 1.00 94.62 386 PRO A CA 1
ATOM 2766 C C . PRO A 1 386 ? 22.964 -4.447 -25.463 1.00 94.62 386 PRO A C 1
ATOM 2768 O O . PRO A 1 386 ? 22.564 -3.516 -24.766 1.00 94.62 386 PRO A O 1
ATOM 2771 N N . GLY A 1 387 ? 24.272 -4.673 -25.625 1.00 93.00 387 GLY A N 1
ATOM 2772 C CA . GLY A 1 387 ? 25.325 -3.931 -24.921 1.00 93.00 387 GLY A CA 1
ATOM 2773 C C . GLY A 1 387 ? 25.414 -2.435 -25.247 1.00 93.00 387 GLY A C 1
ATOM 2774 O O . GLY A 1 387 ? 26.073 -1.698 -24.514 1.00 93.00 387 GLY A O 1
ATOM 2775 N N . ASP A 1 388 ? 24.797 -1.996 -26.340 1.00 93.31 388 ASP A N 1
ATOM 2776 C CA . ASP A 1 388 ? 24.692 -0.593 -26.749 1.00 93.31 388 ASP A CA 1
ATOM 2777 C C . ASP A 1 388 ? 23.432 0.106 -26.217 1.00 93.31 388 ASP A C 1
ATOM 2779 O O . ASP A 1 388 ? 23.328 1.324 -26.361 1.00 93.31 388 ASP A O 1
ATOM 2783 N N . GLY A 1 389 ? 22.541 -0.624 -25.539 1.00 93.94 389 GLY A N 1
ATOM 2784 C CA . GLY A 1 389 ? 21.332 -0.086 -24.919 1.00 93.94 389 GLY A CA 1
ATOM 2785 C C . GLY A 1 389 ? 20.110 -0.040 -25.835 1.00 93.94 389 GLY A C 1
ATOM 2786 O O . GLY A 1 389 ? 19.068 0.419 -25.375 1.00 93.94 389 GLY A O 1
ATOM 2787 N N . TYR A 1 390 ? 20.207 -0.527 -27.079 1.00 94.81 390 TYR A N 1
ATOM 2788 C CA . TYR A 1 390 ? 19.117 -0.481 -28.057 1.00 94.81 390 TYR A CA 1
ATOM 2789 C C . TYR A 1 390 ? 18.800 -1.869 -28.596 1.00 94.81 390 TYR A C 1
ATOM 2791 O O . TYR A 1 390 ? 19.701 -2.585 -29.015 1.00 94.81 390 TYR A O 1
ATOM 2799 N N . PHE A 1 391 ? 17.524 -2.241 -28.592 1.00 95.62 391 PHE A N 1
ATOM 2800 C CA . PHE A 1 391 ? 17.024 -3.478 -29.179 1.00 95.62 391 PHE A CA 1
ATOM 2801 C C . PHE A 1 391 ? 16.224 -3.160 -30.439 1.00 95.62 391 PHE A C 1
ATOM 2803 O O . PHE A 1 391 ? 15.175 -2.522 -30.357 1.00 95.62 391 PHE A O 1
ATOM 2810 N N . LEU A 1 392 ? 16.697 -3.625 -31.593 1.00 93.25 392 LEU A N 1
ATOM 2811 C CA . LEU A 1 392 ? 16.069 -3.388 -32.889 1.00 93.25 392 LEU A CA 1
ATOM 2812 C C . LEU A 1 392 ? 15.338 -4.641 -33.388 1.00 93.25 392 LEU A C 1
ATOM 2814 O O . LEU A 1 392 ? 15.963 -5.676 -33.654 1.00 93.25 392 LEU A O 1
ATOM 2818 N N . ALA A 1 393 ? 14.026 -4.522 -33.590 1.00 91.75 393 ALA A N 1
ATOM 2819 C CA . ALA A 1 393 ? 13.189 -5.545 -34.204 1.00 91.75 393 ALA A CA 1
ATOM 2820 C C . ALA A 1 393 ? 12.633 -5.054 -35.541 1.00 91.75 393 ALA A C 1
ATOM 2822 O O . ALA A 1 393 ? 11.992 -4.008 -35.605 1.00 91.75 393 ALA A O 1
ATOM 2823 N N . LEU A 1 394 ? 12.863 -5.815 -36.609 1.00 86.44 394 LEU A N 1
ATOM 2824 C CA . LEU A 1 394 ? 12.479 -5.419 -37.966 1.00 86.44 394 LEU A CA 1
ATOM 2825 C C . LEU A 1 394 ? 11.955 -6.594 -38.790 1.00 86.44 394 LEU A C 1
ATOM 2827 O O . LEU A 1 394 ? 12.226 -7.758 -38.477 1.00 86.44 394 LEU A O 1
ATOM 2831 N N . GLU A 1 395 ? 11.227 -6.290 -39.861 1.00 78.75 395 GLU A N 1
ATOM 2832 C CA . GLU A 1 395 ? 10.624 -7.306 -40.731 1.00 78.75 395 GLU A CA 1
ATOM 2833 C C . GLU A 1 395 ? 11.660 -8.031 -41.620 1.00 78.75 395 GLU A C 1
ATOM 2835 O O . GLU A 1 395 ? 11.694 -9.266 -41.676 1.00 78.75 395 GLU A O 1
ATOM 2840 N N . ASP A 1 396 ? 12.563 -7.289 -42.277 1.00 72.38 396 ASP A N 1
ATOM 2841 C CA . ASP A 1 396 ? 13.603 -7.855 -43.148 1.00 72.38 396 ASP A CA 1
ATOM 2842 C C . ASP A 1 396 ? 14.952 -7.110 -43.085 1.00 72.38 396 ASP A C 1
ATOM 2844 O O . ASP A 1 396 ? 15.091 -5.917 -43.349 1.00 72.38 396 ASP A O 1
ATOM 2848 N N . THR A 1 397 ? 16.011 -7.872 -42.806 1.00 62.91 397 THR A N 1
ATOM 2849 C CA . THR A 1 397 ? 17.414 -7.424 -42.783 1.00 62.91 397 THR A CA 1
ATOM 2850 C C . THR A 1 397 ? 17.958 -6.896 -44.110 1.00 62.91 397 THR A C 1
ATOM 2852 O O . THR A 1 397 ? 19.077 -6.383 -44.147 1.00 62.91 397 THR A O 1
ATOM 2855 N N . SER A 1 398 ? 17.235 -7.050 -45.222 1.00 62.00 398 SER A N 1
ATOM 2856 C CA . SER A 1 398 ? 17.728 -6.651 -46.544 1.00 62.00 398 SER A CA 1
ATOM 2857 C C . SER A 1 398 ? 17.872 -5.130 -46.732 1.00 62.00 398 SER A C 1
ATOM 2859 O O . SER A 1 398 ? 18.506 -4.703 -47.704 1.00 62.00 398 SER A O 1
ATOM 2861 N N . ILE A 1 399 ? 17.359 -4.328 -45.788 1.00 63.41 399 ILE A N 1
ATOM 2862 C CA . ILE A 1 399 ? 17.256 -2.862 -45.888 1.00 63.41 399 ILE A CA 1
ATOM 2863 C C . ILE A 1 399 ? 18.108 -2.129 -44.830 1.00 63.41 399 ILE A C 1
ATOM 2865 O O . ILE A 1 399 ? 18.607 -1.036 -45.111 1.00 63.41 399 ILE A O 1
ATOM 2869 N N . TYR A 1 400 ? 18.385 -2.748 -43.674 1.00 65.88 400 TYR A N 1
ATOM 2870 C CA . TYR A 1 400 ? 19.095 -2.113 -42.553 1.00 65.88 400 TYR A CA 1
ATOM 2871 C C . TYR A 1 400 ? 20.459 -2.751 -42.242 1.00 65.88 400 TYR A C 1
ATOM 2873 O O . TYR A 1 400 ? 20.619 -3.968 -42.170 1.00 65.88 400 TYR A O 1
ATOM 2881 N N . THR A 1 401 ? 21.469 -1.896 -42.047 1.00 60.41 401 THR A N 1
ATOM 2882 C CA . THR A 1 401 ? 22.781 -2.248 -41.478 1.00 60.41 401 THR A CA 1
ATOM 2883 C C . THR A 1 401 ? 23.128 -1.199 -40.418 1.00 60.41 401 THR A C 1
ATOM 2885 O O . THR A 1 401 ? 23.232 -0.028 -40.803 1.00 60.41 401 THR A O 1
ATOM 2888 N N . PRO A 1 402 ? 23.351 -1.553 -39.134 1.00 59.25 402 PRO A N 1
ATOM 2889 C CA . PRO A 1 402 ? 23.748 -2.866 -38.594 1.00 59.25 402 PRO A CA 1
ATOM 2890 C C . PRO A 1 402 ? 22.616 -3.903 -38.433 1.00 59.25 402 PRO A C 1
ATOM 2892 O O . PRO A 1 402 ? 21.470 -3.635 -38.762 1.00 59.25 402 PRO A O 1
ATOM 2895 N N . SER A 1 403 ? 22.989 -5.128 -38.033 1.00 73.88 403 SER A N 1
ATOM 2896 C CA . SER A 1 403 ? 22.097 -6.288 -37.880 1.00 73.88 403 SER A CA 1
ATOM 2897 C C . SER A 1 403 ? 21.080 -6.086 -36.760 1.00 73.88 403 SER A C 1
ATOM 2899 O O . SER A 1 403 ? 21.489 -5.730 -35.663 1.00 73.88 403 SER A O 1
ATOM 2901 N N . ALA A 1 404 ? 19.813 -6.398 -37.033 1.00 85.50 404 ALA A N 1
ATOM 2902 C CA . ALA A 1 404 ? 18.745 -6.444 -36.039 1.00 85.50 404 ALA A CA 1
ATOM 2903 C C . ALA A 1 404 ? 19.005 -7.466 -34.927 1.00 85.50 404 ALA A C 1
ATOM 2905 O O . ALA A 1 404 ? 19.648 -8.496 -35.165 1.00 85.50 404 ALA A O 1
ATOM 2906 N N . ASP A 1 405 ? 18.410 -7.219 -33.765 1.00 91.25 405 ASP A N 1
ATOM 2907 C CA . ASP A 1 405 ? 18.399 -8.139 -32.629 1.00 91.25 405 ASP A CA 1
ATOM 2908 C C . ASP A 1 405 ? 17.272 -9.169 -32.750 1.00 91.25 405 ASP A C 1
ATOM 2910 O O . ASP A 1 405 ? 17.434 -10.325 -32.347 1.00 91.25 405 ASP A O 1
ATOM 2914 N N . LEU A 1 406 ? 16.162 -8.784 -33.389 1.00 90.38 406 LEU A N 1
ATOM 2915 C CA . LEU A 1 406 ? 15.051 -9.666 -33.735 1.00 90.38 406 LEU A CA 1
ATOM 2916 C C . LEU A 1 406 ? 14.607 -9.445 -35.185 1.00 90.38 406 LEU A C 1
ATOM 2918 O O . LEU A 1 406 ? 14.388 -8.323 -35.632 1.00 90.38 406 LEU A O 1
ATOM 2922 N N . ILE A 1 407 ? 14.464 -10.543 -35.929 1.00 86.56 407 ILE A N 1
ATOM 2923 C CA . ILE A 1 407 ? 14.016 -10.523 -37.327 1.00 86.56 407 ILE A CA 1
ATOM 2924 C C . ILE A 1 407 ? 12.669 -11.233 -37.414 1.00 86.56 407 ILE A C 1
ATOM 2926 O O . ILE A 1 407 ? 12.580 -12.446 -37.194 1.00 86.56 407 ILE A O 1
ATOM 2930 N N . LEU A 1 408 ? 11.636 -10.486 -37.780 1.00 81.94 408 LEU A N 1
ATOM 2931 C CA . LEU A 1 408 ? 10.248 -10.930 -37.852 1.00 81.94 408 LEU A CA 1
ATOM 2932 C C . LEU A 1 408 ? 9.877 -11.202 -39.311 1.00 81.94 408 LEU A C 1
ATOM 2934 O O . LEU A 1 408 ? 9.105 -10.483 -39.927 1.00 81.94 408 LEU A O 1
ATOM 2938 N N . SER A 1 409 ? 10.483 -12.241 -39.894 1.00 67.81 409 SER A N 1
ATOM 2939 C CA . SER A 1 409 ? 10.265 -12.576 -41.308 1.00 67.81 409 SER A CA 1
ATOM 2940 C C . SER A 1 409 ? 9.170 -13.638 -41.494 1.00 67.81 409 SER A C 1
ATOM 2942 O O . SER A 1 409 ? 9.264 -14.746 -40.958 1.00 67.81 409 SER A O 1
ATOM 2944 N N . GLY A 1 410 ? 8.157 -13.340 -42.318 1.00 57.75 410 GLY A N 1
ATOM 2945 C CA . GLY A 1 410 ? 7.209 -14.328 -42.853 1.00 57.75 410 GLY A CA 1
ATOM 2946 C C . GLY A 1 410 ? 5.729 -13.930 -42.793 1.00 57.75 410 GLY A C 1
ATOM 2947 O O . GLY A 1 410 ? 5.287 -13.216 -41.903 1.00 57.75 410 GLY A O 1
ATOM 2948 N N . ALA A 1 411 ? 4.931 -14.462 -43.728 1.00 48.16 411 ALA A N 1
ATOM 2949 C CA . ALA A 1 411 ? 3.481 -14.266 -43.747 1.00 48.16 411 ALA A CA 1
ATOM 2950 C C . ALA A 1 411 ? 2.838 -14.841 -42.468 1.00 48.16 411 ALA A C 1
ATOM 2952 O O . ALA A 1 411 ? 2.820 -16.060 -42.282 1.00 48.16 411 ALA A O 1
ATOM 2953 N N . GLY A 1 412 ? 2.322 -13.959 -41.607 1.00 51.59 412 GLY A N 1
ATOM 2954 C CA . GLY A 1 412 ? 1.714 -14.295 -40.314 1.00 51.59 412 GLY A CA 1
ATOM 2955 C C . GLY A 1 412 ? 2.652 -14.217 -39.103 1.00 51.59 412 GLY A C 1
ATOM 2956 O O . GLY A 1 412 ? 2.227 -14.580 -38.014 1.00 51.59 412 GLY A O 1
ATOM 2957 N N . ASN A 1 413 ? 3.902 -13.778 -39.287 1.00 52.75 413 ASN A N 1
ATOM 2958 C CA . ASN A 1 413 ? 4.884 -13.575 -38.213 1.00 52.75 413 ASN A CA 1
ATOM 2959 C C . ASN A 1 413 ? 5.736 -12.306 -38.443 1.00 52.75 413 ASN A C 1
ATOM 2961 O O . ASN A 1 413 ? 6.834 -12.202 -37.897 1.00 52.75 413 ASN A O 1
ATOM 2965 N N . GLY A 1 414 ? 5.255 -11.417 -39.319 1.00 63.44 414 GLY A N 1
ATOM 2966 C CA . GLY A 1 414 ? 5.875 -10.145 -39.669 1.00 63.44 414 GLY A CA 1
ATOM 2967 C C . GLY A 1 414 ? 5.205 -8.977 -38.965 1.00 63.44 414 GLY A C 1
ATOM 2968 O O . GLY A 1 414 ? 4.054 -9.081 -38.536 1.00 63.44 414 GLY A O 1
ATOM 2969 N N . ILE A 1 415 ? 5.959 -7.891 -38.839 1.00 74.25 415 ILE A N 1
ATOM 2970 C CA . ILE A 1 415 ? 5.417 -6.584 -38.483 1.00 74.25 415 ILE A CA 1
ATOM 2971 C C . ILE A 1 415 ? 4.522 -6.137 -39.644 1.00 74.25 415 ILE A C 1
ATOM 2973 O O . ILE A 1 415 ? 4.924 -6.238 -40.794 1.00 74.25 415 ILE A O 1
ATOM 2977 N N . ASN A 1 416 ? 3.307 -5.695 -39.340 1.00 74.19 416 ASN A N 1
ATOM 2978 C CA . ASN A 1 416 ? 2.420 -5.017 -40.281 1.00 74.19 416 ASN A CA 1
ATOM 2979 C C . ASN A 1 416 ? 1.670 -3.980 -39.452 1.00 74.19 416 ASN A C 1
ATOM 2981 O O . ASN A 1 416 ? 0.634 -4.299 -38.875 1.00 74.19 416 ASN A O 1
ATOM 2985 N N . PHE A 1 417 ? 2.271 -2.803 -39.296 1.00 82.38 417 PHE A N 1
ATOM 2986 C CA . PHE A 1 417 ? 1.769 -1.747 -38.407 1.00 82.38 417 PHE A CA 1
ATOM 2987 C C . PHE A 1 417 ? 0.651 -0.902 -39.017 1.00 82.38 417 PHE A C 1
ATOM 2989 O O . PHE A 1 417 ? 0.236 0.058 -38.387 1.00 82.38 417 PHE A O 1
ATOM 2996 N N . GLU A 1 418 ? 0.184 -1.298 -40.204 1.00 72.44 418 GLU A N 1
ATOM 2997 C CA . GLU A 1 418 ? -0.839 -0.634 -41.003 1.00 72.44 418 GLU A CA 1
ATOM 2998 C C . GLU A 1 418 ? -0.504 0.825 -41.389 1.00 72.44 418 GLU A C 1
ATOM 3000 O O . GLU A 1 418 ? 0.131 1.597 -40.676 1.00 72.44 418 GLU A O 1
ATOM 3005 N N . ASN A 1 419 ? -0.909 1.218 -42.601 1.00 71.12 419 ASN A N 1
ATOM 3006 C CA . ASN A 1 419 ? -0.547 2.516 -43.187 1.00 71.12 419 ASN A CA 1
ATOM 3007 C C . ASN A 1 419 ? -1.748 3.454 -43.370 1.00 71.12 419 ASN A C 1
ATOM 3009 O O . ASN A 1 419 ? -1.608 4.529 -43.961 1.00 71.12 419 ASN A O 1
ATOM 3013 N N . SER A 1 420 ? -2.961 3.026 -43.006 1.00 73.19 420 SER A N 1
ATOM 3014 C CA . SER A 1 420 ? -4.205 3.691 -43.431 1.00 73.19 420 SER A CA 1
ATOM 3015 C C . SER A 1 420 ? -5.078 4.225 -42.296 1.00 73.19 420 SER A C 1
ATOM 3017 O O . SER A 1 420 ? -6.084 4.882 -42.588 1.00 73.19 420 SER A O 1
ATOM 3019 N N . ASP A 1 421 ? -4.677 4.032 -41.045 1.00 77.12 421 ASP A N 1
ATOM 3020 C CA . ASP A 1 421 ? -5.420 4.411 -39.850 1.00 77.12 421 ASP A CA 1
ATOM 3021 C C . ASP A 1 421 ? -4.495 4.952 -38.736 1.00 77.12 421 ASP A C 1
ATOM 3023 O O . ASP A 1 421 ? -3.317 5.245 -38.956 1.00 77.12 421 ASP A O 1
ATOM 3027 N N . ASN A 1 422 ? -5.077 5.222 -37.565 1.00 83.94 422 ASN A N 1
ATOM 3028 C CA . ASN A 1 422 ? -4.319 5.627 -36.387 1.00 83.94 422 ASN A CA 1
ATOM 3029 C C . ASN A 1 422 ? -4.137 4.401 -35.504 1.00 83.94 422 ASN A C 1
ATOM 3031 O O . ASN A 1 422 ? -5.112 3.918 -34.932 1.00 83.94 422 ASN A O 1
ATOM 3035 N N . VAL A 1 423 ? -2.888 4.009 -35.311 1.00 91.00 423 VAL A N 1
ATOM 3036 C CA . VAL A 1 423 ? -2.526 2.929 -34.405 1.00 91.00 423 VAL A CA 1
ATOM 3037 C C . VAL A 1 423 ? -1.924 3.469 -33.109 1.00 91.00 423 VAL A C 1
ATOM 3039 O O . VAL A 1 423 ? -1.343 4.554 -33.076 1.00 91.00 423 VAL A O 1
ATOM 3042 N N . THR A 1 424 ? -2.080 2.714 -32.027 1.00 93.19 424 THR A N 1
ATOM 3043 C CA . THR A 1 424 ? -1.407 2.920 -30.741 1.00 93.19 424 THR A CA 1
ATOM 3044 C C . THR A 1 424 ? -0.394 1.806 -30.545 1.00 93.19 424 THR A C 1
ATOM 3046 O O . THR A 1 424 ? -0.744 0.623 -30.578 1.00 93.19 424 THR A O 1
ATOM 3049 N N . HIS A 1 425 ? 0.862 2.181 -30.330 1.00 94.12 425 HIS A N 1
ATOM 3050 C CA . HIS A 1 425 ? 1.945 1.232 -30.102 1.00 94.12 425 HIS A CA 1
ATOM 3051 C C . HIS A 1 425 ? 2.193 1.099 -28.609 1.00 94.12 425 HIS A C 1
ATOM 3053 O O . HIS A 1 425 ? 2.323 2.106 -27.916 1.00 94.12 425 HIS A O 1
ATOM 3059 N N . MET A 1 426 ? 2.275 -0.128 -28.100 1.00 96.00 426 MET A N 1
ATOM 3060 C CA . MET A 1 426 ? 2.431 -0.366 -26.668 1.00 96.00 426 MET A CA 1
ATOM 3061 C C . MET A 1 426 ? 3.466 -1.447 -26.388 1.00 96.00 426 MET A C 1
ATOM 3063 O O . MET A 1 426 ? 3.506 -2.489 -27.043 1.00 96.00 426 MET A O 1
ATOM 3067 N N . LEU A 1 427 ? 4.264 -1.220 -25.353 1.00 96.38 427 LEU A N 1
ATOM 3068 C CA . LEU A 1 427 ? 5.103 -2.225 -24.724 1.00 96.38 427 LEU A CA 1
ATOM 3069 C C . LEU A 1 427 ? 4.422 -2.652 -23.422 1.00 96.38 427 LEU A C 1
ATOM 3071 O O . LEU A 1 427 ? 4.250 -1.837 -22.520 1.00 96.38 427 LEU A O 1
ATOM 3075 N N . VAL A 1 428 ? 3.999 -3.912 -23.330 1.00 94.75 428 VAL A N 1
ATOM 3076 C CA . VAL A 1 428 ? 3.149 -4.408 -22.232 1.00 94.75 428 VAL A CA 1
ATOM 3077 C C . VAL A 1 428 ? 3.732 -5.647 -21.556 1.00 94.75 428 VAL A C 1
ATOM 3079 O O . VAL A 1 428 ? 4.418 -6.443 -22.201 1.00 94.75 428 VAL A O 1
ATOM 3082 N N . ARG A 1 429 ? 3.434 -5.834 -20.265 1.00 91.25 429 ARG A N 1
ATOM 3083 C CA . ARG A 1 429 ? 3.856 -6.989 -19.450 1.00 91.25 429 ARG A CA 1
ATOM 3084 C C . ARG A 1 429 ? 2.800 -8.079 -19.363 1.00 91.25 429 ARG A C 1
ATOM 3086 O O . ARG A 1 429 ? 1.605 -7.799 -19.363 1.00 91.25 429 ARG A O 1
ATOM 3093 N N . ASP A 1 430 ? 3.263 -9.322 -19.259 1.00 88.69 430 ASP A N 1
ATOM 3094 C CA . ASP A 1 430 ? 2.461 -10.530 -19.029 1.00 88.69 430 ASP A CA 1
ATOM 3095 C C . ASP A 1 430 ? 1.235 -10.618 -19.944 1.00 88.69 430 ASP A C 1
ATOM 3097 O O . ASP A 1 430 ? 0.126 -10.945 -19.522 1.00 88.69 430 ASP A O 1
ATOM 3101 N N . PHE A 1 431 ? 1.437 -10.283 -21.218 1.00 95.44 431 PHE A N 1
ATOM 3102 C CA . PHE A 1 431 ? 0.365 -10.223 -22.198 1.00 95.44 431 PHE A CA 1
ATOM 3103 C C . PHE A 1 431 ? -0.295 -11.598 -22.401 1.00 95.44 431 PHE A C 1
ATOM 3105 O O . PHE A 1 431 ? 0.374 -12.604 -22.647 1.00 95.44 431 PHE A O 1
ATOM 3112 N N . THR A 1 432 ? -1.624 -11.634 -22.322 1.00 96.31 432 THR A N 1
ATOM 3113 C CA . THR A 1 432 ? -2.453 -12.849 -22.436 1.00 96.31 432 THR A CA 1
ATOM 3114 C C . THR A 1 432 ? -3.464 -12.801 -23.583 1.00 96.31 432 THR A C 1
ATOM 3116 O O . THR A 1 432 ? -4.168 -13.788 -23.805 1.00 96.31 432 THR A O 1
ATOM 3119 N N . GLY A 1 433 ? -3.540 -11.680 -24.304 1.00 95.56 433 GLY A N 1
ATOM 3120 C CA . GLY A 1 433 ? -4.444 -11.501 -25.438 1.00 95.56 433 GLY A CA 1
ATOM 3121 C C . GLY A 1 433 ? -3.928 -12.149 -26.724 1.00 95.56 433 GLY A C 1
ATOM 3122 O O . GLY A 1 433 ? -2.906 -12.844 -26.750 1.00 95.56 433 GLY A O 1
ATOM 3123 N N . ALA A 1 434 ? -4.635 -11.900 -27.819 1.00 94.88 434 ALA A N 1
ATOM 3124 C CA . ALA A 1 434 ? -4.286 -12.368 -29.150 1.00 94.88 434 ALA A CA 1
ATOM 3125 C C . ALA A 1 434 ? -4.513 -11.291 -30.219 1.00 94.88 434 ALA A C 1
ATOM 3127 O O . ALA A 1 434 ? -5.310 -10.372 -30.060 1.00 94.88 434 ALA A O 1
ATOM 3128 N N . ASN A 1 435 ? -3.817 -11.442 -31.350 1.00 92.00 435 ASN A N 1
ATOM 3129 C CA . ASN A 1 435 ? -4.091 -10.643 -32.542 1.00 92.00 435 ASN A CA 1
ATOM 3130 C C . ASN A 1 435 ? -5.553 -10.849 -32.995 1.00 92.00 435 ASN A C 1
ATOM 3132 O O . ASN A 1 435 ? -6.002 -11.992 -33.135 1.00 92.00 435 ASN A O 1
ATOM 3136 N N . GLY A 1 436 ? -6.261 -9.749 -33.238 1.00 92.06 436 GLY A N 1
ATOM 3137 C CA . GLY A 1 436 ? -7.673 -9.673 -33.595 1.00 92.06 436 GLY A CA 1
ATOM 3138 C C . GLY A 1 436 ? -8.633 -9.568 -32.409 1.00 92.06 436 GLY A C 1
ATOM 3139 O O . GLY A 1 436 ? -9.842 -9.516 -32.643 1.00 92.06 436 GLY A O 1
ATOM 3140 N N . ASP A 1 437 ? -8.140 -9.565 -31.166 1.00 95.19 437 ASP A N 1
ATOM 3141 C CA . ASP A 1 437 ? -8.983 -9.314 -29.996 1.00 95.19 437 ASP A CA 1
ATOM 3142 C C . ASP A 1 437 ? -9.439 -7.850 -29.978 1.00 95.19 437 ASP A C 1
ATOM 3144 O O . ASP A 1 437 ? -8.634 -6.939 -30.157 1.00 95.19 437 ASP A O 1
ATOM 3148 N N . ASP A 1 438 ? -10.737 -7.650 -29.753 1.00 95.06 438 ASP A N 1
ATOM 3149 C CA . ASP A 1 438 ? -11.375 -6.340 -29.628 1.00 95.06 438 ASP A CA 1
ATOM 3150 C C . ASP A 1 438 ? -11.397 -5.913 -28.153 1.00 95.06 438 ASP A C 1
ATOM 3152 O O . ASP A 1 438 ? -12.050 -6.554 -27.321 1.00 95.06 438 ASP A O 1
ATOM 3156 N N . LEU A 1 439 ? -10.615 -4.883 -27.827 1.00 95.94 439 LEU A N 1
ATOM 3157 C CA . LEU A 1 439 ? -10.413 -4.380 -26.470 1.00 95.94 439 LEU A CA 1
ATOM 3158 C C . LEU A 1 439 ? -11.388 -3.253 -26.096 1.00 95.94 439 LEU A C 1
ATOM 3160 O O . LEU A 1 439 ? -11.541 -2.986 -24.905 1.00 95.94 439 LEU A O 1
ATOM 3164 N N . ASP A 1 440 ? -12.048 -2.623 -27.070 1.00 93.75 440 ASP A N 1
ATOM 3165 C CA . ASP A 1 440 ? -13.028 -1.532 -26.917 1.00 93.75 440 ASP A CA 1
ATOM 3166 C C . ASP A 1 440 ? -14.367 -1.967 -27.540 1.00 93.75 440 ASP A C 1
ATOM 3168 O O . ASP A 1 440 ? -14.853 -1.435 -28.532 1.00 93.75 440 ASP A O 1
ATOM 3172 N N . THR A 1 441 ? -14.963 -3.010 -26.959 1.00 92.88 441 THR A N 1
ATOM 3173 C CA . THR A 1 441 ? -16.157 -3.683 -27.494 1.00 92.88 441 THR A CA 1
ATOM 3174 C C . THR A 1 441 ? -17.427 -2.823 -27.530 1.00 92.88 441 THR A C 1
ATOM 3176 O O . THR A 1 441 ? -18.437 -3.259 -28.099 1.00 92.88 441 THR A O 1
ATOM 3179 N N . ASP A 1 442 ? -17.429 -1.652 -26.888 1.00 92.69 442 ASP A N 1
ATOM 3180 C CA . ASP A 1 442 ? -18.508 -0.664 -26.961 1.00 92.69 442 ASP A CA 1
ATOM 3181 C C . ASP A 1 442 ? -18.161 0.612 -27.749 1.00 92.69 442 ASP A C 1
ATOM 3183 O O . ASP A 1 442 ? -19.026 1.491 -27.867 1.00 92.69 442 ASP A O 1
ATOM 3187 N N . ASP A 1 443 ? -16.985 0.646 -28.388 1.00 90.50 443 ASP A N 1
ATOM 3188 C CA . ASP A 1 443 ? -16.498 1.685 -29.301 1.00 90.50 443 ASP A CA 1
ATOM 3189 C C . ASP A 1 443 ? -16.545 3.103 -28.688 1.00 90.50 443 ASP A C 1
ATOM 3191 O O . ASP A 1 443 ? -16.912 4.081 -29.363 1.00 90.50 443 ASP A O 1
ATOM 3195 N N . ASP A 1 444 ? -16.246 3.237 -27.393 1.00 90.56 444 ASP A N 1
ATOM 3196 C CA . ASP A 1 444 ? -16.361 4.507 -26.664 1.00 90.56 444 ASP A CA 1
ATOM 3197 C C . ASP A 1 444 ? -15.031 5.272 -26.521 1.00 90.56 444 ASP A C 1
ATOM 3199 O O . ASP A 1 444 ? -15.020 6.438 -26.097 1.00 90.56 444 ASP A O 1
ATOM 3203 N N . GLY A 1 445 ? -13.931 4.666 -26.982 1.00 86.81 445 GLY A N 1
ATOM 3204 C CA . GLY A 1 445 ? -12.575 5.198 -26.912 1.00 86.81 445 GLY A CA 1
ATOM 3205 C C . GLY A 1 445 ? -11.852 4.872 -25.605 1.00 86.81 445 GLY A C 1
ATOM 3206 O O . GLY A 1 445 ? -10.785 5.445 -25.359 1.00 86.81 445 GLY A O 1
ATOM 3207 N N . ILE A 1 446 ? -12.410 4.002 -24.757 1.00 88.75 446 ILE A N 1
ATOM 3208 C CA . ILE A 1 446 ? -11.815 3.518 -23.510 1.00 88.75 446 ILE A CA 1
ATOM 3209 C C . ILE A 1 446 ? -11.781 1.987 -23.538 1.00 88.75 446 ILE A C 1
ATOM 3211 O O . ILE A 1 446 ? -12.807 1.320 -23.610 1.00 88.75 446 ILE A O 1
ATOM 3215 N N . LEU A 1 447 ? -10.586 1.409 -23.382 1.00 91.69 447 LEU A N 1
ATOM 3216 C CA . LEU A 1 447 ? -10.436 -0.047 -23.355 1.00 91.69 447 LEU A CA 1
ATOM 3217 C C . LEU A 1 447 ? -11.287 -0.674 -22.237 1.00 91.69 447 LEU A C 1
ATOM 3219 O O . LEU A 1 447 ? -11.144 -0.340 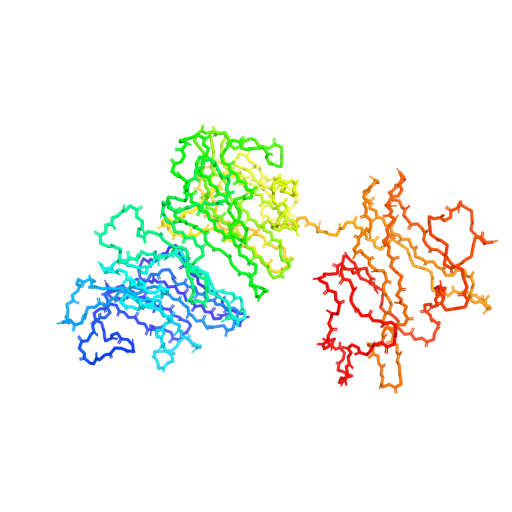-21.059 1.00 91.69 447 LEU A O 1
ATOM 3223 N N . ASN A 1 448 ? -12.145 -1.626 -22.601 1.00 92.56 448 ASN A N 1
ATOM 3224 C CA . ASN A 1 448 ? -12.950 -2.407 -21.666 1.00 92.56 448 ASN A CA 1
ATOM 3225 C C . ASN A 1 448 ? -12.142 -3.544 -21.022 1.00 92.56 448 ASN A C 1
ATOM 3227 O O . ASN A 1 448 ? -12.467 -3.998 -19.922 1.00 92.56 448 ASN A O 1
ATOM 3231 N N . VAL A 1 449 ? -11.125 -4.045 -21.730 1.00 93.31 449 VAL A N 1
ATOM 3232 C CA . VAL A 1 449 ? -10.242 -5.121 -21.273 1.00 93.31 449 VAL A CA 1
ATOM 3233 C C . VAL A 1 449 ? -8.785 -4.794 -21.589 1.00 93.31 449 VAL A C 1
ATOM 3235 O O . VAL A 1 449 ? -8.449 -4.326 -22.671 1.00 93.31 449 VAL A O 1
ATOM 3238 N N . THR A 1 450 ? -7.906 -5.088 -20.637 1.00 94.38 450 THR A N 1
ATOM 3239 C CA . THR A 1 450 ? -6.457 -4.892 -20.753 1.00 94.38 450 THR A CA 1
ATOM 3240 C C . THR A 1 450 ? -5.770 -6.224 -20.454 1.00 94.38 450 THR A C 1
ATOM 3242 O O . THR A 1 450 ? -5.498 -6.519 -19.289 1.00 94.38 450 THR A O 1
ATOM 3245 N N . PRO A 1 451 ? -5.550 -7.099 -21.453 1.00 95.81 451 PRO A N 1
ATOM 3246 C CA . PRO A 1 451 ? -4.987 -8.432 -21.237 1.00 95.81 451 PRO A CA 1
ATOM 3247 C C . PRO A 1 451 ? -3.464 -8.390 -21.011 1.00 95.81 451 PRO A C 1
ATOM 3249 O O . PRO A 1 451 ? -2.722 -9.165 -21.609 1.00 95.81 451 PRO A O 1
ATOM 3252 N N . T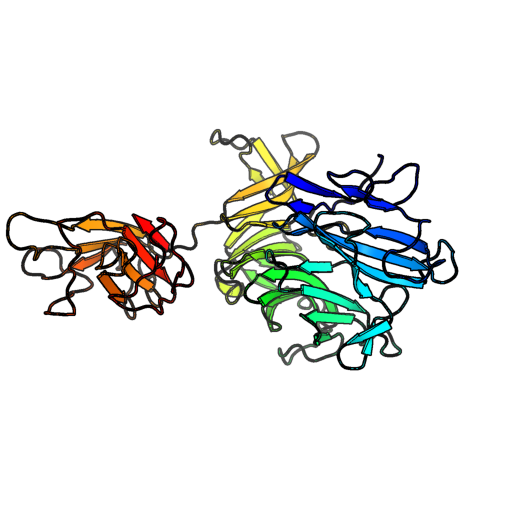RP A 1 452 ? -3.002 -7.484 -20.154 1.00 93.12 452 TRP A N 1
ATOM 3253 C CA . TRP A 1 452 ? -1.626 -7.289 -19.700 1.00 93.12 452 TRP A CA 1
ATOM 3254 C C . TRP A 1 452 ? -1.634 -6.856 -18.232 1.00 93.12 452 TRP A C 1
ATOM 3256 O O . TRP A 1 452 ? -2.624 -6.308 -17.748 1.00 93.12 452 TRP A O 1
ATOM 3266 N N . SER A 1 453 ? -0.534 -7.096 -17.523 1.00 81.69 453 SER A N 1
ATOM 3267 C CA . SER A 1 453 ? -0.380 -6.696 -16.118 1.00 81.69 453 SER A CA 1
ATOM 3268 C C . SER A 1 453 ? 0.026 -5.228 -15.962 1.00 81.69 453 SER A C 1
ATOM 3270 O O . SER A 1 453 ? -0.400 -4.576 -15.016 1.00 81.69 453 SER A O 1
ATOM 3272 N N . ALA A 1 454 ? 0.810 -4.692 -16.903 1.00 83.31 454 ALA A N 1
ATOM 3273 C CA . ALA A 1 454 ? 1.271 -3.304 -16.905 1.00 83.31 454 ALA A CA 1
ATOM 3274 C C . ALA A 1 454 ? 1.655 -2.832 -18.317 1.00 83.31 454 ALA A C 1
ATOM 3276 O O . ALA A 1 454 ? 1.860 -3.644 -19.224 1.00 83.31 454 ALA A O 1
ATOM 3277 N N . ILE A 1 455 ? 1.773 -1.514 -18.479 1.00 89.50 455 ILE A N 1
ATOM 3278 C CA . ILE A 1 455 ? 2.292 -0.852 -19.681 1.00 89.50 455 ILE A CA 1
ATOM 3279 C C . ILE A 1 455 ? 3.662 -0.272 -19.319 1.00 89.50 455 ILE A C 1
ATOM 3281 O O . ILE A 1 455 ? 3.752 0.554 -18.414 1.00 89.50 455 ILE A O 1
ATOM 3285 N N . ASP A 1 456 ? 4.709 -0.705 -20.018 1.00 89.62 456 ASP A N 1
ATOM 3286 C CA . ASP A 1 456 ? 6.063 -0.155 -19.882 1.00 89.62 456 ASP A CA 1
ATOM 3287 C C . ASP A 1 456 ? 6.226 1.130 -20.699 1.00 89.62 456 ASP A C 1
ATOM 3289 O O . ASP A 1 456 ? 6.912 2.051 -20.263 1.00 89.62 456 ASP A O 1
ATOM 3293 N N . ASP A 1 457 ? 5.582 1.203 -21.866 1.00 92.38 457 ASP A N 1
ATOM 3294 C CA . ASP A 1 457 ? 5.545 2.412 -22.687 1.00 92.38 457 ASP A CA 1
ATOM 3295 C C . ASP A 1 457 ? 4.377 2.381 -23.686 1.00 92.38 457 ASP A C 1
ATOM 3297 O O . ASP A 1 457 ? 3.925 1.303 -24.088 1.00 92.38 457 ASP A O 1
ATOM 3301 N N . CYS A 1 458 ? 3.903 3.552 -24.110 1.00 92.69 458 CYS A N 1
ATOM 3302 C CA . CYS A 1 458 ? 2.903 3.690 -25.166 1.00 92.69 458 CYS A CA 1
ATOM 3303 C C . CYS A 1 458 ? 3.078 4.989 -25.969 1.00 92.69 458 CYS A C 1
ATOM 3305 O O . CYS A 1 458 ? 3.345 6.047 -25.390 1.00 92.69 458 CYS A O 1
ATOM 3307 N N . VAL A 1 459 ? 2.876 4.915 -27.290 1.00 89.94 459 VAL A N 1
ATOM 3308 C CA . VAL A 1 459 ? 3.026 6.036 -28.240 1.00 89.94 459 VAL A CA 1
ATOM 3309 C C . VAL A 1 459 ? 1.797 6.191 -29.121 1.00 89.94 459 VAL A C 1
ATOM 3311 O O . VAL A 1 459 ? 1.296 5.151 -29.616 1.00 89.94 459 VAL A O 1
#